Protein AF-0000000067864612 (afdb_homodimer)

InterPro domains:
  IPR025389 Domain of unknown function DUF4300 [PF14133] (49-287)

Radius of gyration: 29.77 Å; Cα contacts (8 Å, |Δi|>4): 965; chains: 2; bounding box: 141×66×74 Å

Sequence (580 aa):
MKKSRKLATLGICSALFLGLAACQQQHATSEGTNQRQSSSAKVPWKASYTNLNNQVSTEEVKSLLSAHLDPNSVDAFFNLVNDYNTIVGSTGLSGDFTSFTHTEYDVEKISHLWNQKKGDFVGTNCRINSYCLLKNSVTIPKLEKNDQLLFLDNDAIDKGKVFDSQDKEEFDILFSRVPTEATTDVKVHAEKMETFFSQFQFNEKARMLSVVLHDNLDGEYLFVGHVGVLVPADDGFLFVEKLTFEEPYQAIKFASKEDCYKYLGTKYADYTGEGLAKPFIMDNDKWVKLMKKSRKLATLGICSALFLGLAACQQQHATSEGTNQRQSSSAKVPWKASYTNLNNQVSTEEVKSLLSAHLDPNSVDAFFNLVNDYNTIVGSTGLSGDFTSFTHTEYDVEKISHLWNQKKGDFVGTNCRINSYCLLKNSVTIPKLEKNDQLLFLDNDAIDKGKVFDSQDKEEFDILFSRVPTEATTDVKVHAEKMETFFSQFQFNEKARMLSVVLHDNLDGEYLFVGHVGVLVPADDGFLFVEKLTFEEPYQAIKFASKEDCYKYLGTKYADYTGEGLAKPFIMDNDKWVKL

Foldseek 3Di:
DDDDPPPVPPPPDDDDPDDPPPPPPPPPPPPPPPPPPPPPPDFPFKKWKFLQLDDVVLVQVLVQLVVQFPNVLSVLLVVQSCVLCVQCVVQPGGNDTDIDDDDDGPLVSLQVSCCVVQPPQLGAFFLLSQCSGCVVFKAADDDDFAQVVCVNVVVNCVSVVSDDPVSVVSSRLVFGKFAFDQAQDVVRVLVRLLVSLVVMDGRPFFKKKFKWWWDCPPHTIIGGPHIWTWHDDPAEIWTWGGHGSRGGTMIMGGNYVVSVLSSVCVVQQPVDDDSIHGIFMDTRSHTDDD/DDDDDPPPDDDDPDDDDPPPDPPPPPPPPPPPPPPPPPPPPDFPFKKWKFLQLDDVVLVQVLVQLVVQFPNVLSVLLVVQSCVLCVQCVVQPGGNDTDIDDDDDGPLVSLQVSCCVVQPPQLGAFFLLSQCSGCVVFKAADDDDFAQVVCVNVVVNCVSVVSDDPVSVVSSRLVFGKFAFDQAQDVVRVLVRLLVSLVVMDGRPFFKKKFKWWWDCPPHTIIGGPHIWTWGDDPAEIWTWGGHGSRGGTMIMGGNYVVSVLSSVCVVQQPVDDDSIHGIFMDTRSHTDDD

Structure (mmCIF, N/CA/C/O backbone):
data_AF-0000000067864612-model_v1
#
loop_
_entity.id
_entity.type
_entity.pdbx_description
1 polymer 'Lipoprotein, putative'
#
loop_
_atom_site.group_PDB
_atom_site.id
_atom_site.type_symbol
_atom_site.label_atom_id
_atom_site.label_alt_id
_atom_site.label_comp_id
_atom_site.label_asym_id
_atom_site.label_entity_id
_atom_site.label_seq_id
_atom_site.pdbx_PDB_ins_code
_atom_site.Cartn_x
_atom_site.Cartn_y
_atom_site.Cartn_z
_atom_site.occupancy
_atom_site.B_iso_or_equiv
_atom_site.auth_seq_id
_atom_site.auth_comp_id
_atom_site.auth_asym_id
_atom_site.auth_atom_id
_atom_site.pdbx_PDB_model_num
ATOM 1 N N . MET A 1 1 ? -71.902 15.228 -0.565 1 18.36 1 MET A N 1
ATOM 2 C CA . MET A 1 1 ? -72.737 14.945 0.599 1 18.36 1 MET A CA 1
ATOM 3 C C . MET A 1 1 ? -71.958 15.16 1.893 1 18.36 1 MET A C 1
ATOM 5 O O . MET A 1 1 ? -72.438 15.833 2.807 1 18.36 1 MET A O 1
ATOM 9 N N . LYS A 1 2 ? -71.373 13.945 2.443 1 15.67 2 LYS A N 1
ATOM 10 C CA . LYS A 1 2 ? -71.652 13.52 3.812 1 15.67 2 LYS A CA 1
ATOM 11 C C . LYS A 1 2 ? -70.934 14.41 4.822 1 15.67 2 LYS A C 1
ATOM 13 O O . LYS A 1 2 ? -69.939 15.058 4.489 1 15.67 2 LYS A O 1
ATOM 18 N N . LYS A 1 3 ? -71.194 14.097 6.046 1 19.02 3 LYS A N 1
ATOM 19 C CA . LYS A 1 3 ? -71.472 14.299 7.465 1 19.02 3 LYS A CA 1
ATOM 20 C C . LYS A 1 3 ? -70.193 14.615 8.236 1 19.02 3 LYS A C 1
ATOM 22 O O . LYS A 1 3 ? -70.122 15.621 8.944 1 19.02 3 LYS A O 1
ATOM 27 N N . SER A 1 4 ? -69.788 13.587 8.963 1 20.44 4 SER A N 1
ATOM 28 C CA . SER A 1 4 ? -69.599 13.546 10.409 1 20.44 4 SER A CA 1
ATOM 29 C C . SER A 1 4 ? -68.21 14.041 10.799 1 20.44 4 SER A C 1
ATOM 31 O O . SER A 1 4 ? -67.251 13.877 10.041 1 20.44 4 SER A O 1
ATOM 33 N N . ARG A 1 5 ? -68.137 15.11 11.643 1 24.24 5 ARG A N 1
ATOM 34 C CA . ARG A 1 5 ? -67.518 15.814 12.762 1 24.24 5 ARG A CA 1
ATOM 35 C C . ARG A 1 5 ? -66.754 14.849 13.661 1 24.24 5 ARG A C 1
ATOM 37 O O . ARG A 1 5 ? -67.358 14.078 14.409 1 24.24 5 ARG A O 1
ATOM 44 N N . LYS A 1 6 ? -65.695 14.114 12.906 1 20.39 6 LYS A N 1
ATOM 45 C CA . LYS A 1 6 ? -64.864 13.14 13.608 1 20.39 6 LYS A CA 1
ATOM 46 C C . LYS A 1 6 ? -64.443 13.663 14.978 1 20.39 6 LYS A C 1
ATOM 48 O O . LYS A 1 6 ? -63.798 14.709 15.077 1 20.39 6 LYS A O 1
ATOM 53 N N . LEU A 1 7 ? -65.198 13.456 16.024 1 20.65 7 LEU A N 1
ATOM 54 C CA . LEU A 1 7 ? -65.155 13.637 17.471 1 20.65 7 LEU A CA 1
ATOM 55 C C . LEU A 1 7 ? -63.85 13.099 18.047 1 20.65 7 LEU A C 1
ATOM 57 O O . LEU A 1 7 ? -63.687 13.029 19.268 1 20.65 7 LEU A O 1
ATOM 61 N N . ALA A 1 8 ? -62.808 12.818 17.195 1 21.66 8 ALA A N 1
ATOM 62 C CA . ALA A 1 8 ? -61.995 11.824 17.889 1 21.66 8 ALA A CA 1
ATOM 63 C C . ALA A 1 8 ? -61.632 12.296 19.295 1 21.66 8 ALA A C 1
ATOM 65 O O . ALA A 1 8 ? -61.238 13.448 19.487 1 21.66 8 ALA A O 1
ATOM 66 N N . THR A 1 9 ? -62.099 11.639 20.361 1 19.43 9 THR A N 1
ATOM 67 C CA . THR A 1 9 ? -62.178 11.533 21.813 1 19.43 9 THR A CA 1
ATOM 68 C C . THR A 1 9 ? -60.782 11.499 22.429 1 19.43 9 THR A C 1
ATOM 70 O O . THR A 1 9 ? -60.597 11.892 23.583 1 19.43 9 THR A O 1
ATOM 73 N N . LEU A 1 10 ? -59.639 11.003 21.707 1 22.89 10 LEU A N 1
ATOM 74 C CA . LEU A 1 10 ? -58.914 10.088 22.582 1 22.89 10 LEU A CA 1
ATOM 75 C C . LEU A 1 10 ? -58.207 10.849 23.698 1 22.89 10 LEU A C 1
ATOM 77 O O . LEU A 1 10 ? -57.326 11.671 23.434 1 22.89 10 LEU A O 1
ATOM 81 N N . GLY A 1 11 ? -58.814 11.247 24.813 1 21.32 11 GLY A N 1
ATOM 82 C CA . GLY A 1 11 ? -58.414 12.001 25.99 1 21.32 11 GLY A CA 1
ATOM 83 C C . GLY A 1 11 ? -57.29 11.342 26.767 1 21.32 11 GLY A C 1
ATOM 84 O O . GLY A 1 11 ? -56.87 11.847 27.81 1 21.32 11 GLY A O 1
ATOM 85 N N . ILE A 1 12 ? -56.915 10.002 26.486 1 24.35 12 ILE A N 1
ATOM 86 C CA . ILE A 1 12 ? -56.518 9.301 27.703 1 24.35 12 ILE A CA 1
ATOM 87 C C . ILE A 1 12 ? -55.191 9.859 28.211 1 24.35 12 ILE A C 1
ATOM 89 O O . ILE A 1 12 ? -54.165 9.75 27.534 1 24.35 12 ILE A O 1
ATOM 93 N N . CYS A 1 13 ? -55.169 11.049 28.797 1 20.47 13 CYS A N 1
ATOM 94 C CA . CYS A 1 13 ? -53.994 11.728 29.331 1 20.47 13 CYS A CA 1
ATOM 95 C C . CYS A 1 13 ? -53.142 10.774 30.16 1 20.47 13 CYS A C 1
ATOM 97 O O . CYS A 1 13 ? -53.614 9.712 30.57 1 20.47 13 CYS A O 1
ATOM 99 N N . SER A 1 14 ? -52.31 11.321 30.988 1 20.59 14 SER A N 1
ATOM 100 C CA . SER A 1 14 ? -50.937 11.422 31.471 1 20.59 14 SER A CA 1
ATOM 101 C C . SER A 1 14 ? -50.712 10.533 32.689 1 20.59 14 SER A C 1
ATOM 103 O O . SER A 1 14 ? -51.347 10.724 33.729 1 20.59 14 SER A O 1
ATOM 105 N N . ALA A 1 15 ? -50.491 9.235 32.397 1 20.81 15 ALA A N 1
ATOM 106 C CA . ALA A 1 15 ? -50.169 8.062 33.205 1 20.81 15 ALA A CA 1
ATOM 107 C C . ALA A 1 15 ? -49.204 8.42 34.332 1 20.81 15 ALA A C 1
ATOM 109 O O . ALA A 1 15 ? -48.713 9.549 34.401 1 20.81 15 ALA A O 1
ATOM 110 N N . LEU A 1 16 ? -48.019 7.701 34.394 1 20.79 16 LEU A N 1
ATOM 111 C CA . LEU A 1 16 ? -47.449 6.665 35.247 1 20.79 16 LEU A CA 1
ATOM 112 C C . LEU A 1 16 ? -46.38 7.246 36.167 1 20.79 16 LEU A C 1
ATOM 114 O O . LEU A 1 16 ? -45.392 7.814 35.696 1 20.79 16 LEU A O 1
ATOM 118 N N . PHE A 1 17 ? -46.71 7.767 37.356 1 23.33 17 PHE A N 1
ATOM 119 C CA . PHE A 1 17 ? -45.885 8.335 38.415 1 23.33 17 PHE A CA 1
ATOM 120 C C . PHE A 1 17 ? -44.907 7.298 38.955 1 23.33 17 PHE A C 1
ATOM 122 O O . PHE A 1 17 ? -45.135 6.719 40.02 1 23.33 17 PHE A O 1
ATOM 129 N N . LEU A 1 18 ? -44.511 6.214 38.206 1 22.44 18 LEU A N 1
ATOM 130 C CA . LEU A 1 18 ? -43.882 5.184 39.025 1 22.44 18 LEU A CA 1
ATOM 131 C C . LEU A 1 18 ? -42.654 5.734 39.742 1 22.44 18 LEU A C 1
ATOM 133 O O . LEU A 1 18 ? -42.016 6.673 39.259 1 22.44 18 LEU A O 1
ATOM 137 N N . GLY A 1 19 ? -42.505 5.304 41.024 1 22.75 19 GLY A N 1
ATOM 138 C CA . GLY A 1 19 ? -41.679 5.352 42.22 1 22.75 19 GLY A CA 1
ATOM 139 C C . GLY A 1 19 ? -40.217 5.052 41.947 1 22.75 19 GLY A C 1
ATOM 140 O O . GLY A 1 19 ? -39.897 4.127 41.198 1 22.75 19 GLY A O 1
ATOM 141 N N . LEU A 1 20 ? -39.334 5.981 42.144 1 24.26 20 LEU A N 1
ATOM 142 C CA . LEU A 1 20 ? -37.911 6.289 42.056 1 24.26 20 LEU A CA 1
ATOM 143 C C . LEU A 1 20 ? -37.102 5.386 42.981 1 24.26 20 LEU A C 1
ATOM 145 O O . LEU A 1 20 ? -35.954 5.694 43.308 1 24.26 20 LEU A O 1
ATOM 149 N N . ALA A 1 21 ? -37.586 4.108 43.37 1 25.81 21 ALA A N 1
ATOM 150 C CA . ALA A 1 21 ? -36.723 3.585 44.425 1 25.81 21 ALA A CA 1
ATOM 151 C C . ALA A 1 21 ? -35.28 3.461 43.943 1 25.81 21 ALA A C 1
ATOM 153 O O . ALA A 1 21 ? -35.029 2.994 42.829 1 25.81 21 ALA A O 1
ATOM 154 N N . ALA A 1 22 ? -34.353 4.122 44.586 1 25.08 22 ALA A N 1
ATOM 155 C CA . ALA A 1 22 ? -32.927 4.434 44.55 1 25.08 22 ALA A CA 1
ATOM 156 C C . ALA A 1 22 ? -32.086 3.187 44.811 1 25.08 22 ALA A C 1
ATOM 158 O O . ALA A 1 22 ? -31.641 2.956 45.938 1 25.08 22 ALA A O 1
ATOM 159 N N . CYS A 1 23 ? -32.542 1.879 44.441 1 24.16 23 CYS A N 1
ATOM 160 C CA . CYS A 1 23 ? -31.654 0.842 44.953 1 24.16 23 CYS A CA 1
ATOM 161 C C . CYS A 1 23 ? -30.228 1.051 44.459 1 24.16 23 CYS A C 1
ATOM 163 O O . CYS A 1 23 ? -30.004 1.251 43.264 1 24.16 23 CYS A O 1
ATOM 165 N N . GLN A 1 24 ? -29.354 1.383 45.336 1 22.47 24 GLN A N 1
ATOM 166 C CA . GLN A 1 24 ? -27.914 1.61 45.385 1 22.47 24 GLN A CA 1
ATOM 167 C C . GLN A 1 24 ? -27.146 0.371 44.933 1 22.47 24 GLN A C 1
ATOM 169 O O . GLN A 1 24 ? -26.841 -0.507 45.744 1 22.47 24 GLN A O 1
ATOM 174 N N . GLN A 1 25 ? -27.637 -0.38 43.924 1 22.87 25 GLN A N 1
ATOM 175 C CA . GLN A 1 25 ? -26.815 -1.581 43.814 1 22.87 25 GLN A CA 1
ATOM 176 C C . GLN A 1 25 ? -25.369 -1.228 43.475 1 22.87 25 GLN A C 1
ATOM 178 O O . GLN A 1 25 ? -25.115 -0.438 42.564 1 22.87 25 GLN A O 1
ATOM 183 N N . GLN A 1 26 ? -24.497 -1.47 44.447 1 24.4 26 GLN A N 1
ATOM 184 C CA . GLN A 1 26 ? -23.038 -1.483 44.413 1 24.4 26 GLN A CA 1
ATOM 185 C C . GLN A 1 26 ? -22.522 -2.4 43.307 1 24.4 26 GLN A C 1
ATOM 187 O O . GLN A 1 26 ? -22.75 -3.611 43.341 1 24.4 26 GLN A O 1
ATOM 192 N N . HIS A 1 27 ? -22.768 -2.071 42.056 1 23.17 27 HIS A N 1
ATOM 193 C CA . HIS A 1 27 ? -22.173 -2.938 41.046 1 23.17 27 HIS A CA 1
ATOM 194 C C . HIS A 1 27 ? -20.653 -2.958 41.162 1 23.17 27 HIS A C 1
ATOM 196 O O . HIS A 1 27 ? -20.006 -1.91 41.083 1 23.17 27 HIS A O 1
ATOM 202 N N . ALA A 1 28 ? -20.092 -3.917 41.984 1 25.61 28 ALA A N 1
ATOM 203 C CA . ALA A 1 28 ? -18.687 -4.314 41.928 1 25.61 28 ALA A CA 1
ATOM 204 C C . ALA A 1 28 ? -18.244 -4.564 40.489 1 25.61 28 ALA A C 1
ATOM 206 O O . ALA A 1 28 ? -18.727 -5.493 39.837 1 25.61 28 ALA A O 1
ATOM 207 N N . THR A 1 29 ? -18.011 -3.514 39.775 1 23.39 29 THR A N 1
ATOM 208 C CA . THR A 1 29 ? -17.442 -3.667 38.441 1 23.39 29 THR A CA 1
ATOM 209 C C . THR A 1 29 ? -16.109 -4.407 38.503 1 23.39 29 THR A C 1
ATOM 211 O O . THR A 1 29 ? -15.149 -3.918 39.103 1 23.39 29 THR A O 1
ATOM 214 N N . SER A 1 30 ? -16.171 -5.768 38.737 1 25.26 30 SER A N 1
ATOM 215 C CA . SER A 1 30 ? -14.956 -6.539 38.496 1 25.26 30 SER A CA 1
ATOM 216 C C . SER A 1 30 ? -14.313 -6.158 37.167 1 25.26 30 SER A C 1
ATOM 218 O O . SER A 1 30 ? -14.978 -6.153 36.129 1 25.26 30 SER A O 1
ATOM 220 N N . GLU A 1 31 ? -13.438 -5.268 37.248 1 24.85 31 GLU A N 1
ATOM 221 C CA . GLU A 1 31 ? -12.537 -4.914 36.156 1 24.85 31 GLU A CA 1
ATOM 222 C C . GLU A 1 31 ? -11.856 -6.152 35.578 1 24.85 31 GLU A C 1
ATOM 224 O O . GLU A 1 31 ? -11.006 -6.76 36.231 1 24.85 31 GLU A O 1
ATOM 229 N N . GLY A 1 32 ? -12.589 -7.132 35.007 1 24.73 32 GLY A N 1
ATOM 230 C CA . GLY A 1 32 ? -11.884 -8.156 34.252 1 24.73 32 GLY A CA 1
ATOM 231 C C . GLY A 1 32 ? -10.876 -7.587 33.272 1 24.73 32 GLY A C 1
ATOM 232 O O . GLY A 1 32 ? -11.219 -6.744 32.44 1 24.73 32 GLY A O 1
ATOM 233 N N . THR A 1 33 ? -9.646 -7.447 33.703 1 25.65 33 THR A N 1
ATOM 234 C CA . THR A 1 33 ? -8.491 -7.225 32.839 1 25.65 33 THR A CA 1
ATOM 235 C C . THR A 1 33 ? -8.521 -8.17 31.641 1 25.65 33 THR A C 1
ATOM 237 O O . THR A 1 33 ? -8.386 -9.385 31.8 1 25.65 33 THR A O 1
ATOM 240 N N . ASN A 1 34 ? -9.429 -7.988 30.708 1 24.81 34 ASN A N 1
ATOM 241 C CA . ASN A 1 34 ? -9.269 -8.692 29.44 1 24.81 34 ASN A CA 1
ATOM 242 C C . ASN A 1 34 ? -7.877 -8.478 28.853 1 24.81 34 ASN A C 1
ATOM 244 O O . ASN A 1 34 ? -7.569 -7.394 28.354 1 24.81 34 ASN A O 1
ATOM 248 N N . GLN A 1 35 ? -6.888 -8.953 29.518 1 26.85 35 GLN A N 1
ATOM 249 C CA . GLN A 1 35 ? -5.623 -9.11 28.808 1 26.85 35 GLN A CA 1
ATOM 250 C C . GLN A 1 35 ? -5.841 -9.704 27.42 1 26.85 35 GLN A C 1
ATOM 252 O O . GLN A 1 35 ? -6.287 -10.846 27.29 1 26.85 35 GLN A O 1
ATOM 257 N N . ARG A 1 36 ? -6.236 -8.909 26.498 1 25.91 36 ARG A N 1
ATOM 258 C CA . ARG A 1 36 ? -6.108 -9.397 25.129 1 25.91 36 ARG A CA 1
ATOM 259 C C . ARG A 1 36 ? -4.757 -10.072 24.912 1 25.91 36 ARG A C 1
ATOM 261 O O . ARG A 1 36 ? -3.72 -9.406 24.901 1 25.91 36 ARG A O 1
ATOM 268 N N . GLN A 1 37 ? -4.508 -11.204 25.559 1 29.44 37 GLN A N 1
ATOM 269 C CA . GLN A 1 37 ? -3.389 -12.039 25.134 1 29.44 37 GLN A CA 1
ATOM 270 C C . GLN A 1 37 ? -3.249 -12.041 23.615 1 29.44 37 GLN A C 1
ATOM 272 O O . GLN A 1 37 ? -4.227 -12.259 22.896 1 29.44 37 GLN A O 1
ATOM 277 N N . SER A 1 38 ? -2.5 -11.249 23.117 1 32.86 38 SER A N 1
ATOM 278 C CA . SER A 1 38 ? -2.076 -11.495 21.743 1 32.86 38 SER A CA 1
ATOM 279 C C . SER A 1 38 ? -1.981 -12.989 21.453 1 32.86 38 SER A C 1
ATOM 281 O O . SER A 1 38 ? -1.11 -13.677 21.99 1 32.86 38 SER A O 1
ATOM 283 N N . SER A 1 39 ? -3.01 -13.776 21.642 1 35.21 39 SER A N 1
ATOM 284 C CA . SER A 1 39 ? -3.02 -15.175 21.229 1 35.21 39 SER A CA 1
ATOM 285 C C . SER A 1 39 ? -2.305 -15.363 19.896 1 35.21 39 SER A C 1
ATOM 287 O O . SER A 1 39 ? -2.676 -14.748 18.894 1 35.21 39 SER A O 1
ATOM 289 N N . SER A 1 40 ? -1.061 -15.484 19.867 1 44.7 40 SER A N 1
ATOM 290 C CA . SER A 1 40 ? -0.491 -16.092 18.669 1 44.7 40 SER A CA 1
ATOM 291 C C . SER A 1 40 ? -1.46 -17.088 18.04 1 44.7 40 SER A C 1
ATOM 293 O O . SER A 1 40 ? -1.729 -18.146 18.613 1 44.7 40 SER A O 1
ATOM 295 N N . ALA A 1 41 ? -2.508 -16.653 17.412 1 54.96 41 ALA A N 1
ATOM 296 C CA . ALA A 1 41 ? -3.5 -17.51 16.768 1 54.96 41 ALA A CA 1
ATOM 297 C C . ALA A 1 41 ? -2.838 -18.718 16.111 1 54.96 41 ALA A C 1
ATOM 299 O O . ALA A 1 41 ? -1.869 -18.572 15.362 1 54.96 41 ALA A O 1
ATOM 300 N N . LYS A 1 42 ? -2.92 -19.86 16.627 1 79.71 42 LYS A N 1
ATOM 301 C CA . LYS A 1 42 ? -2.437 -21.137 16.111 1 79.71 42 LYS A CA 1
ATOM 302 C C . LYS A 1 42 ? -2.869 -21.343 14.662 1 79.71 42 LYS A C 1
ATOM 304 O O . LYS A 1 42 ? -4.06 -21.286 14.35 1 79.71 42 LYS A O 1
ATOM 309 N N . VAL A 1 43 ? -1.832 -21.227 13.699 1 88.12 43 VAL A N 1
ATOM 310 C CA . VAL A 1 43 ? -2.095 -21.483 12.287 1 88.12 43 VAL A CA 1
ATOM 311 C C . VAL A 1 43 ? -1.905 -22.969 11.987 1 88.12 43 VAL A C 1
ATOM 313 O O . VAL A 1 43 ? -1.079 -23.635 12.616 1 88.12 43 VAL A O 1
ATOM 316 N N . PRO A 1 44 ? -2.717 -23.504 11.14 1 90.67 44 PRO A N 1
ATOM 317 C CA . PRO A 1 44 ? -2.704 -24.938 10.841 1 90.67 44 PRO A CA 1
ATOM 318 C C . PRO A 1 44 ? -1.606 -25.325 9.854 1 90.67 44 PRO A C 1
ATOM 320 O O . PRO A 1 44 ? -1.754 -26.298 9.111 1 90.67 44 PRO A O 1
ATOM 323 N N . TRP A 1 45 ? -0.598 -24.5 9.724 1 92.91 45 TRP A N 1
ATOM 324 C CA . TRP A 1 45 ? 0.537 -24.751 8.843 1 92.91 45 TRP A CA 1
ATOM 325 C C . TRP A 1 45 ? 1.843 -24.321 9.502 1 92.91 45 TRP A C 1
ATOM 327 O O . TRP A 1 45 ? 1.839 -23.51 10.431 1 92.91 45 TRP A O 1
ATOM 337 N N . LYS A 1 46 ? 2.923 -24.996 9.106 1 92.63 46 LYS A N 1
ATOM 338 C CA . LYS A 1 46 ? 4.273 -24.633 9.527 1 92.63 46 LYS A CA 1
ATOM 339 C C . LYS A 1 46 ? 5.129 -24.22 8.333 1 92.63 46 LYS A C 1
ATOM 341 O O . LYS A 1 46 ? 5.163 -24.918 7.317 1 92.63 46 LYS A O 1
ATOM 346 N N . ALA A 1 47 ? 5.705 -23.061 8.501 1 96.27 47 ALA A N 1
ATOM 347 C CA . ALA A 1 47 ? 6.506 -22.546 7.394 1 96.27 47 ALA A CA 1
ATOM 348 C C . ALA A 1 47 ? 7.568 -21.57 7.893 1 96.27 47 ALA A C 1
ATOM 350 O O . ALA A 1 47 ? 7.501 -21.098 9.03 1 96.27 47 ALA A O 1
ATOM 351 N N . SER A 1 48 ? 8.519 -21.397 7.165 1 97.27 48 SER A N 1
ATOM 352 C CA . SER A 1 48 ? 9.494 -20.324 7.331 1 97.27 48 SER A CA 1
ATOM 353 C C . SER A 1 48 ? 9.555 -19.435 6.094 1 97.27 48 SER A C 1
ATOM 355 O O . SER A 1 48 ? 9.302 -19.896 4.979 1 97.27 48 SER A O 1
ATOM 357 N N . TYR A 1 49 ? 9.832 -18.211 6.303 1 97.67 49 TYR A N 1
ATOM 358 C CA . TYR A 1 49 ? 9.832 -17.316 5.151 1 97.67 49 TYR A CA 1
ATOM 359 C C . TYR A 1 49 ? 11.032 -16.377 5.19 1 97.67 49 TYR A C 1
ATOM 361 O O . TYR A 1 49 ? 11.69 -16.243 6.224 1 97.67 49 TYR A O 1
ATOM 369 N N . THR A 1 50 ? 11.348 -15.801 4.049 1 98.19 50 THR A N 1
ATOM 370 C CA . THR A 1 50 ? 12.327 -14.734 3.866 1 98.19 50 THR A CA 1
ATOM 371 C C . THR A 1 50 ? 11.807 -13.685 2.888 1 98.19 50 THR A C 1
ATOM 373 O O . THR A 1 50 ? 10.991 -13.992 2.016 1 98.19 50 THR A O 1
ATOM 376 N N . ASN A 1 51 ? 12.237 -12.451 3.106 1 98.19 51 ASN A N 1
ATOM 377 C CA . ASN A 1 51 ? 11.983 -11.401 2.126 1 98.19 51 ASN A CA 1
ATOM 378 C C . ASN A 1 51 ? 13.103 -11.315 1.093 1 98.19 51 ASN A C 1
ATOM 380 O O . ASN A 1 51 ? 13.191 -10.338 0.347 1 98.19 51 ASN A O 1
ATOM 384 N N . LEU A 1 52 ? 14.005 -12.289 1.14 1 98.15 52 LEU A N 1
ATOM 385 C CA . LEU A 1 52 ? 15.115 -12.338 0.195 1 98.15 52 LEU A CA 1
ATOM 386 C C . LEU A 1 52 ? 16.014 -11.116 0.347 1 98.15 52 LEU A C 1
ATOM 388 O O . LEU A 1 52 ? 16.489 -10.561 -0.647 1 98.15 52 LEU A O 1
ATOM 392 N N . ASN A 1 53 ? 16.138 -10.727 1.582 1 97.06 53 ASN A N 1
ATOM 393 C CA . ASN A 1 53 ? 16.875 -9.496 1.848 1 97.06 53 ASN A CA 1
ATOM 394 C C . ASN A 1 53 ? 18.312 -9.783 2.271 1 97.06 53 ASN A C 1
ATOM 396 O O . ASN A 1 53 ? 18.846 -9.119 3.162 1 97.06 53 ASN A O 1
ATOM 400 N N . ASN A 1 54 ? 18.888 -10.895 1.812 1 95.8 54 ASN A N 1
ATOM 401 C CA . ASN A 1 54 ? 20.317 -11.177 1.904 1 95.8 54 ASN A CA 1
ATOM 402 C C . ASN A 1 54 ? 20.763 -12.166 0.831 1 95.8 54 ASN A C 1
ATOM 404 O O . ASN A 1 54 ? 19.93 -12.781 0.162 1 95.8 54 ASN A O 1
ATOM 408 N N . GLN A 1 55 ? 22.036 -12.324 0.68 1 95.25 55 GLN A N 1
ATOM 409 C CA . GLN A 1 55 ? 22.605 -13.094 -0.421 1 95.25 55 GLN A CA 1
ATOM 410 C C . GLN A 1 55 ? 22.332 -14.585 -0.248 1 95.25 55 GLN A C 1
ATOM 412 O O . GLN A 1 55 ? 22.103 -15.297 -1.228 1 95.25 55 GLN A O 1
ATOM 417 N N . VAL A 1 56 ? 22.339 -15.044 0.911 1 96.55 56 VAL A N 1
ATOM 418 C CA . VAL A 1 56 ? 22.203 -16.472 1.175 1 96.55 56 VAL A CA 1
ATOM 419 C C . VAL A 1 56 ? 20.816 -16.948 0.748 1 96.55 56 VAL A C 1
ATOM 421 O O . VAL A 1 56 ? 20.69 -17.912 -0.009 1 96.55 56 VAL A O 1
ATOM 424 N N . SER A 1 57 ? 19.778 -16.284 1.239 1 97.21 57 SER A N 1
ATOM 425 C CA . SER A 1 57 ? 18.422 -16.684 0.879 1 97.21 57 SER A CA 1
ATOM 426 C C . SER A 1 57 ? 18.154 -16.459 -0.605 1 97.21 57 SER A C 1
ATOM 428 O O . SER A 1 57 ? 17.486 -17.269 -1.251 1 97.21 57 SER A O 1
ATOM 430 N N . THR A 1 58 ? 18.738 -15.373 -1.151 1 97.71 58 THR A N 1
ATOM 431 C CA . THR A 1 58 ? 18.57 -15.089 -2.572 1 97.71 58 THR A CA 1
ATOM 432 C C . THR A 1 58 ? 19.165 -16.208 -3.421 1 97.71 58 THR A C 1
ATOM 434 O O . THR A 1 58 ? 18.517 -16.706 -4.344 1 97.71 58 THR A O 1
ATOM 437 N N . GLU A 1 59 ? 20.348 -16.656 -3.103 1 97.37 59 GLU A N 1
ATOM 438 C CA . GLU A 1 59 ? 21.012 -17.704 -3.871 1 97.37 59 GLU A CA 1
ATOM 439 C C . GLU A 1 59 ? 20.295 -19.042 -3.716 1 97.37 59 GLU A C 1
ATOM 441 O O . GLU A 1 59 ? 20.162 -19.797 -4.682 1 97.37 59 GLU A O 1
ATOM 446 N N . GLU A 1 60 ? 19.917 -19.282 -2.538 1 97.57 60 GLU A N 1
ATOM 447 C CA . GLU A 1 60 ? 19.198 -20.531 -2.308 1 97.57 60 GLU A CA 1
ATOM 448 C C . GLU A 1 60 ? 17.909 -20.584 -3.124 1 97.57 60 GLU A C 1
ATOM 450 O O . GLU A 1 60 ? 17.644 -21.571 -3.812 1 97.57 60 GLU A O 1
ATOM 455 N N . VAL A 1 61 ? 17.122 -19.547 -3.093 1 98.52 61 VAL A N 1
ATOM 456 C CA . VAL A 1 61 ? 15.835 -19.505 -3.779 1 98.52 61 VAL A CA 1
ATOM 457 C C . VAL A 1 61 ? 16.055 -19.489 -5.29 1 98.52 61 VAL A C 1
ATOM 459 O O . VAL A 1 61 ? 15.341 -20.164 -6.035 1 98.52 61 VAL A O 1
ATOM 462 N N . LYS A 1 62 ? 17.036 -18.745 -5.732 1 98.34 62 LYS A N 1
ATOM 463 C CA . LYS A 1 62 ? 17.356 -18.705 -7.156 1 98.34 62 LYS A CA 1
ATOM 464 C C . LYS A 1 62 ? 17.707 -20.095 -7.68 1 98.34 62 LYS A C 1
ATOM 466 O O . LYS A 1 62 ? 17.257 -20.489 -8.758 1 98.34 62 LYS A O 1
ATOM 471 N N . SER A 1 63 ? 18.492 -20.795 -6.917 1 97.77 63 SER A N 1
ATOM 472 C CA . SER A 1 63 ? 18.895 -22.141 -7.313 1 97.77 63 SER A CA 1
ATOM 473 C C . SER A 1 63 ? 17.694 -23.077 -7.392 1 97.77 63 SER A C 1
ATOM 475 O O . SER A 1 63 ? 17.569 -23.857 -8.339 1 97.77 63 SER A O 1
ATOM 477 N N . LEU A 1 64 ? 16.847 -23.001 -6.438 1 98.2 64 LEU A N 1
ATOM 478 C CA . LEU A 1 64 ? 15.67 -23.861 -6.403 1 98.2 64 LEU A CA 1
ATOM 479 C C . LEU A 1 64 ? 14.741 -23.559 -7.574 1 98.2 64 LEU A C 1
ATOM 481 O O . LEU A 1 64 ? 14.228 -24.477 -8.217 1 98.2 64 LEU A O 1
ATOM 485 N N . LEU A 1 65 ? 14.548 -22.3 -7.868 1 98.65 65 LEU A N 1
ATOM 486 C CA . LEU A 1 65 ? 13.685 -21.91 -8.977 1 98.65 65 LEU A CA 1
ATOM 487 C C . LEU A 1 65 ? 14.298 -22.317 -10.313 1 98.65 65 LEU A C 1
ATOM 489 O O . LEU A 1 65 ? 13.596 -22.807 -11.2 1 98.65 65 LEU A O 1
ATOM 493 N N . SER A 1 66 ? 15.619 -22.193 -10.447 1 97.85 66 SER A N 1
ATOM 494 C CA . SER A 1 66 ? 16.311 -22.454 -11.705 1 97.85 66 SER A CA 1
ATOM 495 C C . SER A 1 66 ? 16.311 -23.942 -12.037 1 97.85 66 SER A C 1
ATOM 497 O O . SER A 1 66 ? 16.544 -24.327 -13.185 1 97.85 66 SER A O 1
ATOM 499 N N . ALA A 1 67 ? 16.082 -24.719 -11.044 1 97.43 67 ALA A N 1
ATOM 500 C CA . ALA A 1 67 ? 16.014 -26.161 -11.265 1 97.43 67 ALA A CA 1
ATOM 501 C C . ALA A 1 67 ? 14.748 -26.54 -12.03 1 97.43 67 ALA A C 1
ATOM 503 O O . ALA A 1 67 ? 14.679 -27.612 -12.635 1 97.43 67 ALA A O 1
ATOM 504 N N . HIS A 1 68 ? 13.717 -25.67 -12.047 1 97.76 68 HIS A N 1
ATOM 505 C CA . HIS A 1 68 ? 12.426 -26.082 -12.586 1 97.76 68 HIS A CA 1
ATOM 506 C C . HIS A 1 68 ? 11.88 -25.045 -13.562 1 97.76 68 HIS A C 1
ATOM 508 O O . HIS A 1 68 ? 10.868 -25.283 -14.226 1 97.76 68 HIS A O 1
ATOM 514 N N . LEU A 1 69 ? 12.544 -23.891 -13.643 1 98.34 69 LEU A N 1
ATOM 515 C CA . LEU A 1 69 ? 12.07 -22.796 -14.483 1 98.34 69 LEU A CA 1
ATOM 516 C C . LEU A 1 69 ? 13.161 -22.339 -15.446 1 98.34 69 LEU A C 1
ATOM 518 O O . LEU A 1 69 ? 14.332 -22.683 -15.273 1 98.34 69 LEU A O 1
ATOM 522 N N . ASP A 1 70 ? 12.752 -21.563 -16.493 1 97.41 70 ASP A N 1
ATOM 523 C CA . ASP A 1 70 ? 13.697 -20.934 -17.411 1 97.41 70 ASP A CA 1
ATOM 524 C C . ASP A 1 70 ? 14.637 -19.988 -16.668 1 97.41 70 ASP A C 1
ATOM 526 O O . ASP A 1 70 ? 14.186 -19.08 -15.966 1 97.41 70 ASP A O 1
ATOM 530 N N . PRO A 1 71 ? 15.902 -20.214 -16.787 1 96.66 71 PRO A N 1
ATOM 531 C CA . PRO A 1 71 ? 16.864 -19.39 -16.051 1 96.66 71 PRO A CA 1
ATOM 532 C C . PRO A 1 71 ? 16.722 -17.901 -16.358 1 96.66 71 PRO A C 1
ATOM 534 O O . PRO A 1 71 ? 16.973 -17.062 -15.489 1 96.66 71 PRO A O 1
ATOM 537 N N . ASN A 1 72 ? 16.358 -17.597 -17.586 1 97.06 72 ASN A N 1
ATOM 538 C CA . ASN A 1 72 ? 16.181 -16.19 -17.932 1 97.06 72 ASN A CA 1
ATOM 539 C C . ASN A 1 72 ? 15.012 -15.569 -17.172 1 97.06 72 ASN A C 1
ATOM 541 O O . ASN A 1 72 ? 15.068 -14.399 -16.788 1 97.06 72 ASN A O 1
ATOM 545 N N . SER A 1 73 ? 13.934 -16.362 -17.031 1 98.05 73 SER A N 1
ATOM 546 C CA . SER A 1 73 ? 12.801 -15.891 -16.241 1 98.05 73 SER A CA 1
ATOM 547 C C . SER A 1 73 ? 13.19 -15.692 -14.78 1 98.05 73 SER A C 1
ATOM 549 O O . SER A 1 73 ? 12.799 -14.703 -14.157 1 98.05 73 SER A O 1
ATOM 551 N N . VAL A 1 74 ? 13.969 -16.578 -14.277 1 98.75 74 VAL A N 1
ATOM 552 C CA . VAL A 1 74 ? 14.418 -16.497 -12.891 1 98.75 74 VAL A CA 1
ATOM 553 C C . VAL A 1 74 ? 15.308 -15.27 -12.707 1 98.75 74 VAL A C 1
ATOM 555 O O . VAL A 1 74 ? 15.166 -14.534 -11.729 1 98.75 74 VAL A O 1
ATOM 558 N N . ASP A 1 75 ? 16.176 -15.033 -13.655 1 98.17 75 ASP A N 1
ATOM 559 C CA . ASP A 1 75 ? 17.047 -13.862 -13.591 1 98.17 75 ASP A CA 1
ATOM 560 C C . ASP A 1 75 ? 16.233 -12.57 -13.623 1 98.17 75 ASP A C 1
ATOM 562 O O . ASP A 1 75 ? 16.53 -11.626 -12.888 1 98.17 75 ASP A O 1
ATOM 566 N N . ALA A 1 76 ? 15.274 -12.535 -14.495 1 97.91 76 ALA A N 1
ATOM 567 C CA . ALA A 1 76 ? 14.422 -11.352 -14.586 1 97.91 76 ALA A CA 1
ATOM 568 C C . ALA A 1 76 ? 13.687 -11.102 -13.272 1 97.91 76 ALA A C 1
ATOM 570 O O . ALA A 1 76 ? 13.58 -9.96 -12.821 1 97.91 76 ALA A O 1
ATOM 571 N N . PHE A 1 77 ? 13.218 -12.155 -12.693 1 98.57 77 PHE A N 1
ATOM 572 C CA . PHE A 1 77 ? 12.541 -12.058 -11.406 1 98.57 77 PHE A CA 1
ATOM 573 C C . PHE A 1 77 ? 13.477 -11.494 -10.343 1 98.57 77 PHE A C 1
ATOM 575 O O . PHE A 1 77 ? 13.101 -10.591 -9.593 1 98.57 77 PHE A O 1
ATOM 582 N N . PHE A 1 78 ? 14.631 -11.941 -10.282 1 98.59 78 PHE A N 1
ATOM 583 C CA . PHE A 1 78 ? 15.538 -11.519 -9.221 1 98.59 78 PHE A CA 1
ATOM 584 C C . PHE A 1 78 ? 16.071 -10.117 -9.491 1 98.59 78 PHE A C 1
ATOM 586 O O . PHE A 1 78 ? 16.494 -9.42 -8.566 1 98.59 78 PHE A O 1
ATOM 593 N N . ASN A 1 79 ? 16.06 -9.704 -10.776 1 97.94 79 ASN A N 1
ATOM 594 C CA . ASN A 1 79 ? 16.327 -8.292 -11.026 1 97.94 79 ASN A CA 1
ATOM 595 C C . ASN A 1 79 ? 15.294 -7.397 -10.347 1 97.94 79 ASN A C 1
ATOM 597 O O . ASN A 1 79 ? 15.639 -6.35 -9.797 1 97.94 79 ASN A O 1
ATOM 601 N N . LEU A 1 80 ? 14.053 -7.84 -10.365 1 97.9 80 LEU A N 1
ATOM 602 C CA . LEU A 1 80 ? 12.993 -7.088 -9.701 1 97.9 80 LEU A CA 1
ATOM 603 C C . LEU A 1 80 ? 13.155 -7.144 -8.186 1 97.9 80 LEU A C 1
ATOM 605 O O . LEU A 1 80 ? 13.02 -6.125 -7.505 1 97.9 80 LEU A O 1
ATOM 609 N N . VAL A 1 81 ? 13.454 -8.284 -7.653 1 97.95 81 VAL A N 1
ATOM 610 C CA . VAL A 1 81 ? 13.641 -8.468 -6.218 1 97.95 81 VAL A CA 1
ATOM 611 C C . VAL A 1 81 ? 14.789 -7.587 -5.73 1 97.95 81 VAL A C 1
ATOM 613 O O . VAL A 1 81 ? 14.651 -6.873 -4.733 1 97.95 81 VAL A O 1
ATOM 616 N N . ASN A 1 82 ? 15.893 -7.658 -6.419 1 96.96 82 ASN A N 1
ATOM 617 C CA . ASN A 1 82 ? 17.08 -6.911 -6.017 1 96.96 82 ASN A CA 1
ATOM 618 C C . ASN A 1 82 ? 16.847 -5.405 -6.093 1 96.96 82 ASN A C 1
ATOM 620 O O . ASN A 1 82 ? 17.294 -4.658 -5.22 1 96.96 82 ASN A O 1
ATOM 624 N N . ASP A 1 83 ? 16.233 -5.047 -7.168 1 96.6 83 ASP A N 1
ATOM 625 C CA . ASP A 1 83 ? 15.9 -3.632 -7.297 1 96.6 83 ASP A CA 1
ATOM 626 C C . ASP A 1 83 ? 15.057 -3.156 -6.116 1 96.6 83 ASP A C 1
ATOM 628 O O . ASP A 1 83 ? 15.346 -2.117 -5.52 1 96.6 83 ASP A O 1
ATOM 632 N N . TYR A 1 84 ? 14.052 -3.883 -5.767 1 97.18 84 TYR A N 1
ATOM 633 C CA . TYR A 1 84 ? 13.16 -3.551 -4.662 1 97.18 84 TYR A CA 1
ATOM 634 C C . TYR A 1 84 ? 13.914 -3.538 -3.338 1 97.18 84 TYR A C 1
ATOM 636 O O . TYR A 1 84 ? 13.838 -2.566 -2.583 1 97.18 84 TYR A O 1
ATOM 644 N N . ASN A 1 85 ? 14.64 -4.574 -3.066 1 96.39 85 ASN A N 1
ATOM 645 C CA . ASN A 1 85 ? 15.264 -4.745 -1.759 1 96.39 85 ASN A CA 1
ATOM 646 C C . ASN A 1 85 ? 16.421 -3.77 -1.558 1 96.39 85 ASN A C 1
ATOM 648 O O . ASN A 1 85 ? 16.716 -3.375 -0.429 1 96.39 85 ASN A O 1
ATOM 652 N N . THR A 1 86 ? 17.058 -3.415 -2.628 1 94.74 86 THR A N 1
ATOM 653 C CA . THR A 1 86 ? 18.105 -2.406 -2.515 1 94.74 86 THR A CA 1
ATOM 654 C C . THR A 1 86 ? 17.528 -1.079 -2.029 1 94.74 86 THR A C 1
ATOM 656 O O . THR A 1 86 ? 18.188 -0.341 -1.295 1 94.74 86 THR A O 1
ATOM 659 N N . ILE A 1 87 ? 16.331 -0.841 -2.369 1 93.16 87 ILE A N 1
ATOM 660 C CA . ILE A 1 87 ? 15.705 0.443 -2.072 1 93.16 87 ILE A CA 1
ATOM 661 C C . ILE A 1 87 ? 15.049 0.391 -0.694 1 93.16 87 ILE A C 1
ATOM 663 O O . ILE A 1 87 ? 15.199 1.316 0.107 1 93.16 87 ILE A O 1
ATOM 667 N N . VAL A 1 88 ? 14.374 -0.744 -0.398 1 93.45 88 VAL A N 1
ATOM 668 C CA . VAL A 1 88 ? 13.529 -0.709 0.791 1 93.45 88 VAL A CA 1
ATOM 669 C C . VAL A 1 88 ? 14.042 -1.713 1.82 1 93.45 88 VAL A C 1
ATOM 671 O O . VAL A 1 88 ? 13.472 -1.845 2.906 1 93.45 88 VAL A O 1
ATOM 674 N N . GLY A 1 89 ? 15.079 -2.404 1.613 1 88.3 89 GLY A N 1
ATOM 675 C CA . GLY A 1 89 ? 15.564 -3.485 2.457 1 88.3 89 GLY A CA 1
ATOM 676 C C . GLY A 1 89 ? 15.897 -3.038 3.867 1 88.3 89 GLY A C 1
ATOM 677 O O . GLY A 1 89 ? 15.888 -3.846 4.799 1 88.3 89 GLY A O 1
ATOM 678 N N . SER A 1 90 ? 16.134 -1.828 4.06 1 84.62 90 SER A N 1
ATOM 679 C CA . SER A 1 90 ? 16.516 -1.289 5.361 1 84.62 90 SER A CA 1
ATOM 680 C C . SER A 1 90 ? 15.297 -1.094 6.258 1 84.62 90 SER A C 1
ATOM 682 O O . SER A 1 90 ? 15.43 -0.688 7.414 1 84.62 90 SER A O 1
ATOM 684 N N . THR A 1 91 ? 14.111 -1.458 5.721 1 87.53 91 THR A N 1
ATOM 685 C CA . THR A 1 91 ? 12.888 -1.204 6.473 1 87.53 91 THR A CA 1
ATOM 686 C C . THR A 1 91 ? 12.54 -2.396 7.36 1 87.53 91 THR A C 1
ATOM 688 O O . THR A 1 91 ? 11.376 -2.595 7.713 1 87.53 91 THR A O 1
ATOM 691 N N . GLY A 1 92 ? 13.47 -3.29 7.673 1 87.25 92 GLY A N 1
ATOM 692 C CA . GLY A 1 92 ? 13.229 -4.396 8.585 1 87.25 92 GLY A CA 1
ATOM 693 C C . GLY A 1 92 ? 12.813 -5.672 7.879 1 87.25 92 GLY A C 1
ATOM 694 O O . GLY A 1 92 ? 12.199 -6.553 8.487 1 87.25 92 GLY A O 1
ATOM 695 N N . LEU A 1 93 ? 13.109 -5.779 6.632 1 94.04 93 LEU A N 1
ATOM 696 C CA . LEU A 1 93 ? 12.798 -6.993 5.885 1 94.04 93 LEU A CA 1
ATOM 697 C C . LEU A 1 93 ? 13.665 -8.157 6.354 1 94.04 93 LEU A C 1
ATOM 699 O O . LEU A 1 93 ? 14.827 -7.964 6.717 1 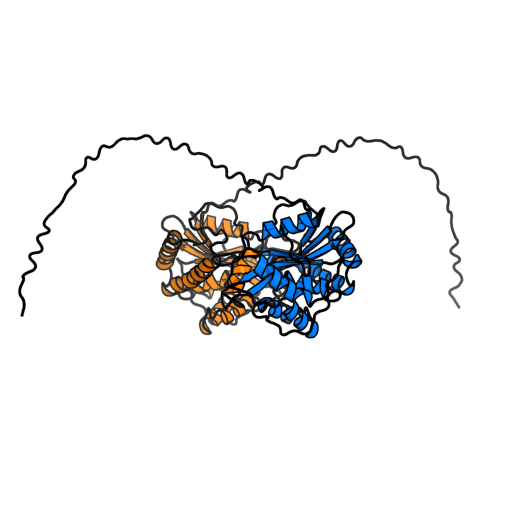94.04 93 LEU A O 1
ATOM 703 N N . SER A 1 94 ? 13.067 -9.312 6.294 1 93.56 94 SER A N 1
ATOM 704 C CA . SER A 1 94 ? 13.757 -10.522 6.727 1 93.56 94 SER A CA 1
ATOM 705 C C . SER A 1 94 ? 14.738 -11.008 5.666 1 93.56 94 SER A C 1
ATOM 707 O O . SER A 1 94 ? 14.385 -11.119 4.49 1 93.56 94 SER A O 1
ATOM 709 N N . GLY A 1 95 ? 15.952 -11.327 6.13 1 94.69 95 GLY A N 1
ATOM 710 C CA . GLY A 1 95 ? 16.947 -11.901 5.237 1 94.69 95 GLY A CA 1
ATOM 711 C C . GLY A 1 95 ? 16.97 -13.418 5.266 1 94.69 95 GLY A C 1
ATOM 712 O O . GLY A 1 95 ? 16.828 -14.066 4.227 1 94.69 95 GLY A O 1
ATOM 713 N N . ASP A 1 96 ? 17.043 -14.009 6.437 1 95.56 96 ASP A N 1
ATOM 714 C CA . ASP A 1 96 ? 17.074 -15.458 6.607 1 95.56 96 ASP A CA 1
ATOM 715 C C . ASP A 1 96 ? 15.662 -16.029 6.715 1 95.56 96 ASP A C 1
ATOM 717 O O . ASP A 1 96 ? 14.724 -15.315 7.076 1 95.56 96 ASP A O 1
ATOM 721 N N . PHE A 1 97 ? 15.589 -17.267 6.371 1 97.08 97 PHE A N 1
ATOM 722 C CA . PHE A 1 97 ? 14.323 -17.947 6.618 1 97.08 97 PHE A CA 1
ATOM 723 C C . PHE A 1 97 ? 14.024 -18.009 8.111 1 97.08 97 PHE A C 1
ATOM 725 O O . PHE A 1 97 ? 14.863 -18.449 8.9 1 97.08 97 PHE A O 1
ATOM 732 N N . THR A 1 98 ? 12.906 -17.555 8.461 1 96.64 98 THR A N 1
ATOM 733 C CA . THR A 1 98 ? 12.464 -17.593 9.851 1 96.64 98 THR A CA 1
ATOM 734 C C . THR A 1 98 ? 11.013 -18.056 9.944 1 96.64 98 THR A C 1
ATOM 736 O O . THR A 1 98 ? 10.203 -17.76 9.063 1 96.64 98 THR A O 1
ATOM 739 N N . SER A 1 99 ? 10.735 -18.777 11.048 1 95.37 99 SER A N 1
ATOM 740 C CA . SER A 1 99 ? 9.353 -19.186 11.281 1 95.37 99 SER A CA 1
ATOM 741 C C . SER A 1 99 ? 8.44 -17.976 11.445 1 95.37 99 SER A C 1
ATOM 743 O O . SER A 1 99 ? 8.862 -16.937 11.956 1 95.37 99 SER A O 1
ATOM 745 N N . PHE A 1 100 ? 7.166 -18.13 10.947 1 94.04 100 PHE A N 1
ATOM 746 C CA . PHE A 1 100 ? 6.231 -17.016 11.051 1 94.04 100 PHE A CA 1
ATOM 747 C C . PHE A 1 100 ? 4.791 -17.517 11.06 1 94.04 100 PHE A C 1
ATOM 749 O O . PHE A 1 100 ? 4.512 -18.629 10.607 1 94.04 100 PHE A O 1
ATOM 756 N N . THR A 1 101 ? 3.922 -16.686 11.647 1 91.1 101 THR A N 1
ATOM 757 C CA . THR A 1 101 ? 2.486 -16.915 11.531 1 91.1 101 THR A CA 1
ATOM 758 C C . THR A 1 101 ? 1.814 -15.77 10.778 1 91.1 101 THR A C 1
ATOM 760 O O . THR A 1 101 ? 0.716 -15.933 10.242 1 91.1 101 THR A O 1
ATOM 763 N N . HIS A 1 102 ? 2.443 -14.65 10.781 1 88.16 102 HIS A N 1
ATOM 764 C CA . HIS A 1 102 ? 1.995 -13.472 10.046 1 88.16 102 HIS A CA 1
ATOM 765 C C . HIS A 1 102 ? 3.16 -12.536 9.742 1 88.16 102 HIS A C 1
ATOM 767 O O . HIS A 1 102 ? 4.203 -12.602 10.397 1 88.16 102 HIS A O 1
ATOM 773 N N . THR A 1 103 ? 2.983 -11.747 8.748 1 89.67 103 THR A N 1
ATOM 774 C CA . THR A 1 103 ? 3.985 -10.735 8.43 1 89.67 103 THR A CA 1
ATOM 775 C C . THR A 1 103 ? 3.418 -9.332 8.627 1 89.67 103 THR A C 1
ATOM 777 O O . THR A 1 103 ? 2.228 -9.1 8.4 1 89.67 103 THR A O 1
ATOM 780 N N . GLU A 1 104 ? 4.276 -8.457 9.097 1 87.03 104 GLU A N 1
ATOM 781 C CA . GLU A 1 104 ? 3.958 -7.039 9.237 1 87.03 104 GLU A CA 1
ATOM 782 C C . GLU A 1 104 ? 5.067 -6.165 8.659 1 87.03 104 GLU A C 1
ATOM 784 O O . GLU A 1 104 ? 6.252 -6.459 8.834 1 87.03 104 GLU A O 1
ATOM 789 N N . TYR A 1 105 ? 4.622 -5.151 7.884 1 90.93 105 TYR A N 1
ATOM 790 C CA . TYR A 1 105 ? 5.584 -4.263 7.24 1 90.93 105 TYR A CA 1
ATOM 791 C C . TYR A 1 105 ? 5.206 -2.802 7.455 1 90.93 105 TYR A C 1
ATOM 793 O O . TYR A 1 105 ? 4.023 -2.466 7.538 1 90.93 105 TYR A O 1
ATOM 801 N N . ASP A 1 106 ? 6.213 -1.971 7.62 1 90.01 106 ASP A N 1
ATOM 802 C CA . ASP A 1 106 ? 5.981 -0.53 7.61 1 90.01 106 ASP A CA 1
ATOM 803 C C . ASP A 1 106 ? 5.731 -0.024 6.191 1 90.01 106 ASP A C 1
ATOM 805 O O . ASP A 1 106 ? 6.621 0.559 5.568 1 90.01 106 ASP A O 1
ATOM 809 N N . VAL A 1 107 ? 4.515 -0.137 5.744 1 90.8 107 VAL A N 1
ATOM 810 C CA . VAL A 1 107 ? 4.156 0.112 4.351 1 90.8 107 VAL A CA 1
ATOM 811 C C . VAL A 1 107 ? 4.341 1.592 4.026 1 90.8 107 VAL A C 1
ATOM 813 O O . VAL A 1 107 ? 4.724 1.946 2.909 1 90.8 107 VAL A O 1
ATOM 816 N N . GLU A 1 108 ? 4.074 2.435 4.997 1 89.63 108 GLU A N 1
ATOM 817 C CA . GLU A 1 108 ? 4.291 3.863 4.783 1 89.63 108 GLU A CA 1
ATOM 818 C C . GLU A 1 108 ? 5.756 4.159 4.477 1 89.63 108 GLU A C 1
ATOM 820 O O . GLU A 1 108 ? 6.064 4.873 3.52 1 89.63 108 GLU A O 1
ATOM 825 N N . LYS A 1 109 ? 6.653 3.639 5.253 1 90.89 109 LYS A N 1
ATOM 826 C CA . LYS A 1 109 ? 8.081 3.845 5.027 1 90.89 109 LYS A CA 1
ATOM 827 C C . LYS A 1 109 ? 8.524 3.222 3.706 1 90.89 109 LYS A C 1
ATOM 829 O O . LYS A 1 109 ? 9.297 3.824 2.958 1 90.89 109 LYS A O 1
ATOM 834 N N . ILE A 1 110 ? 8.005 2.055 3.407 1 92.85 110 ILE A N 1
ATOM 835 C CA . ILE A 1 110 ? 8.321 1.367 2.16 1 92.85 110 ILE A CA 1
ATOM 836 C C . ILE A 1 110 ? 7.897 2.229 0.974 1 92.85 110 ILE A C 1
ATOM 838 O O . ILE A 1 110 ? 8.689 2.469 0.059 1 92.85 110 ILE A O 1
ATOM 842 N N . SER A 1 111 ? 6.71 2.696 1.03 1 89.73 111 SER A N 1
ATOM 843 C CA . SER A 1 111 ? 6.179 3.516 -0.053 1 89.73 111 SER A CA 1
ATOM 844 C C . SER A 1 111 ? 6.997 4.791 -0.234 1 89.73 111 SER A C 1
ATOM 846 O O . SER A 1 111 ? 7.26 5.211 -1.362 1 89.73 111 SER A O 1
ATOM 848 N N . HIS A 1 112 ? 7.378 5.382 0.851 1 87.82 112 HIS A N 1
ATOM 849 C CA . HIS A 1 112 ? 8.173 6.604 0.807 1 87.82 112 HIS A CA 1
ATOM 850 C C . HIS A 1 112 ? 9.507 6.368 0.106 1 87.82 112 HIS A C 1
ATOM 852 O O . HIS A 1 112 ? 9.857 7.091 -0.83 1 87.82 112 HIS A O 1
ATOM 858 N N . LEU A 1 113 ? 10.195 5.365 0.496 1 90.51 113 LEU A N 1
ATOM 859 C CA . LEU A 1 113 ? 11.5 5.061 -0.081 1 90.51 113 LEU A CA 1
ATOM 860 C C . LEU A 1 113 ? 11.37 4.693 -1.556 1 90.51 113 LEU A C 1
ATOM 862 O O . LEU A 1 113 ? 12.151 5.16 -2.388 1 90.51 113 LEU A O 1
ATOM 866 N N . TRP A 1 114 ? 10.391 3.933 -1.868 1 92.94 114 TRP A N 1
ATOM 867 C CA . TRP A 1 114 ? 10.2 3.485 -3.243 1 92.94 114 TRP A CA 1
ATOM 868 C C . TRP A 1 114 ? 9.851 4.657 -4.155 1 92.94 114 TRP A C 1
ATOM 870 O O . TRP A 1 114 ? 10.461 4.832 -5.212 1 92.94 114 TRP A O 1
ATOM 880 N N . ASN A 1 115 ? 8.914 5.409 -3.75 1 88.51 115 ASN A N 1
ATOM 881 C CA . ASN A 1 115 ? 8.435 6.509 -4.581 1 88.51 115 ASN A CA 1
ATOM 882 C C . ASN A 1 115 ? 9.523 7.554 -4.81 1 88.51 115 ASN A C 1
ATOM 884 O O . ASN A 1 115 ? 9.577 8.177 -5.871 1 88.51 115 ASN A O 1
ATOM 888 N N . GLN A 1 116 ? 10.308 7.727 -3.834 1 85.79 116 GLN A N 1
ATOM 889 C CA . GLN A 1 116 ? 11.419 8.662 -3.976 1 85.79 116 GLN A CA 1
ATOM 890 C C . GLN A 1 116 ? 12.379 8.213 -5.074 1 85.79 116 GLN A C 1
ATOM 892 O O . GLN A 1 116 ? 12.924 9.042 -5.806 1 85.79 116 GLN A O 1
ATOM 897 N N . LYS A 1 117 ? 12.484 6.902 -5.195 1 89.47 117 LYS A N 1
ATOM 898 C CA . LYS A 1 117 ? 13.497 6.378 -6.108 1 89.47 117 LYS A CA 1
ATOM 899 C C . LYS A 1 117 ? 12.892 6.047 -7.469 1 89.47 117 LYS A C 1
ATOM 901 O O . LYS A 1 117 ? 13.566 6.15 -8.496 1 89.47 117 LYS A O 1
ATOM 906 N N . LYS A 1 118 ? 11.622 5.717 -7.444 1 92.5 118 LYS A N 1
ATOM 907 C CA . LYS A 1 118 ? 11.079 5.106 -8.654 1 92.5 118 LYS A CA 1
ATOM 908 C C . LYS A 1 118 ? 10 5.986 -9.278 1 92.5 118 LYS A C 1
ATOM 910 O O . LYS A 1 118 ? 9.51 5.695 -10.371 1 92.5 118 LYS A O 1
ATOM 915 N N . GLY A 1 119 ? 9.696 7.034 -8.614 1 86.03 119 GLY A N 1
ATOM 916 C CA . GLY A 1 119 ? 8.713 7.96 -9.155 1 86.03 119 GLY A CA 1
ATOM 917 C C . GLY A 1 119 ? 7.347 7.331 -9.352 1 86.03 119 GLY A C 1
ATOM 918 O O . GLY A 1 119 ? 6.781 6.757 -8.42 1 86.03 119 GLY A O 1
ATOM 919 N N . ASP A 1 120 ? 6.939 7.273 -10.626 1 87.46 120 ASP A N 1
ATOM 920 C CA . ASP A 1 120 ? 5.563 6.874 -10.904 1 87.46 120 ASP A CA 1
ATOM 921 C C . ASP A 1 120 ? 5.462 5.366 -11.124 1 87.46 120 ASP A C 1
ATOM 923 O O . ASP A 1 120 ? 4.371 4.838 -11.348 1 87.46 120 ASP A O 1
ATOM 927 N N . PHE A 1 121 ? 6.553 4.733 -11.065 1 93.94 121 PHE A N 1
ATOM 928 C CA . PHE A 1 121 ? 6.504 3.278 -11.134 1 93.94 121 PHE A CA 1
ATOM 929 C C . PHE A 1 121 ? 6.204 2.68 -9.765 1 93.94 121 PHE A C 1
ATOM 931 O O . PHE A 1 121 ? 7.066 2.674 -8.883 1 93.94 121 PHE A O 1
ATOM 938 N N . VAL A 1 122 ? 5.056 2.079 -9.591 1 92.15 122 VAL A N 1
ATOM 939 C CA . VAL A 1 122 ? 4.57 1.658 -8.281 1 92.15 122 VAL A CA 1
ATOM 940 C C . VAL A 1 122 ? 5.193 0.315 -7.906 1 92.15 122 VAL A C 1
ATOM 942 O O . VAL A 1 122 ? 5.102 -0.119 -6.755 1 92.15 122 VAL A O 1
ATOM 945 N N . GLY A 1 123 ? 5.838 -0.302 -8.86 1 94.93 123 GLY A N 1
ATOM 946 C CA . GLY A 1 123 ? 6.381 -1.629 -8.615 1 94.93 123 GLY A CA 1
ATOM 947 C C . GLY A 1 123 ? 5.549 -2.737 -9.232 1 94.93 123 GLY A C 1
ATOM 948 O O . GLY A 1 123 ? 4.883 -2.529 -10.248 1 94.93 123 GLY A O 1
ATOM 949 N N . THR A 1 124 ? 5.769 -3.93 -8.698 1 97.04 124 THR A N 1
ATOM 950 C CA . THR A 1 124 ? 5.08 -5.1 -9.231 1 97.04 124 THR A CA 1
ATOM 951 C C . THR A 1 124 ? 4.255 -5.784 -8.144 1 97.04 124 THR A C 1
ATOM 953 O O . THR A 1 124 ? 4.423 -5.497 -6.957 1 97.04 124 THR A O 1
ATOM 956 N N . ASN A 1 125 ? 3.303 -6.559 -8.54 1 96.25 125 ASN A N 1
ATOM 957 C CA . ASN A 1 125 ? 2.45 -7.295 -7.613 1 96.25 125 ASN A CA 1
ATOM 958 C C . ASN A 1 125 ? 2.542 -8.801 -7.841 1 96.25 125 ASN A C 1
ATOM 960 O O . ASN A 1 125 ? 3.469 -9.278 -8.499 1 96.25 125 ASN A O 1
ATOM 964 N N . CYS A 1 126 ? 1.656 -9.552 -7.272 1 97.8 126 CYS A N 1
ATOM 965 C CA . CYS A 1 126 ? 1.682 -11.01 -7.289 1 97.8 126 CYS A CA 1
ATOM 966 C C . CYS A 1 126 ? 1.548 -11.541 -8.712 1 97.8 126 CYS A C 1
ATOM 968 O O . CYS A 1 126 ? 2.274 -12.454 -9.109 1 97.8 126 CYS A O 1
ATOM 970 N N . ARG A 1 127 ? 0.658 -10.967 -9.55 1 98.32 127 ARG A N 1
ATOM 971 C CA . ARG A 1 127 ? 0.398 -11.453 -10.901 1 98.32 127 ARG A CA 1
ATOM 972 C C . ARG A 1 127 ? 1.598 -11.211 -11.811 1 98.32 127 ARG A C 1
ATOM 974 O O . ARG A 1 127 ? 2.025 -12.111 -12.537 1 98.32 127 ARG A O 1
ATOM 981 N N . ILE A 1 128 ? 2.143 -10.038 -11.683 1 98.6 128 ILE A N 1
ATOM 982 C CA . ILE A 1 128 ? 3.273 -9.672 -12.531 1 98.6 128 ILE A CA 1
ATOM 983 C C . ILE A 1 128 ? 4.463 -10.579 -12.223 1 98.6 128 ILE A C 1
ATOM 985 O O . ILE A 1 128 ? 5.099 -11.109 -13.137 1 98.6 128 ILE A O 1
ATOM 989 N N . ASN A 1 129 ? 4.681 -10.792 -11.009 1 98.7 129 ASN A N 1
ATOM 990 C CA . ASN A 1 129 ? 5.853 -11.563 -10.608 1 98.7 129 ASN A CA 1
ATOM 991 C C . ASN A 1 129 ? 5.677 -13.049 -10.91 1 98.7 129 ASN A C 1
ATOM 993 O O . ASN A 1 129 ? 6.63 -13.724 -11.304 1 98.7 129 ASN A O 1
ATOM 997 N N . SER A 1 130 ? 4.507 -13.554 -10.684 1 98.78 130 SER A N 1
ATOM 998 C CA . SER A 1 130 ? 4.256 -14.95 -11.03 1 98.78 130 SER A CA 1
ATOM 999 C C . SER A 1 130 ? 4.391 -15.18 -12.531 1 98.78 130 SER A C 1
ATOM 1001 O O . SER A 1 130 ? 4.986 -16.169 -12.962 1 98.78 130 SER A O 1
ATOM 1003 N N . TYR A 1 131 ? 3.864 -14.256 -13.317 1 98.79 131 TYR A N 1
ATOM 1004 C CA . TYR A 1 131 ? 4.013 -14.387 -14.762 1 98.79 131 TYR A CA 1
ATOM 1005 C C . TYR A 1 131 ? 5.477 -14.277 -15.171 1 98.79 131 TYR A C 1
ATOM 1007 O O . TYR A 1 131 ? 5.933 -14.99 -16.068 1 98.79 131 TYR A O 1
ATOM 1015 N N . CYS A 1 132 ? 6.158 -13.371 -14.564 1 98.55 132 CYS A N 1
ATOM 1016 C CA . CYS A 1 132 ? 7.581 -13.216 -14.848 1 98.55 132 CYS A CA 1
ATOM 1017 C C . CYS A 1 132 ? 8.312 -14.546 -14.709 1 98.55 132 CYS A C 1
ATOM 1019 O O . CYS A 1 132 ? 9.141 -14.894 -15.551 1 98.55 132 CYS A O 1
ATOM 1021 N N . LEU A 1 133 ? 7.965 -15.301 -13.72 1 98.76 133 LEU A N 1
ATOM 1022 C CA . LEU A 1 133 ? 8.611 -16.582 -13.458 1 98.76 133 LEU A CA 1
ATOM 1023 C C . LEU A 1 133 ? 8.111 -17.65 -14.425 1 98.76 133 LEU A C 1
ATOM 1025 O O . LEU A 1 133 ? 8.889 -18.488 -14.887 1 98.76 133 LEU A O 1
ATOM 1029 N N . LEU A 1 134 ? 6.849 -17.562 -14.837 1 98.35 134 LEU A N 1
ATOM 1030 C CA . LEU A 1 134 ? 6.202 -18.704 -15.474 1 98.35 134 LEU A CA 1
ATOM 1031 C C . LEU A 1 134 ? 6.148 -18.523 -16.988 1 98.35 134 LEU A C 1
ATOM 1033 O O . LEU A 1 134 ? 5.865 -19.473 -17.721 1 98.35 134 LEU A O 1
ATOM 1037 N N . LYS A 1 135 ? 6.35 -17.328 -17.534 1 96.54 135 LYS A N 1
ATOM 1038 C CA . LYS A 1 135 ? 5.984 -16.979 -18.904 1 96.54 135 LYS A CA 1
ATOM 1039 C C . LYS A 1 135 ? 6.646 -17.92 -19.907 1 96.54 135 LYS A C 1
ATOM 1041 O O . LYS A 1 135 ? 6.081 -18.204 -20.965 1 96.54 135 LYS A O 1
ATOM 1046 N N . ASN A 1 136 ? 7.744 -18.545 -19.664 1 95.9 136 ASN A N 1
ATOM 1047 C CA . ASN A 1 136 ? 8.393 -19.482 -20.575 1 95.9 136 ASN A CA 1
ATOM 1048 C C . ASN A 1 136 ? 8.101 -20.93 -20.191 1 95.9 136 ASN A C 1
ATOM 1050 O O . ASN A 1 136 ? 8.653 -21.858 -20.785 1 95.9 136 ASN A O 1
ATOM 1054 N N . SER A 1 137 ? 7.276 -21.124 -19.221 1 95.77 137 SER A N 1
ATOM 1055 C CA . SER A 1 137 ? 6.964 -22.464 -18.735 1 95.77 137 SER A CA 1
ATOM 1056 C C . SER A 1 137 ? 5.468 -22.749 -18.82 1 95.77 137 SER A C 1
ATOM 1058 O O . SER A 1 137 ? 5.002 -23.79 -18.351 1 95.77 137 SER A O 1
ATOM 1060 N N . VAL A 1 138 ? 4.727 -21.802 -19.342 1 96.89 138 VAL A N 1
ATOM 1061 C CA . VAL A 1 138 ? 3.292 -21.956 -19.561 1 96.89 138 VAL A CA 1
ATOM 1062 C C . VAL A 1 138 ? 2.947 -21.592 -21.003 1 96.89 138 VAL A C 1
ATOM 1064 O O . VAL A 1 138 ? 3.477 -20.621 -21.549 1 96.89 138 VAL A O 1
ATOM 1067 N N . THR A 1 139 ? 2.164 -22.343 -21.628 1 97.66 139 THR A N 1
ATOM 1068 C CA . THR A 1 139 ? 1.644 -22.008 -22.948 1 97.66 139 THR A CA 1
ATOM 1069 C C . THR A 1 139 ? 0.302 -21.29 -22.835 1 97.66 139 THR A C 1
ATOM 1071 O O . THR A 1 139 ? -0.655 -21.836 -22.282 1 97.66 139 THR A O 1
ATOM 1074 N N . ILE A 1 140 ? 0.261 -20.125 -23.368 1 97.83 140 ILE A N 1
ATOM 1075 C CA . ILE A 1 140 ? -0.934 -19.291 -23.311 1 97.83 140 ILE A CA 1
ATOM 1076 C C . ILE A 1 140 ? -1.682 -19.37 -24.64 1 97.83 140 ILE A C 1
ATOM 1078 O O . ILE A 1 140 ? -1.128 -19.039 -25.692 1 97.83 140 ILE A O 1
ATOM 1082 N N . PRO A 1 141 ? -2.856 -19.809 -24.602 1 97.49 141 PRO A N 1
ATOM 1083 C CA . PRO A 1 141 ? -3.642 -19.868 -25.836 1 97.49 141 PRO A CA 1
ATOM 1084 C C . PRO A 1 141 ? -4.067 -18.487 -26.331 1 97.49 141 PRO A C 1
ATOM 1086 O O . PRO A 1 141 ? -3.963 -17.504 -25.594 1 97.49 141 PRO A O 1
ATOM 1089 N N . LYS A 1 142 ? -4.469 -18.446 -27.586 1 96.05 142 LYS A N 1
ATOM 1090 C CA . LYS A 1 142 ? -5.079 -17.231 -28.118 1 96.05 142 LYS A CA 1
ATOM 1091 C C . LYS A 1 142 ? -6.551 -17.137 -27.725 1 96.05 142 LYS A C 1
ATOM 1093 O O . LYS A 1 142 ? -7.381 -17.902 -28.22 1 96.05 142 LYS A O 1
ATOM 1098 N N . LEU A 1 143 ? -6.808 -16.28 -26.817 1 97.02 143 LEU A N 1
ATOM 1099 C CA . LEU A 1 143 ? -8.161 -16.05 -26.324 1 97.02 143 LEU A CA 1
ATOM 1100 C C . LEU A 1 143 ? -8.459 -14.557 -26.231 1 97.02 143 LEU A C 1
ATOM 1102 O O . LEU A 1 143 ? -7.538 -13.738 -26.176 1 97.02 143 LEU A O 1
ATOM 1106 N N . GLU A 1 144 ? -9.768 -14.289 -26.31 1 96.38 144 GLU A N 1
ATOM 1107 C CA . GLU A 1 144 ? -10.151 -12.921 -25.973 1 96.38 144 GLU A CA 1
ATOM 1108 C C . GLU A 1 144 ? -9.906 -12.626 -24.496 1 96.38 144 GLU A C 1
ATOM 1110 O O . GLU A 1 144 ? -10.3 -13.408 -23.628 1 96.38 144 GLU A O 1
ATOM 1115 N N . LYS A 1 145 ? -9.237 -11.563 -24.262 1 96.85 145 LYS A N 1
ATOM 1116 C CA . LYS A 1 145 ? -8.925 -11.215 -22.879 1 96.85 145 LYS A CA 1
ATOM 1117 C C . LYS A 1 145 ? -10.026 -10.355 -22.267 1 96.85 145 LYS A C 1
ATOM 1119 O O . LYS A 1 145 ? -10.691 -9.593 -22.973 1 96.85 145 LYS A O 1
ATOM 1124 N N . ASN A 1 146 ? -10.248 -10.5 -21.002 1 96.86 146 ASN A N 1
ATOM 1125 C CA . ASN A 1 146 ? -11.004 -9.586 -20.153 1 96.86 146 ASN A CA 1
ATOM 1126 C C . ASN A 1 146 ? -10.133 -9.002 -19.044 1 96.86 146 ASN A C 1
ATOM 1128 O O . ASN A 1 146 ? -10.077 -9.548 -17.94 1 96.86 146 ASN A O 1
ATOM 1132 N N . ASP A 1 147 ? -9.526 -7.883 -19.324 1 93.79 147 ASP A N 1
ATOM 1133 C CA . ASP A 1 147 ? -8.489 -7.331 -18.459 1 93.79 147 ASP A CA 1
ATOM 1134 C C . ASP A 1 147 ? -9.017 -6.144 -17.657 1 93.79 147 ASP A C 1
ATOM 1136 O O . ASP A 1 147 ? -8.242 -5.3 -17.203 1 93.79 147 ASP A O 1
ATOM 1140 N N . GLN A 1 148 ? -10.258 -6.11 -17.419 1 90.24 148 GLN A N 1
ATOM 1141 C CA . GLN A 1 148 ? -10.911 -4.96 -16.802 1 90.24 148 GLN A CA 1
ATOM 1142 C C . GLN A 1 148 ? -10.383 -4.719 -15.391 1 90.24 148 GLN A C 1
ATOM 1144 O O . GLN A 1 148 ? -10.389 -3.586 -14.905 1 90.24 148 GLN A O 1
ATOM 1149 N N . LEU A 1 149 ? -9.918 -5.756 -14.761 1 91.35 149 LEU A N 1
ATOM 1150 C CA . LEU A 1 149 ? -9.451 -5.596 -13.388 1 91.35 149 LEU A CA 1
ATOM 1151 C C . LEU A 1 149 ? -7.93 -5.497 -13.339 1 91.35 149 LEU A C 1
ATOM 1153 O O . LEU A 1 149 ? -7.34 -5.461 -12.257 1 91.35 149 LEU A O 1
ATOM 1157 N N . LEU A 1 150 ? -7.292 -5.381 -14.519 1 95.88 150 LEU A N 1
ATOM 1158 C CA . LEU A 1 150 ? -5.834 -5.405 -14.57 1 95.88 150 LEU A CA 1
ATOM 1159 C C . LEU A 1 150 ? -5.278 -4.02 -14.881 1 95.88 150 LEU A C 1
ATOM 1161 O O . LEU A 1 150 ? -4.145 -3.893 -15.351 1 95.88 150 LEU A O 1
ATOM 1165 N N . PHE A 1 151 ? -6.007 -2.974 -14.642 1 92.27 151 PHE A N 1
ATOM 1166 C CA . PHE A 1 151 ? -5.608 -1.619 -15.001 1 92.27 151 PHE A CA 1
ATOM 1167 C C . PHE A 1 151 ? -4.324 -1.223 -14.282 1 92.27 151 PHE A C 1
ATOM 1169 O O . PHE A 1 151 ? -3.413 -0.66 -14.892 1 92.27 151 PHE A O 1
ATOM 1176 N N . LEU A 1 152 ? -4.301 -1.48 -12.966 1 91.46 152 LEU A N 1
ATOM 1177 C CA . LEU A 1 152 ? -3.11 -1.125 -12.202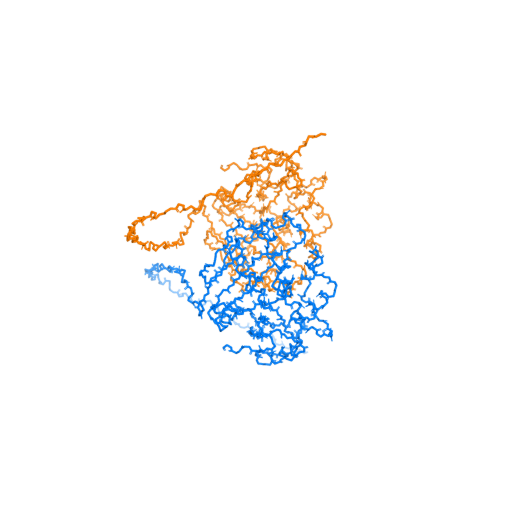 1 91.46 152 LEU A CA 1
ATOM 1178 C C . LEU A 1 152 ? -1.917 -1.973 -12.629 1 91.46 152 LEU A C 1
ATOM 1180 O O . LEU A 1 152 ? -0.788 -1.48 -12.687 1 91.46 152 LEU A O 1
ATOM 1184 N N . ASP A 1 153 ? -2.185 -3.212 -12.943 1 96.17 153 ASP A N 1
ATOM 1185 C CA . ASP A 1 153 ? -1.136 -4.088 -13.453 1 96.17 153 ASP A CA 1
ATOM 1186 C C . ASP A 1 153 ? -0.555 -3.548 -14.758 1 96.17 153 ASP A C 1
ATOM 1188 O O . ASP A 1 153 ? 0.664 -3.427 -14.898 1 96.17 153 ASP A O 1
ATOM 1192 N N . ASN A 1 154 ? -1.395 -3.266 -15.578 1 96.81 154 ASN A N 1
ATOM 1193 C CA . ASN A 1 154 ? -0.97 -2.826 -16.903 1 96.81 154 ASN A CA 1
ATOM 1194 C C . ASN A 1 154 ? -0.26 -1.476 -16.845 1 96.81 154 ASN A C 1
ATOM 1196 O O . ASN A 1 154 ? 0.701 -1.244 -17.58 1 96.81 154 ASN A O 1
ATOM 1200 N N . ASP A 1 155 ? -0.757 -0.633 -15.999 1 93.73 155 ASP A N 1
ATOM 1201 C CA . ASP A 1 155 ? -0.058 0.63 -15.789 1 93.73 155 ASP A CA 1
ATOM 1202 C C . ASP A 1 155 ? 1.361 0.394 -15.275 1 93.73 155 ASP A C 1
ATOM 1204 O O . ASP A 1 155 ? 2.309 1.031 -15.74 1 93.73 155 ASP A O 1
ATOM 1208 N N . ALA A 1 156 ? 1.506 -0.472 -14.329 1 95.49 156 ALA A N 1
ATOM 1209 C CA . ALA A 1 156 ? 2.816 -0.809 -13.779 1 95.49 156 ALA A CA 1
ATOM 1210 C C . ALA A 1 156 ? 3.713 -1.435 -14.843 1 95.49 156 ALA A C 1
ATOM 1212 O O . ALA A 1 156 ? 4.898 -1.105 -14.939 1 95.49 156 ALA A O 1
ATOM 1213 N N . ILE A 1 157 ? 3.171 -2.317 -15.621 1 98.02 157 ILE A N 1
ATOM 1214 C CA . ILE A 1 157 ? 3.919 -2.979 -16.684 1 98.02 157 ILE A CA 1
ATOM 1215 C C . ILE A 1 157 ? 4.432 -1.94 -17.678 1 98.02 157 ILE A C 1
ATOM 1217 O O . ILE A 1 157 ? 5.591 -1.992 -18.098 1 98.02 157 ILE A O 1
ATOM 1221 N N . ASP A 1 158 ? 3.613 -0.989 -18.031 1 96.78 158 ASP A N 1
ATOM 1222 C CA . ASP A 1 158 ? 3.977 0.044 -18.996 1 96.78 158 ASP A CA 1
ATOM 1223 C C . ASP A 1 158 ? 5.023 0.993 -18.417 1 96.78 158 ASP A C 1
ATOM 1225 O O . ASP A 1 158 ? 6.044 1.264 -19.052 1 96.78 158 ASP A O 1
ATOM 1229 N N . LYS A 1 159 ? 4.836 1.454 -17.247 1 94.14 159 LYS A N 1
ATOM 1230 C CA . LYS A 1 159 ? 5.727 2.434 -16.634 1 94.14 159 LYS A CA 1
ATOM 1231 C C . LYS A 1 159 ? 7.075 1.809 -16.285 1 94.14 159 LYS A C 1
ATOM 1233 O O . LYS A 1 159 ? 8.116 2.458 -16.407 1 94.14 159 LYS A O 1
ATOM 1238 N N . GLY A 1 160 ? 6.988 0.584 -15.862 1 96.09 160 GLY A N 1
ATOM 1239 C CA . GLY A 1 160 ? 8.212 -0.101 -15.479 1 96.09 160 GLY A CA 1
ATOM 1240 C C . GLY A 1 160 ? 8.894 -0.797 -16.642 1 96.09 160 GLY A C 1
ATOM 1241 O O . GLY A 1 160 ? 10 -1.323 -16.495 1 96.09 160 GLY A O 1
ATOM 1242 N N . LYS A 1 161 ? 8.217 -0.837 -17.773 1 97.08 161 LYS A N 1
ATOM 1243 C CA . LYS A 1 161 ? 8.708 -1.588 -18.925 1 97.08 161 LYS A CA 1
ATOM 1244 C C . LYS A 1 161 ? 9.071 -3.017 -18.534 1 97.08 161 LYS A C 1
ATOM 1246 O O . LYS A 1 161 ? 10.154 -3.502 -18.869 1 97.08 161 LYS A O 1
ATOM 1251 N N . VAL A 1 162 ? 8.171 -3.597 -17.839 1 97.66 162 VAL A N 1
ATOM 1252 C CA . VAL A 1 162 ? 8.417 -4.899 -17.228 1 97.66 162 VAL A CA 1
ATOM 1253 C C . VAL A 1 162 ? 8.299 -5.996 -18.285 1 97.66 162 VAL A C 1
ATOM 1255 O O . VAL A 1 162 ? 9.03 -6.988 -18.243 1 97.66 162 VAL A O 1
ATOM 1258 N N . PHE A 1 163 ? 7.313 -5.872 -19.181 1 97.97 163 PHE A N 1
ATOM 1259 C CA . PHE A 1 163 ? 7.031 -6.842 -20.233 1 97.97 163 PHE A CA 1
ATOM 1260 C C . PHE A 1 163 ? 6.978 -6.164 -21.596 1 97.97 163 PHE A C 1
ATOM 1262 O O . PHE A 1 163 ? 6.67 -4.974 -21.691 1 97.97 163 PHE A O 1
ATOM 1269 N N . ASP A 1 164 ? 7.32 -6.919 -22.647 1 96.94 164 ASP A N 1
ATOM 1270 C CA . ASP A 1 164 ? 7.043 -6.432 -23.995 1 96.94 164 ASP A CA 1
ATOM 1271 C C . ASP A 1 164 ? 5.573 -6.63 -24.358 1 96.94 164 ASP A C 1
ATOM 1273 O O . ASP A 1 164 ? 4.793 -7.143 -23.554 1 96.94 164 ASP A O 1
ATOM 1277 N N . SER A 1 165 ? 5.19 -6.239 -25.499 1 97.05 165 SER A N 1
ATOM 1278 C CA . SER A 1 165 ? 3.788 -6.233 -25.902 1 97.05 165 SER A CA 1
ATOM 1279 C C . SER A 1 165 ? 3.213 -7.645 -25.928 1 97.05 165 SER A C 1
ATOM 1281 O O . SER A 1 165 ? 2.057 -7.857 -25.558 1 97.05 165 SER A O 1
ATOM 1283 N N . GLN A 1 166 ? 4.003 -8.579 -26.376 1 97.17 166 GLN A N 1
ATOM 1284 C CA . GLN A 1 166 ? 3.533 -9.959 -26.43 1 97.17 166 GLN A CA 1
ATOM 1285 C C . GLN A 1 166 ? 3.304 -10.518 -25.028 1 97.17 166 GLN A C 1
ATOM 1287 O O . GLN A 1 166 ? 2.267 -11.127 -24.759 1 97.17 166 GLN A O 1
ATOM 1292 N N . ASP A 1 167 ? 4.314 -10.308 -24.18 1 97.86 167 ASP A N 1
ATOM 1293 C CA . ASP A 1 167 ? 4.184 -10.75 -22.795 1 97.86 167 ASP A CA 1
ATOM 1294 C C . ASP A 1 167 ? 2.973 -10.106 -22.123 1 97.86 167 ASP A C 1
ATOM 1296 O O . ASP A 1 167 ? 2.25 -10.764 -21.372 1 97.86 167 ASP A O 1
ATOM 1300 N N . LYS A 1 168 ? 2.807 -8.861 -22.368 1 98.18 168 LYS A N 1
ATOM 1301 C CA . LYS A 1 168 ? 1.682 -8.156 -21.761 1 98.18 168 LYS A CA 1
ATOM 1302 C C . LYS A 1 168 ? 0.351 -8.742 -22.225 1 98.18 168 LYS A C 1
ATOM 1304 O O . LYS A 1 168 ? -0.57 -8.915 -21.424 1 98.18 168 LYS A O 1
ATOM 1309 N N . GLU A 1 169 ? 0.235 -9.048 -23.491 1 98.12 169 GLU A N 1
ATOM 1310 C CA . GLU A 1 169 ? -0.982 -9.656 -24.02 1 98.12 169 GLU A CA 1
ATOM 1311 C C . GLU A 1 169 ? -1.248 -11.012 -23.372 1 98.12 169 GLU A C 1
ATOM 1313 O O . GLU A 1 169 ? -2.379 -11.308 -22.981 1 98.12 169 GLU A O 1
ATOM 1318 N N . GLU A 1 170 ? -0.277 -11.801 -23.284 1 98.52 170 GLU A N 1
ATOM 1319 C CA . GLU A 1 170 ? -0.407 -13.126 -22.685 1 98.52 170 GLU A CA 1
ATOM 1320 C C . GLU A 1 170 ? -0.717 -13.03 -21.194 1 98.52 170 GLU A C 1
ATOM 1322 O O . GLU A 1 170 ? -1.52 -13.805 -20.67 1 98.52 170 GLU A O 1
ATOM 1327 N N . PHE A 1 171 ? -0.084 -12.03 -20.574 1 98.65 171 PHE A N 1
ATOM 1328 C CA . PHE A 1 171 ? -0.376 -11.727 -19.178 1 98.65 171 PHE A CA 1
ATOM 1329 C C . PHE A 1 171 ? -1.858 -11.424 -18.989 1 98.65 171 PHE A C 1
ATOM 1331 O O . PHE A 1 171 ? -2.501 -11.977 -18.094 1 98.65 171 PHE A O 1
ATOM 1338 N N . ASP A 1 172 ? -2.401 -10.622 -19.86 1 98.63 172 ASP A N 1
ATOM 1339 C CA . ASP A 1 172 ? -3.8 -10.213 -19.778 1 98.63 172 ASP A CA 1
ATOM 1340 C C . ASP A 1 172 ? -4.733 -11.402 -19.999 1 98.63 172 ASP A C 1
ATOM 1342 O O . ASP A 1 172 ? -5.81 -11.471 -19.404 1 98.63 172 ASP A O 1
ATOM 1346 N N . ILE A 1 173 ? -4.327 -12.311 -20.83 1 98.71 173 ILE A N 1
ATOM 1347 C CA . ILE A 1 173 ? -5.141 -13.493 -21.091 1 98.71 173 ILE A CA 1
ATOM 1348 C C . ILE A 1 173 ? -5.112 -14.419 -19.877 1 98.71 173 ILE A C 1
ATOM 1350 O O . ILE A 1 173 ? -6.158 -14.883 -19.417 1 98.71 173 ILE A O 1
ATOM 1354 N N . LEU A 1 174 ? -3.975 -14.636 -19.332 1 98.66 174 LEU A N 1
ATOM 1355 C CA . LEU A 1 174 ? -3.812 -15.552 -18.208 1 98.66 174 LEU A CA 1
ATOM 1356 C C . LEU A 1 174 ? -4.624 -15.084 -17.005 1 98.66 174 LEU A C 1
ATOM 1358 O O . LEU A 1 174 ? -5.232 -15.898 -16.306 1 98.66 174 LEU A O 1
ATOM 1362 N N . PHE A 1 175 ? -4.648 -13.786 -16.79 1 98.54 175 PHE A N 1
ATOM 1363 C CA . PHE A 1 175 ? -5.285 -13.263 -15.587 1 98.54 175 PHE A CA 1
ATOM 1364 C C . PHE A 1 175 ? -6.597 -12.567 -15.928 1 98.54 175 PHE A C 1
ATOM 1366 O O . PHE A 1 175 ? -7.059 -11.702 -15.182 1 98.54 175 PHE A O 1
ATOM 1373 N N . SER A 1 176 ? -7.174 -13.001 -17.031 1 98.22 176 SER A N 1
ATOM 1374 C CA . SER A 1 176 ? -8.494 -12.521 -17.426 1 98.22 176 SER A CA 1
ATOM 1375 C C . SER A 1 176 ? -9.551 -12.898 -16.393 1 98.22 176 SER A C 1
ATOM 1377 O O . SER A 1 176 ? -9.49 -13.977 -15.8 1 98.22 176 SER A O 1
ATOM 1379 N N . ARG A 1 177 ? -10.502 -12.043 -16.22 1 97.26 177 ARG A N 1
ATOM 1380 C CA . ARG A 1 177 ? -11.688 -12.453 -15.474 1 97.26 177 ARG A CA 1
ATOM 1381 C C . ARG A 1 177 ? -12.483 -13.503 -16.244 1 97.26 177 ARG A C 1
ATOM 1383 O O . ARG A 1 177 ? -12.519 -13.482 -17.476 1 97.26 177 ARG A O 1
ATOM 1390 N N . VAL A 1 178 ? -13.174 -14.311 -15.495 1 98.35 178 VAL A N 1
ATOM 1391 C CA . VAL A 1 178 ? -13.899 -15.438 -16.073 1 98.35 178 VAL A CA 1
ATOM 1392 C C . VAL A 1 178 ? -15.38 -15.339 -15.715 1 98.35 178 VAL A C 1
ATOM 1394 O O . VAL A 1 178 ? -15.738 -15.3 -14.536 1 98.35 178 VAL A O 1
ATOM 1397 N N . PRO A 1 179 ? -16.238 -15.277 -16.756 1 97.98 179 PRO A N 1
ATOM 1398 C CA . PRO A 1 179 ? -17.669 -15.239 -16.448 1 97.98 179 PRO A CA 1
ATOM 1399 C C . PRO A 1 179 ? -18.139 -16.466 -15.67 1 97.98 179 PRO A C 1
ATOM 1401 O O . PRO A 1 179 ? -17.668 -17.579 -15.923 1 97.98 179 PRO A O 1
ATOM 1404 N N . THR A 1 180 ? -18.988 -16.217 -14.734 1 98.26 180 THR A N 1
ATOM 1405 C CA . THR A 1 180 ? -19.567 -17.302 -13.948 1 98.26 180 THR A CA 1
ATOM 1406 C C . THR A 1 180 ? -21.04 -17.033 -13.657 1 98.26 180 THR A C 1
ATOM 1408 O O . THR A 1 180 ? -21.7 -16.297 -14.394 1 98.26 180 THR A O 1
ATOM 1411 N N . GLU A 1 181 ? -21.629 -17.792 -12.646 1 97.33 181 GLU A N 1
ATOM 1412 C CA . GLU A 1 181 ? -23.051 -17.711 -12.326 1 97.33 181 GLU A CA 1
ATOM 1413 C C . GLU A 1 181 ? -23.274 -17.077 -10.956 1 97.33 181 GLU A C 1
ATOM 1415 O O . GLU A 1 181 ? -22.364 -17.048 -10.124 1 97.33 181 GLU A O 1
ATOM 1420 N N . ALA A 1 182 ? -24.478 -16.577 -10.801 1 97.16 182 ALA A N 1
ATOM 1421 C CA . ALA A 1 182 ? -24.85 -15.983 -9.52 1 97.16 182 ALA A CA 1
ATOM 1422 C C . ALA A 1 182 ? -25.123 -17.06 -8.474 1 97.16 182 ALA A C 1
ATOM 1424 O O . ALA A 1 182 ? -26.27 -17.47 -8.28 1 97.16 182 ALA A O 1
ATOM 1425 N N . THR A 1 183 ? -24.194 -17.582 -7.841 1 98.11 183 THR A N 1
ATOM 1426 C CA . THR A 1 183 ? -24.288 -18.614 -6.814 1 98.11 183 THR A CA 1
ATOM 1427 C C . THR A 1 183 ? -23.139 -18.491 -5.818 1 98.11 183 THR A C 1
ATOM 1429 O O . THR A 1 183 ? -22.102 -17.9 -6.127 1 98.11 183 THR A O 1
ATOM 1432 N N . THR A 1 184 ? -23.309 -18.913 -4.655 1 97.29 184 THR A N 1
ATOM 1433 C CA . THR A 1 184 ? -22.243 -18.927 -3.659 1 97.29 184 THR A CA 1
ATOM 1434 C C . THR A 1 184 ? -21.601 -20.308 -3.573 1 97.29 184 THR A C 1
ATOM 1436 O O . THR A 1 184 ? -20.756 -20.554 -2.71 1 97.29 184 THR A O 1
ATOM 1439 N N . ASP A 1 185 ? -22.028 -21.225 -4.467 1 97.71 185 ASP A N 1
ATOM 1440 C CA . ASP A 1 185 ? -21.475 -22.575 -4.511 1 97.71 185 ASP A CA 1
ATOM 1441 C C . ASP A 1 185 ? -20.091 -22.581 -5.155 1 97.71 185 ASP A C 1
ATOM 1443 O O . ASP A 1 185 ? -19.967 -22.466 -6.376 1 97.71 185 ASP A O 1
ATOM 1447 N N . VAL A 1 186 ? -19.112 -22.878 -4.446 1 97.9 186 VAL A N 1
ATOM 1448 C CA . VAL A 1 186 ? -17.723 -22.825 -4.89 1 97.9 186 VAL A CA 1
ATOM 1449 C C . VAL A 1 186 ? -17.487 -23.873 -5.974 1 97.9 186 VAL A C 1
ATOM 1451 O O . VAL A 1 186 ? -16.694 -23.656 -6.894 1 97.9 186 VAL A O 1
ATOM 1454 N N . LYS A 1 187 ? -18.15 -25 -5.895 1 98.06 187 LYS A N 1
ATOM 1455 C CA . LYS A 1 187 ? -17.956 -26.071 -6.868 1 98.06 187 LYS A CA 1
ATOM 1456 C C . LYS A 1 187 ? -18.267 -25.59 -8.283 1 98.06 187 LYS A C 1
ATOM 1458 O O . LYS A 1 187 ? -17.558 -25.934 -9.231 1 98.06 187 LYS A O 1
ATOM 1463 N N . VAL A 1 188 ? -19.312 -24.812 -8.439 1 98.54 188 VAL A N 1
ATOM 1464 C CA . VAL A 1 188 ? -19.699 -24.271 -9.737 1 98.54 188 VAL A CA 1
ATOM 1465 C C . VAL A 1 188 ? -18.595 -23.359 -10.268 1 98.54 188 VAL A C 1
ATOM 1467 O O . VAL A 1 188 ? -18.214 -23.45 -11.437 1 98.54 188 VAL A O 1
ATOM 1470 N N . HIS A 1 189 ? -18.069 -22.52 -9.438 1 98.64 189 HIS A N 1
ATOM 1471 C CA . HIS A 1 189 ? -17.023 -21.574 -9.811 1 98.64 189 HIS A CA 1
ATOM 1472 C C . HIS A 1 189 ? -15.718 -22.295 -10.133 1 98.64 189 HIS A C 1
ATOM 1474 O O . HIS A 1 189 ? -15.027 -21.938 -11.09 1 98.64 189 HIS A O 1
ATOM 1480 N N . ALA A 1 190 ? -15.407 -23.293 -9.292 1 98.66 190 ALA A N 1
ATOM 1481 C CA . ALA A 1 190 ? -14.182 -24.056 -9.517 1 98.66 190 ALA A CA 1
ATOM 1482 C C . ALA A 1 190 ? -14.214 -24.758 -10.872 1 98.66 190 ALA A C 1
ATOM 1484 O O . ALA A 1 190 ? -13.202 -24.813 -11.574 1 98.66 190 ALA A O 1
ATOM 1485 N N . GLU A 1 191 ? -15.354 -25.259 -11.257 1 98.59 191 GLU A N 1
ATOM 1486 C CA . GLU A 1 191 ? -15.488 -25.924 -12.55 1 98.59 191 GLU A CA 1
ATOM 1487 C C . GLU A 1 191 ? -15.275 -24.944 -13.7 1 98.59 191 GLU A C 1
ATOM 1489 O O . GLU A 1 191 ? -14.656 -25.288 -14.709 1 98.59 191 GLU A O 1
ATOM 1494 N N . LYS A 1 192 ? -15.819 -23.774 -13.549 1 98.7 192 LYS A N 1
ATOM 1495 C CA . LYS A 1 192 ? -15.628 -22.745 -14.568 1 98.7 192 LYS A CA 1
ATOM 1496 C C . LYS A 1 192 ? -14.156 -22.364 -14.696 1 98.7 192 LYS A C 1
ATOM 1498 O O . LYS A 1 192 ? -13.646 -22.2 -15.806 1 98.7 192 LYS A O 1
ATOM 1503 N N . MET A 1 193 ? -13.472 -22.23 -13.553 1 98.72 193 MET A N 1
ATOM 1504 C CA . MET A 1 193 ? -12.058 -21.864 -13.574 1 98.72 193 MET A CA 1
ATOM 1505 C C . MET A 1 193 ? -11.211 -22.996 -14.144 1 98.72 193 MET A C 1
ATOM 1507 O O . MET A 1 193 ? -10.232 -22.749 -14.85 1 98.72 193 MET A O 1
ATOM 1511 N N . GLU A 1 194 ? -11.566 -24.271 -13.8 1 98.78 194 GLU A N 1
ATOM 1512 C CA . GLU A 1 194 ? -10.87 -25.41 -14.392 1 98.78 194 GLU A CA 1
ATOM 1513 C C . GLU A 1 194 ? -11.017 -25.419 -15.91 1 98.78 194 GLU A C 1
ATOM 1515 O O . GLU A 1 194 ? -10.056 -25.694 -16.631 1 98.78 194 GLU A O 1
ATOM 1520 N N . THR A 1 195 ? -12.224 -25.128 -16.358 1 98.6 195 THR A N 1
ATOM 1521 C CA . THR A 1 195 ? -12.459 -25.078 -17.796 1 98.6 195 THR A CA 1
ATOM 1522 C C . THR A 1 195 ? -11.6 -23.997 -18.447 1 98.6 195 THR A C 1
ATOM 1524 O O . THR A 1 195 ? -11.002 -24.224 -19.501 1 98.6 195 THR A O 1
ATOM 1527 N N . PHE A 1 196 ? -11.54 -22.861 -17.837 1 98.67 196 PHE A N 1
ATOM 1528 C CA . PHE A 1 196 ? -10.738 -21.761 -18.36 1 98.67 196 PHE A CA 1
ATOM 1529 C C . PHE A 1 196 ? -9.261 -22.134 -18.386 1 98.67 196 PHE A C 1
ATOM 1531 O O . PHE A 1 196 ? -8.603 -22.013 -19.422 1 98.67 196 PHE A O 1
ATOM 1538 N N . PHE A 1 197 ? -8.711 -22.677 -17.243 1 98.55 197 PHE A N 1
ATOM 1539 C CA . PHE A 1 197 ? -7.286 -22.959 -17.109 1 98.55 197 PHE A CA 1
ATOM 1540 C C . PHE A 1 197 ? -6.909 -24.218 -17.881 1 98.55 197 PHE A C 1
ATOM 1542 O O . PHE A 1 197 ? -5.732 -24.444 -18.172 1 98.55 197 PHE A O 1
ATOM 1549 N N . SER A 1 198 ? -7.864 -25.065 -18.225 1 98.17 198 SER A N 1
ATOM 1550 C CA . SER A 1 198 ? -7.579 -26.28 -18.981 1 98.17 198 SER A CA 1
ATOM 1551 C C . SER A 1 198 ? -7.075 -25.954 -20.382 1 98.17 198 SER A C 1
ATOM 1553 O O . SER A 1 198 ? -6.52 -26.817 -21.065 1 98.17 198 SER A O 1
ATOM 1555 N N . GLN A 1 199 ? -7.299 -24.715 -20.797 1 98.09 199 GLN A N 1
ATOM 1556 C CA . GLN A 1 199 ? -6.872 -24.306 -22.131 1 98.09 199 GLN A CA 1
ATOM 1557 C C . GLN A 1 199 ? -5.384 -23.966 -22.152 1 98.09 199 GLN A C 1
ATOM 1559 O O . GLN A 1 199 ? -4.802 -23.773 -23.221 1 98.09 199 GLN A O 1
ATOM 1564 N N . PHE A 1 200 ? -4.824 -23.849 -21.005 1 98.28 200 PHE A N 1
ATOM 1565 C CA . PHE A 1 200 ? -3.407 -23.547 -20.841 1 98.28 200 PHE A CA 1
ATOM 1566 C C . PHE A 1 200 ? -2.605 -24.821 -20.604 1 98.28 200 PHE A C 1
ATOM 1568 O O . PHE A 1 200 ? -3.156 -25.835 -20.169 1 98.28 200 PHE A O 1
ATOM 1575 N N . GLN A 1 201 ? -1.365 -24.85 -20.939 1 98.27 201 GLN A N 1
ATOM 1576 C CA . GLN A 1 201 ? -0.442 -25.911 -20.55 1 98.27 201 GLN A CA 1
ATOM 1577 C C . GLN A 1 201 ? 0.517 -25.433 -19.463 1 98.27 201 GLN A C 1
ATOM 1579 O O . GLN A 1 201 ? 1.414 -24.63 -19.728 1 98.27 201 GLN A O 1
ATOM 1584 N N . PHE A 1 202 ? 0.351 -25.95 -18.307 1 98.02 202 PHE A N 1
ATOM 1585 C CA . PHE A 1 202 ? 1.138 -25.516 -17.159 1 98.02 202 PHE A CA 1
ATOM 1586 C C . PHE A 1 202 ? 2.318 -26.452 -16.927 1 98.02 202 PHE A C 1
ATOM 1588 O O . PHE A 1 202 ? 2.28 -27.618 -17.324 1 98.02 202 PHE A O 1
ATOM 1595 N N . ASN A 1 203 ? 3.287 -25.92 -16.298 1 96.01 203 ASN A N 1
ATOM 1596 C CA . ASN A 1 203 ? 4.423 -26.705 -15.824 1 96.01 203 ASN A CA 1
ATOM 1597 C C . ASN A 1 203 ? 4.029 -27.618 -14.666 1 96.01 203 ASN A C 1
ATOM 1599 O O . ASN A 1 203 ? 3.327 -27.194 -13.747 1 96.01 203 ASN A O 1
ATOM 1603 N N . GLU A 1 204 ? 4.496 -28.824 -14.652 1 95.49 204 GLU A N 1
ATOM 1604 C CA . GLU A 1 204 ? 4.093 -29.798 -13.643 1 95.49 204 GLU A CA 1
ATOM 1605 C C . GLU A 1 204 ? 4.91 -29.638 -12.363 1 95.49 204 GLU A C 1
ATOM 1607 O O . GLU A 1 204 ? 4.488 -30.08 -11.292 1 95.49 204 GLU A O 1
ATOM 1612 N N . LYS A 1 205 ? 6.026 -29.058 -12.528 1 96.54 205 LYS A N 1
ATOM 1613 C CA . LYS A 1 205 ? 6.894 -28.919 -11.362 1 96.54 205 LYS A CA 1
ATOM 1614 C C . LYS A 1 205 ? 6.815 -27.509 -10.783 1 96.54 205 LYS A C 1
ATOM 1616 O O . LYS A 1 205 ? 6.678 -27.338 -9.57 1 96.54 205 LYS A O 1
ATOM 1621 N N . ALA A 1 206 ? 6.939 -26.523 -11.681 1 98.3 206 ALA A N 1
ATOM 1622 C CA . ALA A 1 206 ? 6.731 -25.139 -11.263 1 98.3 206 ALA A CA 1
ATOM 1623 C C . ALA A 1 206 ? 5.261 -24.746 -11.374 1 98.3 206 ALA A C 1
ATOM 1625 O O . ALA A 1 206 ? 4.821 -24.25 -12.414 1 98.3 206 ALA A O 1
ATOM 1626 N N . ARG A 1 207 ? 4.561 -24.882 -10.295 1 98.45 207 ARG A N 1
ATOM 1627 C CA . ARG A 1 207 ? 3.103 -24.832 -10.305 1 98.45 207 ARG A CA 1
ATOM 1628 C C . ARG A 1 207 ? 2.601 -23.43 -9.976 1 98.45 207 ARG A C 1
ATOM 1630 O O . ARG A 1 207 ? 3.122 -22.775 -9.071 1 98.45 207 ARG A O 1
ATOM 1637 N N . MET A 1 208 ? 1.627 -22.961 -10.698 1 98.83 208 MET A N 1
ATOM 1638 C CA . MET A 1 208 ? 0.93 -21.719 -10.38 1 98.83 208 MET A CA 1
ATOM 1639 C C . MET A 1 208 ? -0.18 -21.962 -9.363 1 98.83 208 MET A C 1
ATOM 1641 O O . MET A 1 208 ? -1.16 -22.648 -9.658 1 98.83 208 MET A O 1
ATOM 1645 N N . LEU A 1 209 ? -0.021 -21.478 -8.177 1 98.84 209 LEU A N 1
ATOM 1646 C CA . LEU A 1 209 ? -1.086 -21.527 -7.181 1 98.84 209 LEU A CA 1
ATOM 1647 C C . LEU A 1 209 ? -1.847 -20.207 -7.133 1 98.84 209 LEU A C 1
ATOM 1649 O O . LEU A 1 209 ? -1.256 -19.153 -6.885 1 98.84 209 LEU A O 1
ATOM 1653 N N . SER A 1 210 ? -3.135 -20.303 -7.356 1 98.7 210 SER A N 1
ATOM 1654 C CA . SER A 1 210 ? -3.948 -19.093 -7.41 1 98.7 210 SER A CA 1
ATOM 1655 C C . SER A 1 210 ? -5.083 -19.143 -6.394 1 98.7 210 SER A C 1
ATOM 1657 O O . SER A 1 210 ? -5.652 -20.208 -6.143 1 98.7 210 SER A O 1
ATOM 1659 N N . VAL A 1 211 ? -5.291 -18.072 -5.799 1 98.58 211 VAL A N 1
ATOM 1660 C CA . VAL A 1 211 ? -6.516 -17.847 -5.038 1 98.58 211 VAL A CA 1
ATOM 1661 C C . VAL A 1 211 ? -7.536 -17.114 -5.906 1 98.58 211 VAL A C 1
ATOM 1663 O O . VAL A 1 211 ? -7.299 -15.982 -6.333 1 98.58 211 VAL A O 1
ATOM 1666 N N . VAL A 1 212 ? -8.649 -17.719 -6.11 1 98.66 212 VAL A N 1
ATOM 1667 C CA . VAL A 1 212 ? -9.671 -17.177 -7 1 98.66 212 VAL A CA 1
ATOM 1668 C C . VAL A 1 212 ? -10.79 -16.542 -6.177 1 98.66 212 VAL A C 1
ATOM 1670 O O . VAL A 1 212 ? -11.263 -17.132 -5.203 1 98.66 212 VAL A O 1
ATOM 1673 N N . LEU A 1 213 ? -11.158 -15.402 -6.596 1 97.56 213 LEU A N 1
ATOM 1674 C CA . LEU A 1 213 ? -12.199 -14.638 -5.919 1 97.56 213 LEU A CA 1
ATOM 1675 C C . LEU A 1 213 ? -13.407 -14.441 -6.829 1 97.56 213 LEU A C 1
ATOM 1677 O O . LEU A 1 213 ? -13.277 -14.461 -8.055 1 97.56 213 LEU A O 1
ATOM 1681 N N . HIS A 1 214 ? -14.535 -14.304 -6.23 1 97.28 214 HIS A N 1
ATOM 1682 C CA . HIS A 1 214 ? -15.815 -14.067 -6.888 1 97.28 214 HIS A CA 1
ATOM 1683 C C . HIS A 1 214 ? -16.222 -12.601 -6.789 1 97.28 214 HIS A C 1
ATOM 1685 O O . HIS A 1 214 ? -16.144 -12.002 -5.714 1 97.28 214 HIS A O 1
ATOM 1691 N N . ASP A 1 215 ? -16.556 -12.079 -7.917 1 93.26 215 ASP A N 1
ATOM 1692 C CA . ASP A 1 215 ? -16.985 -10.687 -8.007 1 93.26 215 ASP A CA 1
ATOM 1693 C C . ASP A 1 215 ? -18.361 -10.578 -8.661 1 93.26 215 ASP A C 1
ATOM 1695 O O . ASP A 1 215 ? -18.645 -11.27 -9.641 1 93.26 215 ASP A O 1
ATOM 1699 N N . ASN A 1 216 ? -19.209 -9.659 -8.117 1 93.57 216 ASN A N 1
ATOM 1700 C CA . ASN A 1 216 ? -20.55 -9.511 -8.674 1 93.57 216 ASN A CA 1
ATOM 1701 C C . ASN A 1 216 ? -20.894 -8.046 -8.924 1 93.57 216 ASN A C 1
ATOM 1703 O O . ASN A 1 216 ? -22.07 -7.686 -9.01 1 93.57 216 ASN A O 1
ATOM 1707 N N . LEU A 1 217 ? -20.004 -7.186 -8.991 1 86.86 217 LEU A N 1
ATOM 1708 C CA . LEU A 1 217 ? -20.225 -5.749 -9.119 1 86.86 217 LEU A CA 1
ATOM 1709 C C . LEU A 1 217 ? -20.833 -5.412 -10.476 1 86.86 217 LEU A C 1
ATOM 1711 O O . LEU A 1 217 ? -21.809 -4.662 -10.555 1 86.86 217 LEU A O 1
ATOM 1715 N N . ASP A 1 218 ? -20.277 -5.833 -11.586 1 89.25 218 ASP A N 1
ATOM 1716 C CA . ASP A 1 218 ? -20.778 -5.606 -12.938 1 89.25 218 ASP A CA 1
ATOM 1717 C C . ASP A 1 218 ? -21.018 -6.928 -13.664 1 89.25 218 ASP A C 1
ATOM 1719 O O . ASP A 1 218 ? -20.629 -7.084 -14.824 1 89.25 218 ASP A O 1
ATOM 1723 N N . GLY A 1 219 ? -21.666 -7.798 -12.921 1 93.65 219 GLY A N 1
ATOM 1724 C CA . GLY A 1 219 ? -21.86 -9.164 -13.38 1 93.65 219 GLY A CA 1
ATOM 1725 C C . GLY A 1 219 ? -21.117 -10.187 -12.541 1 93.65 219 GLY A C 1
ATOM 1726 O O . GLY A 1 219 ? -20.419 -9.828 -11.591 1 93.65 219 GLY A O 1
ATOM 1727 N N . GLU A 1 220 ? -21.335 -11.419 -12.899 1 97.27 220 GLU A N 1
ATOM 1728 C CA . GLU A 1 220 ? -20.705 -12.505 -12.153 1 97.27 220 GLU A CA 1
ATOM 1729 C C . GLU A 1 220 ? -19.388 -12.925 -12.798 1 97.27 220 GLU A C 1
ATOM 1731 O O . GLU A 1 220 ? -19.374 -13.426 -13.924 1 97.27 220 GLU A O 1
ATOM 1736 N N . TYR A 1 221 ? -18.313 -12.736 -12.049 1 97.83 221 TYR A N 1
ATOM 1737 C CA . TYR A 1 221 ? -17.007 -13.078 -12.602 1 97.83 221 TYR A CA 1
ATOM 1738 C C . TYR A 1 221 ? -1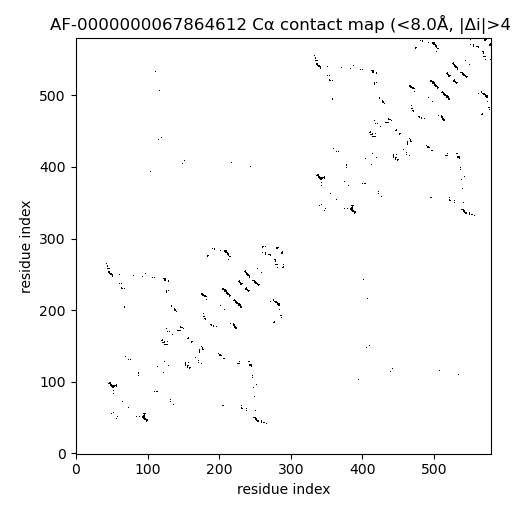6.105 -13.684 -11.534 1 97.83 221 TYR A C 1
ATOM 1740 O O . TYR A 1 221 ? -16.298 -13.443 -10.34 1 97.83 221 TYR A O 1
ATOM 1748 N N . LEU A 1 222 ? -15.189 -14.463 -11.996 1 98.4 222 LEU A N 1
ATOM 1749 C CA . LEU A 1 222 ? -14.059 -14.944 -11.208 1 98.4 222 LEU A CA 1
ATOM 1750 C C . LEU A 1 222 ? -12.767 -14.258 -11.637 1 98.4 222 LEU A C 1
ATOM 1752 O O . LEU A 1 222 ? -12.602 -13.911 -12.809 1 98.4 222 LEU A O 1
ATOM 1756 N N . PHE A 1 223 ? -11.946 -14.076 -10.722 1 97.13 223 PHE A N 1
ATOM 1757 C CA . PHE A 1 223 ? -10.629 -13.555 -11.069 1 97.13 223 PHE A CA 1
ATOM 1758 C C . PHE A 1 223 ? -9.577 -14.042 -10.08 1 97.13 223 PHE A C 1
ATOM 1760 O O . PHE A 1 223 ? -9.907 -14.454 -8.966 1 97.13 223 PHE A O 1
ATOM 1767 N N . VAL A 1 224 ? -8.349 -13.983 -10.482 1 97.91 224 VAL A N 1
ATOM 1768 C CA . VAL A 1 224 ? -7.229 -14.34 -9.618 1 97.91 224 VAL A CA 1
ATOM 1769 C C . VAL A 1 224 ? -6.892 -13.169 -8.697 1 97.91 224 VAL A C 1
ATOM 1771 O O . VAL A 1 224 ? -6.278 -12.19 -9.128 1 97.91 224 VAL A O 1
ATOM 1774 N N . GLY A 1 225 ? -7.251 -13.35 -7.459 1 96.49 225 GLY A N 1
ATOM 1775 C CA . GLY A 1 225 ? -6.982 -12.309 -6.479 1 96.49 225 GLY A CA 1
ATOM 1776 C C . GLY A 1 225 ? -5.572 -12.364 -5.923 1 96.49 225 GLY A C 1
ATOM 1777 O O . GLY A 1 225 ? -5.025 -11.343 -5.501 1 96.49 225 GLY A O 1
ATOM 1778 N N . HIS A 1 226 ? -5.054 -13.551 -5.852 1 97.49 226 HIS A N 1
ATOM 1779 C CA . HIS A 1 226 ? -3.666 -13.76 -5.452 1 97.49 226 HIS A CA 1
ATOM 1780 C C . HIS A 1 226 ? -3.059 -14.957 -6.174 1 97.49 226 HIS A C 1
ATOM 1782 O O . HIS A 1 226 ? -3.77 -15.9 -6.53 1 97.49 226 HIS A O 1
ATOM 1788 N N . VAL A 1 227 ? -1.759 -14.848 -6.356 1 98.6 227 VAL A N 1
ATOM 1789 C CA . VAL A 1 227 ? -1.1 -15.936 -7.071 1 98.6 227 VAL A CA 1
ATOM 1790 C C . VAL A 1 227 ? 0.383 -15.968 -6.711 1 98.6 227 VAL A C 1
ATOM 1792 O O . VAL A 1 227 ? 0.974 -14.933 -6.395 1 98.6 227 VAL A O 1
ATOM 1795 N N . GLY A 1 228 ? 0.959 -17.134 -6.666 1 98.75 228 GLY A N 1
ATOM 1796 C CA . GLY A 1 228 ? 2.38 -17.395 -6.507 1 98.75 228 GLY A CA 1
ATOM 1797 C C . GLY A 1 228 ? 2.843 -18.645 -7.232 1 98.75 228 GLY A C 1
ATOM 1798 O O . GLY A 1 228 ? 2.061 -19.284 -7.939 1 98.75 228 GLY A O 1
ATOM 1799 N N . VAL A 1 229 ? 4.128 -18.921 -7.131 1 98.91 229 VAL A N 1
ATOM 1800 C CA . VAL A 1 229 ? 4.727 -20.063 -7.813 1 98.91 229 VAL A CA 1
ATOM 1801 C C . VAL A 1 229 ? 5.289 -21.042 -6.785 1 98.91 229 VAL A C 1
ATOM 1803 O O . VAL A 1 229 ? 6.041 -20.649 -5.89 1 98.91 229 VAL A O 1
ATOM 1806 N N . LEU A 1 230 ? 4.915 -22.294 -6.913 1 98.88 230 LEU A N 1
ATOM 1807 C CA . LEU A 1 230 ? 5.357 -23.367 -6.029 1 98.88 230 LEU A CA 1
ATOM 1808 C C . LEU A 1 230 ? 6.274 -24.337 -6.767 1 98.88 230 LEU A C 1
ATOM 1810 O O . LEU A 1 230 ? 5.917 -24.847 -7.832 1 98.88 230 LEU A O 1
ATOM 1814 N N . VAL A 1 231 ? 7.457 -24.593 -6.241 1 98.79 231 VAL A N 1
ATOM 1815 C CA . VAL A 1 231 ? 8.377 -25.557 -6.836 1 98.79 231 VAL A CA 1
ATOM 1816 C C . VAL A 1 231 ? 8.833 -26.557 -5.776 1 98.79 231 VAL A C 1
ATOM 1818 O O . VAL A 1 231 ? 8.822 -26.253 -4.581 1 98.79 231 VAL A O 1
ATOM 1821 N N . PRO A 1 232 ? 9.217 -27.733 -6.228 1 98.16 232 PRO A N 1
ATOM 1822 C CA . PRO A 1 232 ? 9.834 -28.658 -5.275 1 98.16 232 PRO A CA 1
ATOM 1823 C C . PRO A 1 232 ? 11.169 -28.149 -4.737 1 98.16 232 PRO A C 1
ATOM 1825 O O . PRO A 1 232 ? 11.922 -27.495 -5.464 1 98.16 232 PRO A O 1
ATOM 1828 N N . ALA A 1 233 ? 11.394 -28.413 -3.544 1 96.55 233 ALA A N 1
ATOM 1829 C CA . ALA A 1 233 ? 12.677 -28.17 -2.889 1 96.55 233 ALA A CA 1
ATOM 1830 C C . ALA A 1 233 ? 13.279 -29.469 -2.362 1 96.55 233 ALA A C 1
ATOM 1832 O O . ALA A 1 233 ? 12.742 -30.552 -2.603 1 96.55 233 ALA A O 1
ATOM 1833 N N . ASP A 1 234 ? 14.523 -29.347 -1.763 1 90.94 234 ASP A N 1
ATOM 1834 C CA . ASP A 1 234 ? 15.176 -30.543 -1.24 1 90.94 234 ASP A CA 1
ATOM 1835 C C . ASP A 1 234 ? 14.299 -31.238 -0.202 1 90.94 234 ASP A C 1
ATOM 1837 O O . ASP A 1 234 ? 14.121 -32.457 -0.249 1 90.94 234 ASP A O 1
ATOM 1841 N N . ASP A 1 235 ? 13.912 -30.425 0.704 1 92.47 235 ASP A N 1
ATOM 1842 C CA . ASP A 1 235 ? 12.961 -30.886 1.711 1 92.47 235 ASP A CA 1
ATOM 1843 C C . ASP A 1 235 ? 11.659 -30.092 1.642 1 92.47 235 ASP A C 1
ATOM 1845 O O . ASP A 1 235 ? 11.571 -28.986 2.18 1 92.47 235 ASP A O 1
ATOM 1849 N N . GLY A 1 236 ? 10.667 -30.679 0.937 1 97.59 236 GLY A N 1
ATOM 1850 C CA . GLY A 1 236 ? 9.372 -30.021 0.875 1 97.59 236 GLY A CA 1
ATOM 1851 C C . GLY A 1 236 ? 9.189 -29.182 -0.375 1 97.59 236 GLY A C 1
ATOM 1852 O O . GLY A 1 236 ? 9.458 -29.645 -1.486 1 97.59 236 GLY A O 1
ATOM 1853 N N . PHE A 1 237 ? 8.64 -27.897 -0.138 1 98.6 237 PHE A N 1
ATOM 1854 C CA . PHE A 1 237 ? 8.284 -27.048 -1.268 1 98.6 237 PHE A CA 1
ATOM 1855 C C . PHE A 1 237 ? 8.646 -25.594 -0.989 1 98.6 237 PHE A C 1
ATOM 1857 O O . PHE A 1 237 ? 8.653 -25.162 0.166 1 98.6 237 PHE A O 1
ATOM 1864 N N . LEU A 1 238 ? 8.981 -24.887 -2.036 1 98.87 238 LEU A N 1
ATOM 1865 C CA . LEU A 1 238 ? 9.229 -23.449 -2.008 1 98.87 238 LEU A CA 1
ATOM 1866 C C . LEU A 1 238 ? 8.127 -22.694 -2.744 1 98.87 238 LEU A C 1
ATOM 1868 O O . LEU A 1 238 ? 7.834 -22.99 -3.904 1 98.87 238 LEU A O 1
ATOM 1872 N N . PHE A 1 239 ? 7.498 -21.84 -2.011 1 98.86 239 PHE A N 1
ATOM 1873 C CA . PHE A 1 239 ? 6.472 -20.97 -2.572 1 98.86 239 PHE A CA 1
ATOM 1874 C C . PHE A 1 239 ? 6.963 -19.528 -2.641 1 98.86 239 PHE A C 1
ATOM 1876 O O . PHE A 1 239 ? 7.376 -18.959 -1.628 1 98.86 239 PHE A O 1
ATOM 1883 N N . VAL A 1 240 ? 6.938 -18.943 -3.855 1 98.89 240 VAL A N 1
ATOM 1884 C CA . VAL A 1 240 ? 7.389 -17.569 -4.052 1 98.89 240 VAL A CA 1
ATOM 1885 C C . VAL A 1 240 ? 6.199 -16.682 -4.413 1 98.89 240 VAL A C 1
ATOM 1887 O O . VAL A 1 240 ? 5.422 -17.012 -5.312 1 98.89 240 VAL A O 1
ATOM 1890 N N . GLU A 1 241 ? 6.085 -15.544 -3.66 1 98.25 241 GLU A N 1
ATOM 1891 C CA . GLU A 1 241 ? 4.959 -14.648 -3.906 1 98.25 241 GLU A CA 1
ATOM 1892 C C . GLU A 1 241 ? 5.34 -13.195 -3.633 1 98.25 241 GLU A C 1
ATOM 1894 O O . GLU A 1 241 ? 6.363 -12.925 -3.001 1 98.25 241 GLU A O 1
ATOM 1899 N N . LYS A 1 242 ? 4.604 -12.307 -4.296 1 96.85 242 LYS A N 1
ATOM 1900 C CA . LYS A 1 242 ? 4.518 -10.879 -4.002 1 96.85 242 LYS A CA 1
ATOM 1901 C C . LYS A 1 242 ? 3.104 -10.487 -3.585 1 96.85 242 LYS A C 1
ATOM 1903 O O . LYS A 1 242 ? 2.136 -10.807 -4.278 1 96.85 242 LYS A O 1
ATOM 1908 N N . LEU A 1 243 ? 2.919 -9.918 -2.467 1 88.14 243 LEU A N 1
ATOM 1909 C CA . LEU A 1 243 ? 1.578 -9.726 -1.924 1 88.14 243 LEU A CA 1
ATOM 1910 C C . LEU A 1 243 ? 0.882 -8.549 -2.6 1 88.14 243 LEU A C 1
ATOM 1912 O O . LEU A 1 243 ? -0.209 -8.703 -3.155 1 88.14 243 LEU A O 1
ATOM 1916 N N . THR A 1 244 ? 1.403 -7.336 -2.474 1 89.84 244 THR A N 1
ATOM 1917 C CA . THR A 1 244 ? 0.889 -6.133 -3.12 1 89.84 244 THR A CA 1
ATOM 1918 C C . THR A 1 244 ? 2.015 -5.363 -3.803 1 89.84 244 THR A C 1
ATOM 1920 O O . THR A 1 244 ? 3.177 -5.773 -3.749 1 89.84 244 THR A O 1
ATOM 1923 N N . PHE A 1 245 ? 1.674 -4.333 -4.469 1 91.54 245 PHE A N 1
ATOM 1924 C CA . PHE A 1 245 ? 2.688 -3.489 -5.089 1 91.54 245 PHE A CA 1
ATOM 1925 C C . PHE A 1 245 ? 3.666 -2.962 -4.046 1 91.54 245 PHE A C 1
ATOM 1927 O O . PHE A 1 245 ? 4.875 -2.923 -4.284 1 91.54 245 PHE A O 1
ATOM 1934 N N . GLU A 1 246 ? 3.153 -2.68 -2.829 1 88.46 246 GLU A N 1
ATOM 1935 C CA . GLU A 1 246 ? 3.966 -2.024 -1.81 1 88.46 246 GLU A CA 1
ATOM 1936 C C . GLU A 1 246 ? 4.645 -3.046 -0.903 1 88.46 246 GLU A C 1
ATOM 1938 O O . GLU A 1 246 ? 5.773 -2.832 -0.453 1 88.46 246 GLU A O 1
ATOM 1943 N N . GLU A 1 247 ? 4.008 -4.172 -0.671 1 92.35 247 GLU A N 1
ATOM 1944 C CA . GLU A 1 247 ? 4.545 -5.139 0.281 1 92.35 247 GLU A CA 1
ATOM 1945 C C . GLU A 1 247 ? 5.659 -5.973 -0.346 1 92.35 247 GLU A C 1
ATOM 1947 O O . GLU A 1 247 ? 5.709 -6.132 -1.567 1 92.35 247 GLU A O 1
ATOM 1952 N N . PRO A 1 248 ? 6.509 -6.505 0.443 1 95.23 248 PRO A N 1
ATOM 1953 C CA . PRO A 1 248 ? 7.735 -7.147 -0.037 1 95.23 248 PRO A CA 1
ATOM 1954 C C . PRO A 1 248 ? 7.473 -8.493 -0.708 1 95.23 248 PRO A C 1
ATOM 1956 O O . PRO A 1 248 ? 6.382 -9.052 -0.574 1 95.23 248 PRO A O 1
ATOM 1959 N N . TYR A 1 249 ? 8.522 -8.896 -1.424 1 97.56 249 TYR A N 1
ATOM 1960 C CA . TYR A 1 249 ? 8.613 -10.264 -1.922 1 97.56 249 TYR A CA 1
ATOM 1961 C C . TYR A 1 249 ? 8.776 -11.252 -0.774 1 97.56 249 TYR A C 1
ATOM 1963 O O . TYR A 1 249 ? 9.392 -10.933 0.246 1 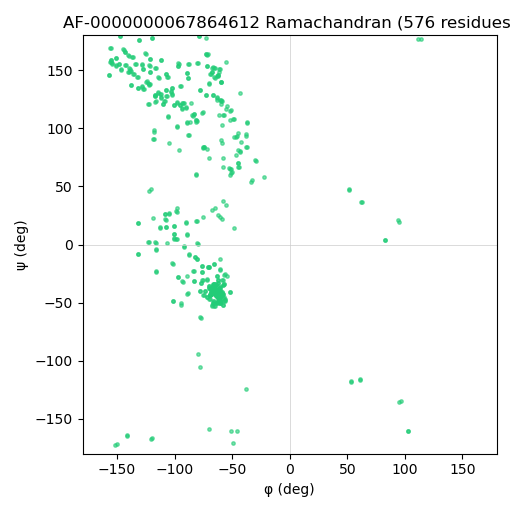97.56 249 TYR A O 1
ATOM 1971 N N . GLN A 1 250 ? 8.228 -12.422 -1.032 1 97.92 250 GLN A N 1
ATOM 1972 C CA . GLN A 1 250 ? 8.384 -13.484 -0.044 1 97.92 250 GLN A CA 1
ATOM 1973 C C . GLN A 1 250 ? 8.692 -14.819 -0.716 1 97.92 250 GLN A C 1
ATOM 1975 O O . GLN A 1 250 ? 8.152 -15.123 -1.781 1 97.92 250 GLN A O 1
ATOM 1980 N N . ALA A 1 251 ? 9.624 -15.475 -0.098 1 98.7 251 ALA A N 1
ATOM 1981 C CA . ALA A 1 251 ? 9.799 -16.907 -0.322 1 98.7 251 ALA A CA 1
ATOM 1982 C C . ALA A 1 251 ? 9.484 -17.702 0.943 1 98.7 251 ALA A C 1
ATOM 1984 O O . ALA A 1 251 ? 9.972 -17.374 2.027 1 98.7 251 ALA A O 1
ATOM 1985 N N . ILE A 1 252 ? 8.676 -18.712 0.77 1 98.64 252 ILE A N 1
ATOM 1986 C CA . ILE A 1 252 ? 8.195 -19.464 1.924 1 98.64 252 ILE A CA 1
ATOM 1987 C C . ILE A 1 252 ? 8.463 -20.953 1.717 1 98.64 252 ILE A C 1
ATOM 1989 O O . ILE A 1 252 ? 8.138 -21.509 0.665 1 98.64 252 ILE A O 1
ATOM 1993 N N . LYS A 1 253 ? 8.963 -21.586 2.695 1 98.37 253 LYS A N 1
ATOM 1994 C CA . LYS A 1 253 ? 9.195 -23.027 2.663 1 98.37 253 LYS A CA 1
ATOM 1995 C C . LYS A 1 253 ? 8.127 -23.773 3.457 1 98.37 253 LYS A C 1
ATOM 1997 O O . LYS A 1 253 ? 7.835 -23.419 4.601 1 98.37 253 LYS A O 1
ATOM 2002 N N . PHE A 1 254 ? 7.637 -24.753 2.793 1 98.34 254 PHE A N 1
ATOM 2003 C CA . PHE A 1 254 ? 6.664 -25.644 3.415 1 98.34 254 PHE A CA 1
ATOM 2004 C C . PHE A 1 254 ? 7.162 -27.084 3.4 1 98.34 254 PHE A C 1
ATOM 2006 O O . PHE A 1 254 ? 7.895 -27.484 2.492 1 98.34 254 PHE A O 1
ATOM 2013 N N . ALA A 1 255 ? 6.703 -27.86 4.332 1 96.3 255 ALA A N 1
ATOM 2014 C CA . ALA A 1 255 ? 7.042 -29.281 4.331 1 96.3 255 ALA A CA 1
ATOM 2015 C C . ALA A 1 255 ? 6.251 -30.033 3.265 1 96.3 255 ALA A C 1
ATOM 2017 O O . ALA A 1 255 ? 6.731 -31.024 2.71 1 96.3 255 ALA A O 1
ATOM 2018 N N . SER A 1 256 ? 5.063 -29.571 2.986 1 96.4 256 SER A N 1
ATOM 2019 C CA . SER A 1 256 ? 4.202 -30.21 1.996 1 96.4 256 SER A CA 1
ATOM 2020 C C . SER A 1 256 ? 3.408 -29.177 1.204 1 96.4 256 SER A C 1
ATOM 2022 O O . SER A 1 256 ? 3.277 -28.028 1.63 1 96.4 256 SER A O 1
ATOM 2024 N N . LYS A 1 257 ? 2.813 -29.613 0.081 1 96.36 257 LYS A N 1
ATOM 2025 C CA . LYS A 1 257 ? 1.942 -28.731 -0.691 1 96.36 257 LYS A CA 1
ATOM 2026 C C . LYS A 1 257 ? 0.691 -28.363 0.102 1 96.36 257 LYS A C 1
ATOM 2028 O O . LYS A 1 257 ? 0.188 -27.243 -0.006 1 96.36 257 LYS A O 1
ATOM 2033 N N . GLU A 1 258 ? 0.241 -29.309 0.883 1 97.12 258 GLU A N 1
ATOM 2034 C CA . GLU A 1 258 ? -0.966 -29.107 1.678 1 97.12 258 GLU A CA 1
ATOM 2035 C C . GLU A 1 258 ? -0.796 -27.947 2.656 1 97.12 258 GLU A C 1
ATOM 2037 O O . GLU A 1 258 ? -1.738 -27.189 2.898 1 97.12 258 GLU A O 1
ATOM 2042 N N . ASP A 1 259 ? 0.391 -27.853 3.16 1 97.28 259 ASP A N 1
ATOM 2043 C CA . ASP A 1 259 ? 0.655 -26.734 4.059 1 97.28 259 ASP A CA 1
ATOM 2044 C C . ASP A 1 259 ? 0.557 -25.401 3.32 1 97.28 259 ASP A C 1
ATOM 2046 O O . ASP A 1 259 ? 0.098 -24.405 3.884 1 97.28 259 ASP A O 1
ATOM 2050 N N . CYS A 1 260 ? 0.995 -25.414 2.133 1 98.22 260 CYS A N 1
ATOM 2051 C CA . CYS A 1 260 ? 0.877 -24.204 1.327 1 98.22 260 CYS A CA 1
ATOM 2052 C C . CYS A 1 260 ? -0.584 -23.885 1.031 1 98.22 260 CYS A C 1
ATOM 2054 O O . CYS A 1 260 ? -0.995 -22.725 1.093 1 98.22 260 CYS A O 1
ATOM 2056 N N . TYR A 1 261 ? -1.394 -24.946 0.743 1 98.5 261 TYR A N 1
ATOM 2057 C CA . TYR A 1 261 ? -2.822 -24.743 0.528 1 98.5 261 TYR A CA 1
ATOM 2058 C C . TYR A 1 261 ? -3.483 -24.162 1.772 1 98.5 261 TYR A C 1
ATOM 2060 O O . TYR A 1 261 ? -4.293 -23.237 1.678 1 98.5 261 TYR A O 1
ATOM 2068 N N . LYS A 1 262 ? -3.093 -24.682 2.887 1 97.54 262 LYS A N 1
ATOM 2069 C CA . LYS A 1 262 ? -3.656 -24.206 4.148 1 97.54 262 LYS A CA 1
ATOM 2070 C C . LYS A 1 262 ? -3.251 -22.759 4.419 1 97.54 262 LYS A C 1
ATOM 2072 O O . LYS A 1 262 ? -4.055 -21.967 4.914 1 97.54 262 LYS A O 1
ATOM 2077 N N . TYR A 1 263 ? -2.015 -22.447 4.12 1 97.68 263 TYR A N 1
ATOM 2078 C CA . TYR A 1 263 ? -1.533 -21.078 4.261 1 97.68 263 TYR A CA 1
ATOM 2079 C C . TYR A 1 263 ? -2.384 -20.113 3.445 1 97.68 263 TYR A C 1
ATOM 2081 O O . TYR A 1 263 ? -2.901 -19.128 3.977 1 97.68 263 TYR A O 1
ATOM 2089 N N . LEU A 1 264 ? -2.64 -20.42 2.174 1 97.88 264 LEU A N 1
ATOM 2090 C CA . LEU A 1 264 ? -3.431 -19.569 1.291 1 97.88 264 LEU A CA 1
ATOM 2091 C C . LEU A 1 264 ? -4.893 -19.55 1.722 1 97.88 264 LEU A C 1
ATOM 2093 O O . LEU A 1 264 ? -5.522 -18.49 1.753 1 97.88 264 LEU A O 1
ATOM 2097 N N . GLY A 1 265 ? -5.366 -20.722 2.053 1 96.68 265 GLY A N 1
ATOM 2098 C CA . GLY A 1 265 ? -6.749 -20.824 2.492 1 96.68 265 GLY A CA 1
ATOM 2099 C C . GLY A 1 265 ? -7.037 -20.023 3.748 1 96.68 265 GLY A C 1
ATOM 2100 O O . GLY A 1 265 ? -8.109 -19.429 3.88 1 96.68 265 GLY A O 1
ATOM 2101 N N . THR A 1 266 ? -6.072 -20.03 4.648 1 95.44 266 THR A N 1
ATOM 2102 C CA . THR A 1 266 ? -6.231 -19.292 5.896 1 95.44 266 THR A CA 1
ATOM 2103 C C . THR A 1 266 ? -6.083 -17.792 5.66 1 95.44 266 THR A C 1
ATOM 2105 O O . THR A 1 266 ? -6.892 -16.998 6.146 1 95.44 266 THR A O 1
ATOM 2108 N N . LYS A 1 267 ? -5.145 -17.447 4.917 1 93.72 267 LYS A N 1
ATOM 2109 C CA . LYS A 1 267 ? -4.828 -16.039 4.698 1 93.72 267 LYS A CA 1
ATOM 2110 C C . LYS A 1 267 ? -5.972 -15.322 3.986 1 93.72 267 LYS A C 1
ATOM 2112 O O . LYS A 1 267 ? -6.267 -14.163 4.284 1 93.72 267 LYS A O 1
ATOM 2117 N N . TYR A 1 268 ? -6.681 -15.982 3.079 1 95.1 268 TYR A N 1
ATOM 2118 C CA . TYR A 1 268 ? -7.658 -15.316 2.224 1 95.1 268 TYR A CA 1
ATOM 2119 C C . TYR A 1 268 ? -9.074 -15.769 2.559 1 95.1 268 TYR A C 1
ATOM 2121 O O . TYR A 1 268 ? -10.012 -15.505 1.802 1 95.1 268 TYR A O 1
ATOM 2129 N N . ALA A 1 269 ? -9.241 -16.397 3.668 1 92.76 269 ALA A N 1
ATOM 2130 C CA . ALA A 1 269 ? -10.511 -17.002 4.061 1 92.76 269 ALA A CA 1
ATOM 2131 C C . ALA A 1 269 ? -11.624 -15.959 4.108 1 92.76 269 ALA A C 1
ATOM 2133 O O . ALA A 1 269 ? -12.774 -16.253 3.772 1 92.76 269 ALA A O 1
ATOM 2134 N N . ASP A 1 270 ? -11.241 -14.735 4.421 1 89.43 270 ASP A N 1
ATOM 2135 C CA . ASP A 1 270 ? -12.278 -13.736 4.665 1 89.43 270 ASP A CA 1
ATOM 2136 C C . ASP A 1 270 ? -12.354 -12.733 3.517 1 89.43 270 ASP A C 1
ATOM 2138 O O . ASP A 1 270 ? -12.936 -11.656 3.665 1 89.43 270 ASP A O 1
ATOM 2142 N N . TYR A 1 271 ? -11.755 -13.09 2.435 1 91.53 271 TYR A N 1
ATOM 2143 C CA . TYR A 1 271 ? -11.854 -12.25 1.246 1 91.53 271 TYR A CA 1
ATOM 2144 C C . TYR A 1 271 ? -13.16 -12.508 0.503 1 91.53 271 TYR A C 1
ATOM 2146 O O . TYR A 1 271 ? -13.151 -12.996 -0.629 1 91.53 271 TYR A O 1
ATOM 2154 N N . THR A 1 272 ? -14.26 -12.254 1.22 1 89.29 272 THR A N 1
ATOM 2155 C CA . THR A 1 272 ? -15.607 -12.474 0.705 1 89.29 272 THR A CA 1
ATOM 2156 C C . THR A 1 272 ? -16.566 -11.407 1.224 1 89.29 272 THR A C 1
ATOM 2158 O O . THR A 1 272 ? -16.166 -10.522 1.984 1 89.29 272 THR A O 1
ATOM 2161 N N . GLY A 1 273 ? -17.761 -11.386 0.618 1 85.33 273 GLY A N 1
ATOM 2162 C CA . GLY A 1 273 ? -18.811 -10.449 0.984 1 85.33 273 GLY A CA 1
ATOM 2163 C C . GLY A 1 273 ? -20.206 -10.982 0.717 1 85.33 273 GLY A C 1
ATOM 2164 O O . GLY A 1 273 ? -20.376 -12.164 0.409 1 85.33 273 GLY A O 1
ATOM 2165 N N . GLU A 1 274 ? -21.085 -10.092 0.897 1 85.36 274 GLU A N 1
ATOM 2166 C CA . GLU A 1 274 ? -22.482 -10.481 0.722 1 85.36 274 GLU A CA 1
ATOM 2167 C C . GLU A 1 274 ? -22.74 -10.99 -0.694 1 85.36 274 GLU A C 1
ATOM 2169 O O . GLU A 1 274 ? -22.382 -10.33 -1.671 1 85.36 274 GLU A O 1
ATOM 2174 N N . GLY A 1 275 ? -23.25 -12.179 -0.823 1 91.71 275 GLY A N 1
ATOM 2175 C CA . GLY A 1 275 ? -23.626 -12.75 -2.106 1 91.71 275 GLY A CA 1
ATOM 2176 C C . GLY A 1 275 ? -22.455 -13.358 -2.855 1 91.71 275 GLY A C 1
ATOM 2177 O O . GLY A 1 275 ? -22.611 -13.834 -3.981 1 91.71 275 GLY A O 1
ATOM 2178 N N . LEU A 1 276 ? -21.353 -13.353 -2.251 1 95.36 276 LEU A N 1
ATOM 2179 C CA . LEU A 1 276 ? -20.162 -13.859 -2.925 1 95.36 276 LEU A CA 1
ATOM 2180 C C . LEU A 1 276 ? -19.765 -15.225 -2.376 1 95.36 276 LEU A C 1
ATOM 2182 O O . LEU A 1 276 ? -19.948 -15.498 -1.187 1 95.36 276 LEU A O 1
ATOM 2186 N N . ALA A 1 277 ? -19.273 -16.042 -3.271 1 97.29 277 ALA A N 1
ATOM 2187 C CA . ALA A 1 277 ? -18.693 -17.312 -2.844 1 97.29 277 ALA A CA 1
ATOM 2188 C C . ALA A 1 277 ? -17.354 -17.096 -2.145 1 97.29 277 ALA A C 1
ATOM 2190 O O . ALA A 1 277 ? -16.649 -16.125 -2.427 1 97.29 277 ALA A O 1
ATOM 2191 N N . LYS A 1 278 ? -17.005 -18.031 -1.27 1 96.74 278 LYS A N 1
ATOM 2192 C CA . LYS A 1 278 ? -15.701 -18.001 -0.613 1 96.74 278 LYS A CA 1
ATOM 2193 C C . LYS A 1 278 ? -14.573 -18.195 -1.622 1 96.74 278 LYS A C 1
ATOM 2195 O O . LYS A 1 278 ? -14.754 -18.861 -2.643 1 96.74 278 LYS A O 1
ATOM 2200 N N . PRO A 1 279 ? -13.445 -17.632 -1.278 1 97.87 279 PRO A N 1
ATOM 2201 C CA . PRO A 1 279 ? -12.282 -17.876 -2.135 1 97.87 279 PRO A CA 1
ATOM 2202 C C . PRO A 1 279 ? -11.908 -19.354 -2.216 1 97.87 279 PRO A C 1
ATOM 2204 O O . PRO A 1 279 ? -12.159 -20.111 -1.275 1 97.87 279 PRO A O 1
ATOM 2207 N N . PHE A 1 280 ? -11.331 -19.745 -3.323 1 98.61 280 PHE A N 1
ATOM 2208 C CA . PHE A 1 280 ? -10.859 -21.117 -3.465 1 98.61 280 PHE A CA 1
ATOM 2209 C C . PHE A 1 280 ? -9.518 -21.158 -4.188 1 98.61 280 PHE A C 1
ATOM 2211 O O . PHE A 1 280 ? -9.11 -20.172 -4.805 1 98.61 280 PHE A O 1
ATOM 2218 N N . ILE A 1 281 ? -8.833 -22.28 -4.059 1 98.8 281 ILE A N 1
ATOM 2219 C CA . ILE A 1 281 ? -7.458 -22.398 -4.53 1 98.8 281 ILE A CA 1
ATOM 2220 C C . ILE A 1 281 ? -7.415 -23.271 -5.783 1 98.8 281 ILE A C 1
ATOM 2222 O O . ILE A 1 281 ? -8.084 -24.304 -5.85 1 98.8 281 ILE A O 1
ATOM 2226 N N . MET A 1 282 ? -6.7 -22.782 -6.772 1 98.84 282 MET A N 1
ATOM 2227 C CA . MET A 1 282 ? -6.35 -23.58 -7.943 1 98.84 282 MET A CA 1
ATOM 2228 C C . MET A 1 282 ? -4.872 -23.958 -7.923 1 98.84 282 MET A C 1
ATOM 2230 O O . MET A 1 282 ? -4.015 -23.112 -7.663 1 98.84 282 MET A O 1
ATOM 2234 N N . ASP A 1 283 ? -4.576 -25.173 -8.07 1 98.8 283 ASP A N 1
ATOM 2235 C CA . ASP A 1 283 ? -3.241 -25.669 -8.394 1 98.8 283 ASP A CA 1
ATOM 2236 C C . ASP A 1 283 ? -3.109 -25.956 -9.888 1 98.8 283 ASP A C 1
ATOM 2238 O O . ASP A 1 283 ? -3.537 -27.01 -10.363 1 98.8 283 ASP A O 1
ATOM 2242 N N . ASN A 1 284 ? -2.438 -24.968 -10.561 1 98.57 284 ASN A N 1
ATOM 2243 C CA . ASN A 1 284 ? -2.554 -24.951 -12.015 1 98.57 284 ASN A CA 1
ATOM 2244 C C . ASN A 1 284 ? -4.013 -24.947 -12.462 1 98.57 284 ASN A C 1
ATOM 2246 O O . ASN A 1 284 ? -4.766 -24.032 -12.126 1 98.57 284 ASN A O 1
ATOM 2250 N N . ASP A 1 285 ? -4.461 -25.942 -13.163 1 98.49 285 ASP A N 1
ATOM 2251 C CA . ASP A 1 285 ? -5.809 -25.95 -13.723 1 98.49 285 ASP A CA 1
ATOM 2252 C C . ASP A 1 285 ? -6.752 -26.8 -12.873 1 98.49 285 ASP A C 1
ATOM 2254 O O . ASP A 1 285 ? -7.86 -27.126 -13.304 1 98.49 285 ASP A O 1
ATOM 2258 N N . LYS A 1 286 ? -6.347 -27.129 -11.622 1 98.41 286 LYS A N 1
ATOM 2259 C CA . LYS A 1 286 ? -7.16 -28.029 -10.809 1 98.41 286 LYS A CA 1
ATOM 2260 C C . LYS A 1 286 ? -7.58 -27.362 -9.502 1 98.41 286 LYS A C 1
ATOM 2262 O O . LYS A 1 286 ? -6.761 -26.729 -8.831 1 98.41 286 LYS A O 1
ATOM 2267 N N . TRP A 1 287 ? -8.805 -27.581 -9.168 1 98.64 287 TRP A N 1
ATOM 2268 C CA . TRP A 1 287 ? -9.346 -27.096 -7.902 1 98.64 287 TRP A CA 1
ATOM 2269 C C . TRP A 1 287 ? -8.797 -27.904 -6.731 1 98.64 287 TRP A C 1
ATOM 2271 O O . TRP A 1 287 ? -8.809 -29.137 -6.759 1 98.64 287 TRP A O 1
ATOM 2281 N N . VAL A 1 288 ? -8.276 -27.171 -5.73 1 98.08 288 VAL A N 1
ATOM 2282 C CA . VAL A 1 288 ? -7.804 -27.797 -4.499 1 98.08 288 VAL A CA 1
ATOM 2283 C C . VAL A 1 288 ? -8.943 -27.863 -3.484 1 98.08 288 VAL A C 1
ATOM 2285 O O . VAL A 1 288 ? -9.446 -26.83 -3.037 1 98.08 288 VAL A O 1
ATOM 2288 N N . LYS A 1 289 ? -9.34 -29.006 -3.08 1 91.5 289 LYS A N 1
ATOM 2289 C CA . LYS A 1 289 ? -10.384 -29.185 -2.076 1 91.5 289 LYS A CA 1
ATOM 2290 C C . LYS A 1 289 ? -9.796 -29.204 -0.668 1 91.5 289 LYS A C 1
ATOM 2292 O O . LYS A 1 289 ? -8.97 -30.06 -0.346 1 91.5 289 LYS A O 1
ATOM 2297 N N . LEU A 1 290 ? -10.002 -28.095 0.015 1 83.54 290 LEU A N 1
ATOM 2298 C CA . LEU A 1 290 ? -9.498 -27.998 1.381 1 83.54 290 LEU A CA 1
ATOM 2299 C C . LEU A 1 290 ? -10.488 -28.603 2.37 1 83.54 290 LEU A C 1
ATOM 2301 O O . LEU A 1 290 ? -11.698 -28.586 2.133 1 83.54 290 LEU A O 1
ATOM 2305 N N . MET B 1 1 ? 67.472 -5.382 -27.6 1 17.87 1 MET B N 1
ATOM 2306 C CA . MET B 1 1 ? 68.367 -6.293 -26.893 1 17.87 1 MET B CA 1
ATOM 2307 C C . MET B 1 1 ? 67.654 -6.956 -25.72 1 17.87 1 MET B C 1
ATOM 2309 O O . MET B 1 1 ? 68.087 -8.004 -25.236 1 17.87 1 MET B O 1
ATOM 2313 N N . LYS B 1 2 ? 66.779 -6.289 -24.961 1 17.05 2 LYS B N 1
ATOM 2314 C CA . LYS B 1 2 ? 66.902 -6.771 -23.589 1 17.05 2 LYS B CA 1
ATOM 2315 C C . LYS B 1 2 ? 66.164 -8.094 -23.403 1 17.05 2 LYS B C 1
ATOM 2317 O O . LYS B 1 2 ? 66.708 -9.038 -22.826 1 17.05 2 LYS B O 1
ATOM 2322 N N . LYS B 1 3 ? 64.789 -8.181 -22.923 1 19.66 3 LYS B N 1
ATOM 2323 C CA . LYS B 1 3 ? 64.454 -8.834 -21.661 1 19.66 3 LYS B CA 1
ATOM 2324 C C . LYS B 1 3 ? 64.245 -10.333 -21.855 1 19.66 3 LYS B C 1
ATOM 2326 O O . LYS B 1 3 ? 63.381 -10.75 -22.629 1 19.66 3 LYS B O 1
ATOM 2331 N N . SER B 1 4 ? 65.141 -11.158 -21.468 1 20.04 4 SER B N 1
ATOM 2332 C CA . SER B 1 4 ? 65.396 -12.575 -21.231 1 20.04 4 SER B CA 1
ATOM 2333 C C . SER B 1 4 ? 64.307 -13.195 -20.362 1 20.04 4 SER B C 1
ATOM 2335 O O . SER B 1 4 ? 63.519 -12.479 -19.74 1 20.04 4 SER B O 1
ATOM 2337 N N . ARG B 1 5 ? 64.574 -14.522 -19.616 1 21.99 5 ARG B N 1
ATOM 2338 C CA . ARG B 1 5 ? 64.286 -15.937 -19.401 1 21.99 5 ARG B CA 1
ATOM 2339 C C . ARG B 1 5 ? 63.788 -16.185 -17.982 1 21.99 5 ARG B C 1
ATOM 2341 O O . ARG B 1 5 ? 64.535 -16.676 -17.133 1 21.99 5 ARG B O 1
ATOM 2348 N N . LYS B 1 6 ? 63.215 -15.149 -17.246 1 19.81 6 LYS B N 1
ATOM 2349 C CA . LYS B 1 6 ? 63.168 -15.497 -15.828 1 19.81 6 LYS B CA 1
ATOM 2350 C C . LYS B 1 6 ? 62.458 -16.83 -15.613 1 19.81 6 LYS B C 1
ATOM 2352 O O . LYS B 1 6 ? 61.335 -17.025 -16.083 1 19.81 6 LYS B O 1
ATOM 2357 N N . LEU B 1 7 ? 63.036 -17.912 -15.057 1 19.79 7 LEU B N 1
ATOM 2358 C CA . LEU B 1 7 ? 62.993 -19.321 -14.68 1 19.79 7 LEU B CA 1
ATOM 2359 C C . LEU B 1 7 ? 62.108 -19.528 -13.456 1 19.79 7 LEU B C 1
ATOM 2361 O O . LEU B 1 7 ? 62.128 -20.599 -12.844 1 19.79 7 LEU B O 1
ATOM 2365 N N . ALA B 1 8 ? 61.192 -18.772 -13.079 1 22.12 8 ALA B N 1
ATOM 2366 C CA . ALA B 1 8 ? 60.806 -18.971 -11.684 1 22.12 8 ALA B CA 1
ATOM 2367 C C . ALA B 1 8 ? 60.343 -20.405 -11.443 1 22.12 8 ALA B C 1
ATOM 2369 O O . ALA B 1 8 ? 59.424 -20.888 -12.108 1 22.12 8 ALA B O 1
ATOM 2370 N N . THR B 1 9 ? 61.175 -21.269 -10.843 1 18.46 9 THR B N 1
ATOM 2371 C CA . THR B 1 9 ? 61.206 -22.643 -10.357 1 18.46 9 THR B CA 1
ATOM 2372 C C . THR B 1 9 ? 60.076 -22.89 -9.361 1 18.46 9 THR B C 1
ATOM 2374 O O . THR B 1 9 ? 59.632 -21.966 -8.677 1 18.46 9 THR B O 1
ATOM 2377 N N . LEU B 1 10 ? 59.57 -24.142 -9.092 1 22.84 10 LEU B N 1
ATOM 2378 C CA . LEU B 1 10 ? 58.543 -25.126 -8.765 1 22.84 10 LEU B CA 1
ATOM 2379 C C . LEU B 1 10 ? 58.551 -25.445 -7.274 1 22.84 10 LEU B C 1
ATOM 2381 O O . LEU B 1 10 ? 57.922 -26.411 -6.838 1 22.84 10 LEU B O 1
ATOM 2385 N N . GLY B 1 11 ? 58.958 -24.345 -6.415 1 19.67 11 GLY B N 1
ATOM 2386 C CA . GLY B 1 11 ? 59.301 -24.863 -5.1 1 19.67 11 GLY B CA 1
ATOM 2387 C C . GLY B 1 11 ? 58.243 -25.788 -4.528 1 19.67 11 GLY B C 1
ATOM 2388 O O . GLY B 1 11 ? 57.104 -25.803 -4.999 1 19.67 11 GLY B O 1
ATOM 2389 N N . ILE B 1 12 ? 58.485 -26.132 -3.152 1 20.62 12 ILE B N 1
ATOM 2390 C CA . ILE B 1 12 ? 58.578 -27.21 -2.174 1 20.62 12 ILE B CA 1
ATOM 2391 C C . ILE B 1 12 ? 57.218 -27.429 -1.516 1 20.62 12 ILE B C 1
ATOM 2393 O O . ILE B 1 12 ? 56.565 -26.472 -1.093 1 20.62 12 ILE B O 1
ATOM 2397 N N . CYS B 1 13 ? 56.536 -28.624 -1.539 1 20.05 13 CYS B N 1
ATOM 2398 C CA . CYS B 1 13 ? 55.373 -29.472 -1.305 1 20.05 13 CYS B CA 1
ATOM 2399 C C . CYS B 1 13 ? 55.047 -29.553 0.182 1 20.05 13 CYS B C 1
ATOM 2401 O O . CYS B 1 13 ? 53.881 -29.675 0.561 1 20.05 13 CYS B O 1
ATOM 2403 N N . SER B 1 14 ? 56.04 -29.71 1.22 1 18.22 14 SER B N 1
ATOM 2404 C CA . SER B 1 14 ? 55.777 -30.865 2.072 1 18.22 14 SER B CA 1
ATOM 2405 C C . SER B 1 14 ? 54.882 -30.491 3.249 1 18.22 14 SER B C 1
ATOM 2407 O O . SER B 1 14 ? 54.397 -31.366 3.969 1 18.22 14 SER B O 1
ATOM 2409 N N . ALA B 1 15 ? 54.819 -29.294 3.776 1 20.24 15 ALA B N 1
ATOM 2410 C CA . ALA B 1 15 ? 54.905 -29.289 5.234 1 20.24 15 ALA B CA 1
ATOM 2411 C C . ALA B 1 15 ? 53.743 -30.06 5.854 1 20.24 15 ALA B C 1
ATOM 2413 O O . ALA B 1 15 ? 52.61 -29.98 5.373 1 20.24 15 ALA B O 1
ATOM 2414 N N . LEU B 1 16 ? 54.055 -30.705 7.091 1 20.3 16 LEU B N 1
ATOM 2415 C CA . LEU B 1 16 ? 53.737 -31.762 8.044 1 20.3 16 LEU B CA 1
ATOM 2416 C C . LEU B 1 16 ? 52.425 -31.469 8.764 1 20.3 16 LEU B C 1
ATOM 2418 O O . LEU B 1 16 ? 51.937 -30.338 8.736 1 20.3 16 LEU B O 1
ATOM 2422 N N . PHE B 1 17 ? 52.247 -32.134 10.006 1 21.07 17 PHE B N 1
ATOM 2423 C CA . PHE B 1 17 ? 51.448 -33.067 10.792 1 21.07 17 PHE B CA 1
ATOM 2424 C C . PHE B 1 17 ? 50.628 -32.327 11.843 1 21.07 17 PHE B C 1
ATOM 2426 O O . PHE B 1 17 ? 49.933 -32.951 12.647 1 21.07 17 PHE B O 1
ATOM 2433 N N . LEU B 1 18 ? 50.659 -30.951 11.974 1 21.01 18 LEU B N 1
ATOM 2434 C CA . LEU B 1 18 ? 50.417 -30.661 13.383 1 21.01 18 LEU B CA 1
ATOM 2435 C C . LEU B 1 18 ? 49.029 -31.13 13.804 1 21.01 18 LEU B C 1
ATOM 2437 O O . LEU B 1 18 ? 48.073 -31.025 13.032 1 21.01 18 LEU B O 1
ATOM 2441 N N . GLY B 1 19 ? 48.988 -31.972 14.846 1 22.62 19 GLY B N 1
ATOM 2442 C CA . GLY B 1 19 ? 48.077 -32.718 15.7 1 22.62 19 GLY B CA 1
ATOM 2443 C C . GLY B 1 19 ? 47.078 -31.834 16.422 1 22.62 19 GLY B C 1
ATOM 2444 O O . GLY B 1 19 ? 47.261 -31.514 17.598 1 22.62 19 GLY B O 1
ATOM 2445 N N . LEU B 1 20 ? 46.766 -30.655 16.004 1 23.42 20 LEU B N 1
ATOM 2446 C CA . LEU B 1 20 ? 46.098 -29.893 17.054 1 23.42 20 LEU B CA 1
ATOM 2447 C C . LEU B 1 20 ? 44.88 -30.644 17.58 1 23.42 20 LEU B C 1
ATOM 2449 O O . LEU B 1 20 ? 44.135 -31.248 16.804 1 23.42 20 LEU B O 1
ATOM 2453 N N . ALA B 1 21 ? 44.989 -31.005 18.943 1 24.77 21 ALA B N 1
ATOM 2454 C CA . ALA B 1 21 ? 44.154 -31.592 19.989 1 24.77 21 ALA B CA 1
ATOM 2455 C C . ALA B 1 21 ? 42.75 -30.995 19.97 1 24.77 21 ALA B C 1
ATOM 2457 O O . ALA B 1 21 ? 42.577 -29.809 19.677 1 24.77 21 ALA B O 1
ATOM 2458 N N . ALA B 1 22 ? 41.795 -31.886 19.98 1 25.01 22 ALA B N 1
ATOM 2459 C CA . ALA B 1 22 ? 40.341 -32.005 19.904 1 25.01 22 ALA B CA 1
ATOM 2460 C C . ALA B 1 22 ? 39.674 -31.358 21.114 1 25.01 22 ALA B C 1
ATOM 2462 O O . ALA B 1 22 ? 39.398 -32.029 22.111 1 25.01 22 ALA B O 1
ATOM 2463 N N . CYS B 1 23 ? 40.282 -30.214 21.748 1 24.02 23 CYS B N 1
ATOM 2464 C CA . CYS B 1 23 ? 39.56 -29.894 22.974 1 24.02 23 CYS B CA 1
ATOM 2465 C C . CYS B 1 23 ? 38.065 -29.764 22.709 1 24.02 23 CYS B C 1
ATOM 2467 O O . CYS B 1 23 ? 37.652 -29.035 21.805 1 24.02 23 CYS B O 1
ATOM 2469 N N . GLN B 1 24 ? 37.365 -30.744 23.162 1 21.52 24 GLN B N 1
ATOM 2470 C CA . GLN B 1 24 ? 35.937 -31.031 23.238 1 21.52 24 GLN B CA 1
ATOM 2471 C C . GLN B 1 24 ? 35.187 -29.91 23.952 1 21.52 24 GLN B C 1
ATOM 2473 O O . GLN B 1 24 ? 34.991 -29.964 25.168 1 21.52 24 GLN B O 1
ATOM 2478 N N . GLN B 1 25 ? 35.594 -28.638 23.808 1 23.25 25 GLN B N 1
ATOM 2479 C CA . GLN B 1 25 ? 34.818 -27.817 24.731 1 23.25 25 GLN B CA 1
ATOM 2480 C C . GLN B 1 25 ? 33.321 -27.957 24.467 1 23.25 25 GLN B C 1
ATOM 2482 O O . GLN B 1 25 ? 32.878 -27.88 23.319 1 23.25 25 GLN B O 1
ATOM 2487 N N . GLN B 1 26 ? 32.689 -28.592 25.442 1 23.64 26 GLN B N 1
ATOM 2488 C CA . GLN B 1 26 ? 31.254 -28.727 25.674 1 23.64 26 GLN B CA 1
ATOM 2489 C C . GLN B 1 26 ? 30.558 -27.37 25.619 1 23.64 26 GLN B C 1
ATOM 2491 O O . GLN B 1 26 ? 30.826 -26.496 26.446 1 23.64 26 GLN B O 1
ATOM 2496 N N . HIS B 1 27 ? 30.575 -26.681 24.512 1 23.21 27 HIS B N 1
ATOM 2497 C CA . HIS B 1 27 ? 29.805 -25.443 24.539 1 23.21 27 HIS B CA 1
ATOM 2498 C C . HIS B 1 27 ? 28.339 -25.712 24.86 1 23.21 27 HIS B C 1
ATOM 2500 O O . HIS B 1 27 ? 27.664 -26.443 24.131 1 23.21 27 HIS B O 1
ATOM 2506 N N . ALA B 1 28 ? 27.975 -25.753 26.198 1 25.64 28 ALA B N 1
ATOM 2507 C CA . ALA B 1 28 ? 26.595 -25.64 26.661 1 25.64 28 ALA B CA 1
ATOM 2508 C C . ALA B 1 28 ? 25.866 -24.507 25.943 1 25.64 28 ALA B C 1
ATOM 2510 O O . ALA B 1 28 ? 26.225 -23.337 26.091 1 25.64 28 ALA B O 1
ATOM 2511 N N . THR B 1 29 ? 25.408 -24.784 24.763 1 23.17 29 THR B N 1
ATOM 2512 C CA . THR B 1 29 ? 24.529 -23.849 24.071 1 23.17 29 THR B CA 1
ATOM 2513 C C . THR B 1 29 ? 23.283 -23.561 24.903 1 23.17 29 THR B C 1
ATOM 2515 O O . THR B 1 29 ? 22.468 -24.455 25.14 1 23.17 29 THR B O 1
ATOM 2518 N N . SER B 1 30 ? 23.47 -22.87 26.091 1 25.4 30 SER B N 1
ATOM 2519 C CA . SER B 1 30 ? 22.256 -22.374 26.731 1 25.4 30 SER B CA 1
ATOM 2520 C C . SER B 1 30 ? 21.328 -21.711 25.718 1 25.4 30 SER B C 1
ATOM 2522 O O . SER B 1 30 ? 21.753 -20.84 24.956 1 25.4 30 SER B O 1
ATOM 2524 N N . GLU B 1 31 ? 20.427 -22.467 25.283 1 25.44 31 GLU B N 1
ATOM 2525 C CA . GLU B 1 31 ? 19.285 -22.01 24.497 1 25.44 31 GLU B CA 1
ATOM 2526 C C . GLU B 1 31 ? 18.569 -20.852 25.187 1 25.44 31 GLU B C 1
ATOM 2528 O O . GLU B 1 31 ? 17.919 -21.043 26.217 1 25.44 31 GLU B O 1
ATOM 2533 N N . GLY B 1 32 ? 19.232 -19.707 25.453 1 24.81 32 GLY B N 1
ATOM 2534 C CA . GLY B 1 32 ? 18.441 -18.567 25.888 1 24.81 32 GLY B CA 1
ATOM 2535 C C . GLY B 1 32 ? 17.211 -18.332 25.032 1 24.81 32 GLY B C 1
ATOM 2536 O O . GLY B 1 32 ? 17.312 -18.217 23.809 1 24.81 32 GLY B O 1
ATOM 2537 N N . THR B 1 33 ? 16.106 -18.9 25.449 1 25.56 33 THR B N 1
ATOM 2538 C CA . THR B 1 33 ? 14.782 -18.534 24.958 1 25.56 33 THR B CA 1
ATOM 2539 C C . THR B 1 33 ? 14.626 -17.017 24.903 1 25.56 33 THR B C 1
ATOM 2541 O O . THR B 1 33 ? 14.614 -16.351 25.94 1 25.56 33 THR B O 1
ATOM 2544 N N . ASN B 1 34 ? 15.297 -16.337 23.998 1 24.85 34 ASN B N 1
ATOM 2545 C CA . ASN B 1 34 ? 14.931 -14.946 23.756 1 24.85 34 ASN B CA 1
ATOM 2546 C C . ASN B 1 34 ? 13.434 -14.798 23.495 1 24.85 34 ASN B C 1
ATOM 2548 O O . ASN B 1 34 ? 12.945 -15.176 22.429 1 24.85 34 ASN B O 1
ATOM 2552 N N . GLN B 1 35 ? 12.656 -15.093 24.488 1 26.64 35 GLN B N 1
ATOM 2553 C CA . GLN B 1 35 ? 11.289 -14.591 24.396 1 26.64 35 GLN B CA 1
ATOM 2554 C C . GLN B 1 35 ? 11.265 -13.148 23.902 1 26.64 35 GLN B C 1
ATOM 2556 O O . GLN B 1 35 ? 11.763 -12.246 24.579 1 26.64 35 GLN B O 1
ATOM 2561 N N . ARG B 1 36 ? 11.375 -12.965 22.654 1 25.96 36 ARG B N 1
ATOM 2562 C CA . ARG B 1 36 ? 11.012 -11.642 22.156 1 25.96 36 ARG B CA 1
ATOM 2563 C C . ARG B 1 36 ? 9.704 -11.163 22.777 1 25.96 36 ARG B C 1
ATOM 2565 O O . ARG B 1 36 ? 8.636 -11.701 22.48 1 25.96 36 ARG B O 1
ATOM 2572 N N . GLN B 1 37 ? 9.684 -10.903 24.076 1 29.3 37 GLN B N 1
ATOM 2573 C CA . GLN B 1 37 ? 8.569 -10.139 24.625 1 29.3 37 GLN B CA 1
ATOM 2574 C C . GLN B 1 37 ? 8.135 -9.033 23.667 1 29.3 37 GLN B C 1
ATOM 2576 O O . GLN B 1 37 ? 8.967 -8.265 23.179 1 29.3 37 GLN B O 1
ATOM 2581 N N . SER B 1 38 ? 7.233 -9.261 22.921 1 32.89 38 SER B N 1
ATOM 2582 C CA . SER B 1 38 ? 6.569 -8.124 22.292 1 32.89 38 SER B CA 1
ATOM 2583 C C . SER B 1 38 ? 6.53 -6.92 23.227 1 32.89 38 SER B C 1
ATOM 2585 O O . SER B 1 38 ? 5.802 -6.923 24.222 1 32.89 38 SER B O 1
ATOM 2587 N N . SER B 1 39 ? 7.626 -6.454 23.778 1 35.34 39 SER B N 1
ATOM 2588 C CA . SER B 1 39 ? 7.655 -5.209 24.538 1 35.34 39 SER B CA 1
ATOM 2589 C C . SER B 1 39 ? 6.728 -4.165 23.924 1 35.34 39 SER B C 1
ATOM 2591 O O . SER B 1 39 ? 6.873 -3.81 22.753 1 35.34 39 SER B O 1
ATOM 2593 N N . SER B 1 40 ? 5.51 -4.183 24.211 1 44.9 40 SER B N 1
ATOM 2594 C CA . SER B 1 40 ? 4.778 -2.943 23.971 1 44.9 40 SER B CA 1
ATOM 2595 C C . SER B 1 40 ? 5.686 -1.727 24.12 1 44.9 40 SER B C 1
ATOM 2597 O O . SER B 1 40 ? 6.133 -1.411 25.225 1 44.9 40 SER B O 1
ATOM 2599 N N . ALA B 1 41 ? 6.586 -1.465 23.218 1 55.32 41 ALA B N 1
ATOM 2600 C CA . ALA B 1 41 ? 7.514 -0.337 23.251 1 55.32 41 ALA B CA 1
ATOM 2601 C C . ALA B 1 41 ? 6.842 0.91 23.819 1 55.32 41 ALA B C 1
ATOM 2603 O O . ALA B 1 41 ? 5.75 1.286 23.386 1 55.32 41 ALA B O 1
ATOM 2604 N N . LYS B 1 42 ? 7.07 1.31 24.982 1 79.88 42 LYS B N 1
ATOM 2605 C CA . LYS B 1 42 ? 6.599 2.513 25.663 1 79.88 42 LYS B CA 1
ATOM 2606 C C . LYS B 1 42 ? 6.803 3.752 24.796 1 79.88 42 LYS B C 1
ATOM 2608 O O . LYS B 1 42 ? 7.921 4.031 24.357 1 79.88 42 LYS B O 1
ATOM 2613 N N . VAL B 1 43 ? 5.622 4.307 24.26 1 88.17 43 VAL B N 1
ATOM 2614 C CA . VAL B 1 43 ? 5.668 5.538 23.478 1 88.17 43 VAL B CA 1
ATOM 2615 C C . VAL B 1 43 ? 5.537 6.744 24.406 1 88.17 43 VAL B C 1
ATOM 2617 O O . VAL B 1 43 ? 4.865 6.672 25.437 1 88.17 43 VAL B O 1
ATOM 2620 N N . PRO B 1 44 ? 6.23 7.79 24.116 1 90.81 44 PRO B N 1
ATOM 2621 C CA . PRO B 1 44 ? 6.269 8.973 24.979 1 90.81 44 PRO B CA 1
ATOM 2622 C C . PRO B 1 44 ? 5.059 9.885 24.785 1 90.81 44 PRO B C 1
ATOM 2624 O O . PRO B 1 44 ? 5.154 11.096 24.998 1 90.81 44 PRO B O 1
ATOM 2627 N N . TRP B 1 45 ? 3.99 9.365 24.234 1 93.05 45 TRP B N 1
ATOM 2628 C CA . TRP B 1 45 ? 2.75 10.102 24.012 1 93.05 45 TRP B CA 1
ATOM 2629 C C . TRP B 1 45 ? 1.537 9.238 24.341 1 93.05 45 TRP B C 1
ATOM 2631 O O . TRP B 1 45 ? 1.632 8.009 24.37 1 93.05 45 TRP B O 1
ATOM 2641 N N . LYS B 1 46 ? 0.466 9.912 24.748 1 92.84 46 LYS B N 1
ATOM 2642 C CA . LYS B 1 46 ? -0.822 9.264 24.976 1 92.84 46 LYS B CA 1
ATOM 2643 C C . LYS B 1 46 ? -1.884 9.8 24.019 1 92.84 46 LYS B C 1
ATOM 2645 O O . LYS B 1 46 ? -2.033 11.014 23.866 1 92.84 46 LYS B O 1
ATOM 2650 N N . ALA B 1 47 ? -2.509 8.857 23.371 1 96.27 47 ALA B N 1
ATOM 2651 C CA . ALA B 1 47 ? -3.509 9.265 22.388 1 96.27 47 ALA B CA 1
ATOM 2652 C C . ALA B 1 47 ? -4.544 8.164 22.17 1 96.27 47 ALA B C 1
ATOM 2654 O O . ALA B 1 47 ? -4.328 7.015 22.561 1 96.27 47 ALA B O 1
ATOM 2655 N N . SER B 1 48 ? -5.6 8.507 21.715 1 97.32 48 SER B N 1
ATOM 2656 C CA . SER B 1 48 ? -6.608 7.591 21.191 1 97.32 48 SER B CA 1
ATOM 2657 C C . SER B 1 48 ? -6.924 7.892 19.73 1 97.32 48 SER B C 1
ATOM 2659 O O . SER B 1 48 ? -6.823 9.04 19.292 1 97.32 48 SER B O 1
ATOM 2661 N N . TYR B 1 49 ? -7.245 6.883 19.014 1 97.72 49 TYR B N 1
ATOM 2662 C CA . TYR B 1 49 ? -7.488 7.126 17.596 1 97.72 49 TYR B CA 1
ATOM 2663 C C . TYR B 1 49 ? -8.729 6.382 17.12 1 97.72 49 TYR B C 1
ATOM 2665 O O . TYR B 1 49 ? -9.224 5.484 17.805 1 97.72 49 TYR B O 1
ATOM 2673 N N . THR B 1 50 ? -9.263 6.81 16.004 1 98.24 50 THR B N 1
ATOM 2674 C CA . THR B 1 50 ? -10.329 6.157 15.253 1 98.24 50 THR B CA 1
ATOM 2675 C C . THR B 1 50 ? -10.044 6.206 13.754 1 98.24 50 THR B C 1
ATOM 2677 O O . THR B 1 50 ? -9.358 7.112 13.277 1 98.24 50 THR B O 1
ATOM 2680 N N . ASN B 1 51 ? -10.513 5.183 13.052 1 98.24 51 ASN B N 1
ATOM 2681 C CA . ASN B 1 51 ? -10.489 5.212 11.594 1 98.24 51 ASN B CA 1
ATOM 2682 C C . ASN B 1 51 ? -11.764 5.827 11.025 1 98.24 51 ASN B C 1
ATOM 2684 O O . ASN B 1 51 ? -12.037 5.707 9.829 1 98.24 51 ASN B O 1
ATOM 2688 N N . LEU B 1 52 ? -12.582 6.392 11.918 1 98.21 52 LEU B N 1
ATOM 2689 C CA . LEU B 1 52 ? -13.825 7.036 11.508 1 98.21 52 LEU B CA 1
ATOM 2690 C C . LEU B 1 52 ? -14.768 6.03 10.855 1 98.21 52 LEU B C 1
ATOM 2692 O O . LEU B 1 52 ? -15.437 6.35 9.87 1 98.21 52 LEU B O 1
ATOM 2696 N N . ASN B 1 53 ? -14.724 4.851 11.396 1 97.2 53 ASN B N 1
ATOM 2697 C CA . ASN B 1 53 ? -15.489 3.77 10.783 1 97.2 53 ASN B CA 1
ATOM 2698 C C . ASN B 1 53 ? -16.821 3.552 11.496 1 97.2 53 ASN B C 1
ATOM 2700 O O . ASN B 1 53 ? -17.256 2.413 11.673 1 97.2 53 ASN B O 1
ATOM 2704 N N . ASN B 1 54 ? -17.376 4.59 12.108 1 95.93 54 ASN B N 1
ATOM 2705 C CA . ASN B 1 54 ? -18.75 4.614 12.597 1 95.93 54 ASN B CA 1
ATOM 2706 C C . ASN B 1 54 ? -19.291 6.038 12.681 1 95.93 54 ASN B C 1
ATOM 2708 O O . ASN B 1 54 ? -18.532 7.002 12.563 1 95.93 54 ASN B O 1
ATOM 2712 N N . GLN B 1 55 ? -20.567 6.162 12.889 1 95.41 55 GLN B N 1
ATOM 2713 C CA . GLN B 1 55 ? -21.247 7.451 12.817 1 95.41 55 GLN B CA 1
ATOM 2714 C C . GLN B 1 55 ? -20.851 8.349 13.986 1 95.41 55 GLN B C 1
ATOM 2716 O O . GLN B 1 55 ? -20.729 9.565 13.828 1 95.41 55 GLN B O 1
ATOM 2721 N N . VAL B 1 56 ? -20.648 7.804 15.088 1 96.68 56 VAL B N 1
ATOM 2722 C CA . VAL B 1 56 ? -20.377 8.58 16.293 1 96.68 56 VAL B CA 1
ATOM 2723 C C . VAL B 1 56 ? -19.048 9.318 16.145 1 96.68 56 VAL B C 1
ATOM 2725 O O . VAL B 1 56 ? -18.982 10.534 16.34 1 96.68 56 VAL B O 1
ATOM 2728 N N . SER B 1 57 ? -17.991 8.578 15.816 1 97.32 57 SER B N 1
ATOM 2729 C CA . SER B 1 57 ? -16.688 9.217 15.662 1 97.32 57 SER B CA 1
ATOM 2730 C C . SER B 1 57 ? -16.678 10.174 14.475 1 97.32 57 SER B C 1
ATOM 2732 O O . SER B 1 57 ? -16.069 11.244 14.539 1 97.32 57 SER B O 1
ATOM 2734 N N . THR B 1 58 ? -17.402 9.81 13.401 1 97.77 58 THR B N 1
ATOM 2735 C CA . THR B 1 58 ? -17.481 10.676 12.23 1 97.77 58 THR B CA 1
ATOM 2736 C C . THR B 1 58 ? -18.126 12.012 12.587 1 97.77 58 THR B C 1
ATOM 2738 O O . THR B 1 58 ? -17.602 13.072 12.241 1 97.77 58 THR B O 1
ATOM 2741 N N . GLU B 1 59 ? -19.207 11.989 13.313 1 97.42 59 GLU B N 1
ATOM 2742 C CA . GLU B 1 59 ? -19.915 13.212 13.681 1 97.42 59 GLU B CA 1
ATOM 2743 C C . GLU B 1 59 ? -19.094 14.053 14.654 1 97.42 59 GLU B C 1
ATOM 2745 O O . GLU B 1 59 ? -19.066 15.281 14.549 1 97.42 59 GLU B O 1
ATOM 2750 N N . GLU B 1 60 ? -18.51 13.38 15.55 1 97.57 60 GLU B N 1
ATOM 2751 C CA . GLU B 1 60 ? -17.68 14.107 16.506 1 97.57 60 GLU B CA 1
ATOM 2752 C C . GLU B 1 60 ? -16.537 14.834 15.803 1 97.57 60 GLU B C 1
ATOM 2754 O O . GLU B 1 60 ? -16.316 16.024 16.034 1 97.57 60 GLU B O 1
ATOM 2759 N N . VAL B 1 61 ? -15.828 14.16 14.936 1 98.53 61 VAL B N 1
ATOM 2760 C CA . VAL B 1 61 ? -14.674 14.731 14.249 1 98.53 61 VAL B CA 1
ATOM 2761 C C . VAL B 1 61 ? -15.136 15.814 13.277 1 98.53 61 VAL B C 1
ATOM 2763 O O . VAL B 1 61 ? -14.509 16.871 13.172 1 98.53 61 VAL B O 1
ATOM 2766 N N . LYS B 1 62 ? -16.217 15.568 12.587 1 98.34 62 LYS B N 1
ATOM 2767 C CA . LYS B 1 62 ? -16.764 16.564 11.67 1 98.34 62 LYS B CA 1
ATOM 2768 C C . LYS B 1 62 ? -17.1 17.86 12.402 1 98.34 62 LYS B C 1
ATOM 2770 O O . LYS B 1 62 ? -16.808 18.951 11.908 1 98.34 62 LYS B O 1
ATOM 2775 N N . SER B 1 63 ? -17.694 17.712 13.538 1 97.78 63 SER B N 1
ATOM 2776 C CA . SER B 1 63 ? -18.067 18.879 14.331 1 97.78 63 SER B CA 1
ATOM 2777 C C . SER B 1 63 ? -16.835 19.66 14.777 1 97.78 63 SER B C 1
ATOM 2779 O O . SER B 1 63 ? -16.813 20.89 14.703 1 97.78 63 SER B O 1
ATOM 2781 N N . LEU B 1 64 ? -15.848 18.97 15.218 1 98.19 64 LEU B N 1
ATOM 2782 C CA . LEU B 1 64 ? -14.627 19.616 15.688 1 98.19 64 LEU B CA 1
ATOM 2783 C C . LEU B 1 64 ? -13.921 20.34 14.546 1 98.19 64 LEU B C 1
ATOM 2785 O O . LEU B 1 64 ? -13.454 21.469 14.716 1 98.19 64 LEU B O 1
ATOM 2789 N N . LEU B 1 65 ? -13.873 19.721 13.396 1 98.65 65 LEU B N 1
ATOM 2790 C CA . LEU B 1 65 ? -13.228 20.335 12.241 1 98.65 65 LEU B CA 1
ATOM 2791 C C . LEU B 1 65 ? -14.019 21.546 11.757 1 98.65 65 LEU B C 1
ATOM 2793 O O . LEU B 1 65 ? -13.437 22.578 11.417 1 98.65 65 LEU B O 1
ATOM 2797 N N . SER B 1 66 ? -15.347 21.465 11.787 1 97.82 66 SER B N 1
ATOM 2798 C CA . SER B 1 66 ? -16.214 22.512 11.258 1 97.82 66 SER B CA 1
ATOM 2799 C C . SER B 1 66 ? -16.167 23.762 12.13 1 97.82 66 SER B C 1
ATOM 2801 O O . SER B 1 66 ? -16.558 24.846 11.693 1 97.82 66 SER B O 1
ATOM 2803 N N . ALA B 1 67 ? -15.723 23.58 13.318 1 97.37 67 ALA B N 1
ATOM 2804 C CA . ALA B 1 67 ? -15.597 24.721 14.221 1 97.37 67 ALA B CA 1
ATOM 2805 C C . ALA B 1 67 ? -14.453 25.635 13.792 1 97.37 67 ALA B C 1
ATOM 2807 O O . ALA B 1 67 ? -14.418 26.811 14.162 1 97.37 67 ALA B O 1
ATOM 2808 N N . HIS B 1 68 ? -13.497 25.137 12.979 1 97.72 68 HIS B N 1
ATOM 2809 C CA . HIS B 1 68 ? -12.287 25.912 12.722 1 97.72 68 HIS B CA 1
ATOM 2810 C C . HIS B 1 68 ? -11.974 25.966 11.231 1 97.72 68 HIS B C 1
ATOM 2812 O O . HIS B 1 68 ? -11.072 26.693 10.808 1 97.72 68 HIS B O 1
ATOM 2818 N N . LEU B 1 69 ? -12.714 25.181 10.439 1 98.32 69 LEU B N 1
ATOM 2819 C CA . LEU B 1 69 ? -12.454 25.093 9.006 1 98.32 69 LEU B CA 1
ATOM 2820 C C . LEU B 1 69 ? -13.712 25.412 8.204 1 98.32 69 LEU B C 1
ATOM 2822 O O . LEU B 1 69 ? -14.814 25.438 8.756 1 98.32 69 LEU B O 1
ATOM 2826 N N . ASP B 1 70 ? -13.528 25.699 6.885 1 97.35 70 ASP B N 1
ATOM 2827 C CA . ASP B 1 70 ? -14.645 25.88 5.964 1 97.35 70 ASP B CA 1
ATOM 2828 C C . ASP B 1 70 ? -15.517 24.627 5.905 1 97.35 70 ASP B C 1
ATOM 2830 O O . ASP B 1 70 ? -15.02 23.532 5.631 1 97.35 70 ASP B O 1
ATOM 2834 N N . PRO B 1 71 ? -16.773 24.765 6.185 1 96.55 71 PRO B N 1
ATOM 2835 C CA . PRO B 1 71 ? -17.659 23.599 6.214 1 96.55 71 PRO B CA 1
ATOM 2836 C C . PRO B 1 71 ? -17.666 22.83 4.894 1 96.55 71 PRO B C 1
ATOM 2838 O O . PRO B 1 71 ? -17.833 21.608 4.889 1 96.55 71 PRO B O 1
ATOM 2841 N N . ASN B 1 72 ? -17.527 23.547 3.796 1 96.99 72 ASN B N 1
ATOM 2842 C CA . ASN B 1 72 ? -17.498 22.864 2.507 1 96.99 72 ASN B CA 1
ATOM 2843 C C . ASN B 1 72 ? -16.267 21.972 2.373 1 96.99 72 ASN B C 1
ATOM 2845 O O . ASN B 1 72 ? -16.338 20.894 1.779 1 96.99 72 ASN B O 1
ATOM 2849 N N . SER B 1 73 ? -15.152 22.475 2.883 1 98.03 73 SER B N 1
ATOM 2850 C CA . SER B 1 73 ? -13.938 21.666 2.884 1 98.03 73 SER B CA 1
ATOM 2851 C C . SER B 1 73 ? -14.098 20.431 3.765 1 98.03 73 SER B C 1
ATOM 2853 O O . SER B 1 73 ? -13.674 19.336 3.39 1 98.03 73 SER B O 1
ATOM 2855 N N . VAL B 1 74 ? -14.716 20.612 4.871 1 98.74 74 VAL B N 1
ATOM 2856 C CA . VAL B 1 74 ? -14.943 19.507 5.798 1 98.74 74 VAL B CA 1
ATOM 2857 C C . VAL B 1 74 ? -15.873 18.479 5.158 1 98.74 74 VAL B C 1
ATOM 2859 O O . VAL B 1 74 ? -15.626 17.274 5.239 1 98.74 74 VAL B O 1
ATOM 2862 N N . ASP B 1 75 ? -16.894 18.945 4.491 1 98.16 75 ASP B N 1
ATOM 2863 C CA . ASP B 1 75 ? -17.818 18.044 3.81 1 98.16 75 ASP B CA 1
ATOM 2864 C C . ASP B 1 75 ? -17.108 17.256 2.712 1 98.16 75 ASP B C 1
ATOM 2866 O O . ASP B 1 75 ? -17.346 16.057 2.549 1 98.16 75 ASP B O 1
ATOM 2870 N N . ALA B 1 76 ? -16.306 17.945 1.963 1 97.9 76 ALA B N 1
ATOM 2871 C CA . ALA B 1 76 ? -15.562 17.275 0.899 1 97.9 76 ALA B CA 1
ATOM 2872 C C . ALA B 1 76 ? -14.646 16.195 1.467 1 97.9 76 ALA B C 1
ATOM 2874 O O . ALA B 1 76 ? -14.543 15.101 0.906 1 97.9 76 ALA B O 1
ATOM 2875 N N . PHE B 1 77 ? -14.019 16.514 2.556 1 98.56 77 PHE B N 1
ATOM 2876 C CA . PHE B 1 77 ? -13.155 15.552 3.228 1 98.56 77 PHE B CA 1
ATOM 2877 C C . PHE B 1 77 ? -13.947 14.324 3.662 1 98.56 77 PHE B C 1
ATOM 2879 O O . PHE B 1 77 ? -13.52 13.19 3.435 1 98.56 77 PHE B O 1
ATOM 2886 N N . PHE B 1 78 ? -15.04 14.5 4.21 1 98.6 78 PHE B N 1
ATOM 2887 C CA . PHE B 1 78 ? -15.794 13.372 4.743 1 98.6 78 PHE B CA 1
ATOM 2888 C C . PHE B 1 78 ? -16.458 12.585 3.619 1 98.6 78 PHE B C 1
ATOM 2890 O O . PHE B 1 78 ? -16.777 11.406 3.784 1 98.6 78 PHE B O 1
ATOM 2897 N N . ASN B 1 79 ? -16.681 13.25 2.466 1 97.96 79 ASN B N 1
ATOM 2898 C CA . ASN B 1 79 ? -17.079 12.461 1.306 1 97.96 79 ASN B CA 1
ATOM 2899 C C . ASN B 1 79 ? -16.015 11.431 0.937 1 97.96 79 ASN B C 1
ATOM 2901 O O . ASN B 1 79 ? -16.34 10.295 0.586 1 97.96 79 ASN B O 1
ATOM 2905 N N . LEU B 1 80 ? -14.776 11.829 1.052 1 97.91 80 LEU B N 1
ATOM 2906 C CA . LEU B 1 80 ? -13.677 10.912 0.771 1 97.91 80 LEU B CA 1
ATOM 2907 C C . LEU B 1 80 ? -13.589 9.825 1.838 1 97.91 80 LEU B C 1
ATOM 2909 O O . LEU B 1 80 ? -13.42 8.647 1.517 1 97.91 80 LEU B O 1
ATOM 2913 N N . VAL B 1 81 ? -13.718 10.182 3.075 1 97.98 81 VAL B N 1
ATOM 2914 C CA . VAL B 1 81 ? -13.66 9.239 4.187 1 97.98 81 VAL B CA 1
ATOM 2915 C C . VAL B 1 81 ? -14.774 8.204 4.046 1 97.98 81 VAL B C 1
ATOM 2917 O O . VAL B 1 81 ? -14.531 7.001 4.162 1 97.98 81 VAL B O 1
ATOM 2920 N N . ASN B 1 82 ? -15.962 8.683 3.816 1 97.02 82 ASN B N 1
ATOM 2921 C CA . ASN B 1 82 ? -17.119 7.798 3.721 1 97.02 82 ASN B CA 1
ATOM 2922 C C . ASN B 1 82 ? -17.005 6.854 2.527 1 97.02 82 ASN B C 1
ATOM 2924 O O . ASN B 1 82 ? -17.358 5.678 2.626 1 97.02 82 ASN B O 1
ATOM 2928 N N . ASP B 1 83 ? -16.601 7.436 1.458 1 96.65 83 ASP B N 1
ATOM 2929 C CA . ASP B 1 83 ? -16.39 6.598 0.281 1 96.65 83 ASP B CA 1
ATOM 2930 C C . ASP B 1 83 ? -15.404 5.471 0.58 1 96.65 83 ASP B C 1
ATOM 2932 O O . ASP B 1 83 ? -15.662 4.31 0.253 1 96.65 83 ASP B O 1
ATOM 2936 N N . TYR B 1 84 ? -14.316 5.767 1.189 1 97.23 84 TYR B N 1
ATOM 2937 C CA . TYR B 1 84 ? -13.28 4.802 1.539 1 97.23 84 TYR B CA 1
ATOM 2938 C C . TYR B 1 84 ? -13.809 3.768 2.526 1 97.23 84 TYR B C 1
ATOM 2940 O O . TYR B 1 84 ? -13.68 2.562 2.3 1 97.23 84 TYR B O 1
ATOM 2948 N N . ASN B 1 85 ? -14.412 4.222 3.573 1 96.51 85 ASN B N 1
ATOM 2949 C CA . ASN B 1 85 ? -14.805 3.334 4.663 1 96.51 85 ASN B CA 1
ATOM 2950 C C . ASN B 1 85 ? -15.982 2.447 4.266 1 96.51 85 ASN B C 1
ATOM 2952 O O . ASN B 1 85 ? -16.12 1.33 4.768 1 96.51 85 ASN B O 1
ATOM 2956 N N . THR B 1 86 ? -16.807 2.954 3.404 1 94.94 86 THR B N 1
ATOM 2957 C CA . THR B 1 86 ? -17.89 2.113 2.905 1 94.94 86 THR B CA 1
ATOM 2958 C C . THR B 1 86 ? -17.334 0.901 2.162 1 94.94 86 THR B C 1
ATOM 2960 O O . THR B 1 86 ? -17.917 -0.184 2.211 1 94.94 86 THR B O 1
ATOM 2963 N N . ILE B 1 87 ? -16.228 1.065 1.575 1 93.3 87 ILE B N 1
ATOM 2964 C CA . ILE B 1 87 ? -15.651 0.022 0.734 1 93.3 87 ILE B CA 1
ATOM 2965 C C . ILE B 1 87 ? -14.782 -0.904 1.582 1 93.3 87 ILE B C 1
ATOM 2967 O O . ILE B 1 87 ? -14.866 -2.128 1.461 1 93.3 87 ILE B O 1
ATOM 2971 N N . VAL B 1 88 ? -13.989 -0.311 2.497 1 93.59 88 VAL B N 1
ATOM 2972 C CA . VAL B 1 88 ? -12.965 -1.139 3.126 1 93.59 88 VAL B CA 1
ATOM 2973 C C . VAL B 1 88 ? -13.237 -1.249 4.624 1 93.59 88 VAL B C 1
ATOM 2975 O O . VAL B 1 88 ? -12.494 -1.915 5.349 1 93.59 88 VAL B O 1
ATOM 2978 N N . GLY B 1 89 ? -14.249 -0.692 5.163 1 88.76 89 GLY B N 1
ATOM 2979 C CA . GLY B 1 89 ? -14.516 -0.608 6.59 1 88.76 89 GLY B CA 1
ATOM 2980 C C . GLY B 1 89 ? -14.658 -1.965 7.252 1 88.76 89 GLY B C 1
ATOM 2981 O O . GLY B 1 89 ? -14.447 -2.099 8.459 1 88.76 89 GLY B O 1
ATOM 2982 N N . SER B 1 90 ? -14.944 -2.941 6.532 1 85.47 90 SER B N 1
ATOM 2983 C CA . SER B 1 90 ? -15.16 -4.283 7.062 1 85.47 90 SER B CA 1
ATOM 2984 C C . SER B 1 90 ? -13.837 -5 7.31 1 85.47 90 SER B C 1
ATOM 2986 O O . SER B 1 90 ? -13.821 -6.132 7.797 1 85.47 90 SER B O 1
ATOM 2988 N N . THR B 1 91 ? -12.739 -4.291 7.026 1 87.73 91 THR B N 1
ATOM 2989 C CA . THR B 1 91 ? -11.438 -4.942 7.133 1 87.73 91 THR B CA 1
ATOM 2990 C C . THR B 1 91 ? -10.866 -4.778 8.538 1 87.73 91 THR B C 1
ATOM 2992 O O . THR B 1 91 ? -9.649 -4.841 8.73 1 87.73 91 THR B O 1
ATOM 2995 N N . GLY B 1 92 ? -11.655 -4.448 9.556 1 87.59 92 GLY B N 1
ATOM 2996 C CA . GLY B 1 92 ? -11.188 -4.357 10.931 1 87.59 92 GLY B CA 1
ATOM 2997 C C . GLY B 1 92 ? -10.8 -2.948 11.337 1 87.59 92 GLY B C 1
ATOM 2998 O O . GLY B 1 92 ? -10.044 -2.758 12.293 1 87.59 92 GLY B O 1
ATOM 2999 N N . LEU B 1 93 ? -11.269 -1.972 10.622 1 94.24 93 LEU B N 1
ATOM 3000 C CA . LEU B 1 93 ? -10.996 -0.582 10.971 1 94.24 93 LEU B CA 1
ATOM 3001 C C . LEU B 1 93 ? -11.699 -0.199 12.269 1 94.24 93 LEU B C 1
ATOM 3003 O O . LEU B 1 93 ? -12.801 -0.678 12.547 1 94.24 93 LEU B O 1
ATOM 3007 N N . SER B 1 94 ? -11.035 0.671 12.985 1 93.81 94 SER B N 1
ATOM 3008 C CA . SER B 1 94 ? -11.567 1.12 14.268 1 93.81 94 SER B CA 1
ATOM 3009 C C . SER B 1 94 ? -12.673 2.152 14.078 1 93.81 94 SER B C 1
ATOM 3011 O O . SER B 1 94 ? -12.513 3.108 13.318 1 93.81 94 SER B O 1
ATOM 3013 N N . GLY B 1 95 ? -13.775 1.94 14.806 1 94.78 95 GLY B N 1
ATOM 3014 C CA . GLY B 1 95 ? -14.859 2.909 14.797 1 94.78 95 GLY B CA 1
ATOM 3015 C C . GLY B 1 95 ? -14.773 3.912 15.932 1 94.78 95 GLY B C 1
ATOM 3016 O O . GLY B 1 95 ? -14.722 5.121 15.696 1 94.78 95 GLY B O 1
ATOM 3017 N N . ASP B 1 96 ? -14.642 3.453 17.161 1 95.62 96 ASP B N 1
ATOM 3018 C CA . ASP B 1 96 ? -14.546 4.309 18.34 1 95.62 96 ASP B CA 1
ATOM 3019 C C . ASP B 1 96 ? -13.098 4.711 18.61 1 95.62 96 ASP B C 1
ATOM 3021 O O . ASP B 1 96 ? -12.168 4.027 18.177 1 95.62 96 ASP B O 1
ATOM 3025 N N . PHE B 1 97 ? -12.988 5.801 19.271 1 97.18 97 PHE B N 1
ATOM 3026 C CA . PHE B 1 97 ? -11.655 6.166 19.736 1 97.18 97 PHE B CA 1
ATOM 3027 C C . PHE B 1 97 ? -11.122 5.132 20.721 1 97.18 97 PHE B C 1
ATOM 3029 O O . PHE B 1 97 ? -11.797 4.789 21.694 1 97.18 97 PHE B O 1
ATOM 3036 N N . THR B 1 98 ? -9.989 4.656 20.447 1 96.71 98 THR B N 1
ATOM 3037 C CA . THR B 1 98 ? -9.334 3.692 21.325 1 96.71 98 THR B CA 1
ATOM 3038 C C . THR B 1 98 ? -7.857 4.034 21.497 1 96.71 98 THR B C 1
ATOM 3040 O O . THR B 1 98 ? -7.217 4.531 20.568 1 96.71 98 THR B O 1
ATOM 3043 N N . SER B 1 99 ? -7.352 3.725 22.711 1 95.41 99 SER B N 1
ATOM 3044 C CA . SER B 1 99 ? -5.926 3.922 22.947 1 95.41 99 SER B CA 1
ATOM 3045 C C . SER B 1 99 ? -5.086 3.046 22.023 1 95.41 99 SER B C 1
ATOM 3047 O O . SER B 1 99 ? -5.5 1.942 21.661 1 95.41 99 SER B O 1
ATOM 3049 N N . PHE B 1 100 ? -3.892 3.6 21.615 1 94.11 100 PHE B N 1
ATOM 3050 C CA . PHE B 1 100 ? -3.034 2.835 20.718 1 94.11 100 PHE B CA 1
ATOM 3051 C C . PHE B 1 100 ? -1.579 3.262 20.864 1 94.11 100 PHE B C 1
ATOM 3053 O O . PHE B 1 100 ? -1.294 4.361 21.344 1 94.11 100 PHE B O 1
ATOM 3060 N N . THR B 1 101 ? -0.693 2.327 20.495 1 91.11 101 THR B N 1
ATOM 3061 C CA . THR B 1 101 ? 0.72 2.666 20.365 1 91.11 101 THR B CA 1
ATOM 3062 C C . THR B 1 101 ? 1.183 2.508 18.919 1 91.11 101 THR B C 1
ATOM 3064 O O . THR B 1 101 ? 2.185 3.101 18.514 1 91.11 101 THR B O 1
ATOM 3067 N N . HIS B 1 102 ? 0.497 1.7 18.194 1 88.15 102 HIS B N 1
ATOM 3068 C CA . HIS B 1 102 ? 0.739 1.493 16.771 1 88.15 102 HIS B CA 1
ATOM 3069 C C . HIS B 1 102 ? -0.52 1.001 16.064 1 88.15 102 HIS B C 1
ATOM 3071 O O . HIS B 1 102 ? -1.434 0.48 16.706 1 88.15 102 HIS B O 1
ATOM 3077 N N . THR B 1 103 ? -0.56 1.222 14.805 1 89.71 103 THR B N 1
ATOM 3078 C CA . THR B 1 103 ? -1.667 0.703 14.009 1 89.71 103 THR B CA 1
ATOM 3079 C C . THR B 1 103 ? -1.174 -0.354 13.024 1 89.71 103 THR B C 1
ATOM 3081 O O . THR B 1 103 ? -0.054 -0.265 12.518 1 89.71 103 THR B O 1
ATOM 3084 N N . GLU B 1 104 ? -2.011 -1.345 12.836 1 87.05 104 GLU B N 1
ATOM 3085 C CA . GLU B 1 104 ? -1.777 -2.388 11.841 1 87.05 104 GLU B CA 1
ATOM 3086 C C . GLU B 1 104 ? -3.023 -2.634 10.995 1 87.05 104 GLU B C 1
ATOM 3088 O O . GLU B 1 104 ? -4.14 -2.644 11.515 1 87.05 104 GLU B O 1
ATOM 3093 N N . TYR B 1 105 ? -2.776 -2.728 9.665 1 90.98 105 TYR B N 1
ATOM 3094 C CA . TYR B 1 105 ? -3.887 -2.925 8.741 1 90.98 105 TYR B CA 1
ATOM 3095 C C . TYR B 1 105 ? -3.582 -4.042 7.751 1 90.98 105 TYR B C 1
ATOM 3097 O O . TYR B 1 105 ? -2.425 -4.251 7.379 1 90.98 105 TYR B O 1
ATOM 3105 N N . ASP B 1 106 ? -4.596 -4.786 7.41 1 90.19 106 ASP B N 1
ATOM 3106 C CA . ASP B 1 106 ? -4.468 -5.735 6.308 1 90.19 106 ASP B CA 1
ATOM 3107 C C . ASP B 1 106 ? -4.478 -5.017 4.961 1 90.19 106 ASP B C 1
ATOM 3109 O O . ASP B 1 106 ? -5.497 -5.001 4.268 1 90.19 106 ASP B O 1
ATOM 3113 N N . VAL B 1 107 ? -3.342 -4.532 4.556 1 91 107 VAL B N 1
ATOM 3114 C CA . VAL B 1 107 ? -3.224 -3.652 3.397 1 91 107 VAL B CA 1
ATOM 3115 C C . VAL B 1 107 ? -3.564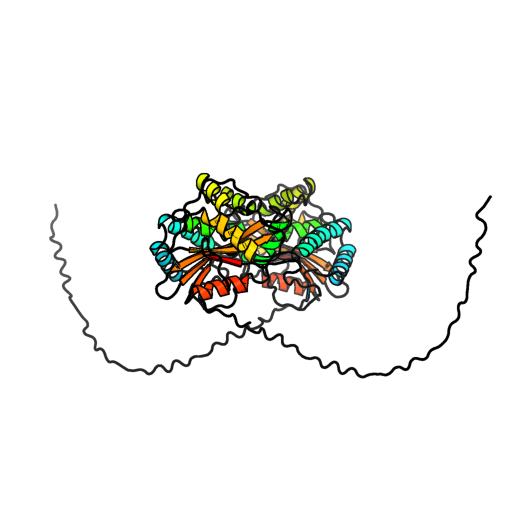 -4.425 2.125 1 91 107 VAL B C 1
ATOM 3117 O O . VAL B 1 107 ? -4.148 -3.869 1.191 1 91 107 VAL B O 1
ATOM 3120 N N . GLU B 1 108 ? -3.215 -5.687 2.101 1 89.85 108 GLU B N 1
ATOM 3121 C CA . GLU B 1 108 ? -3.563 -6.505 0.943 1 89.85 108 GLU B CA 1
ATOM 3122 C C . GLU B 1 108 ? -5.076 -6.583 0.757 1 89.85 108 GLU B C 1
ATOM 3124 O O . GLU B 1 108 ? -5.581 -6.386 -0.351 1 89.85 108 GLU B O 1
ATOM 3129 N N . LYS B 1 109 ? -5.791 -6.862 1.794 1 91.03 109 LYS B N 1
ATOM 3130 C CA . LYS B 1 109 ? -7.248 -6.935 1.72 1 91.03 109 LYS B CA 1
ATOM 3131 C C . LYS B 1 109 ? -7.849 -5.576 1.372 1 91.03 109 LYS B C 1
ATOM 3133 O O . LYS B 1 109 ? -8.772 -5.49 0.559 1 91.03 109 LYS B O 1
ATOM 3138 N N . ILE B 1 110 ? -7.309 -4.533 1.952 1 92.9 110 ILE B N 1
ATOM 3139 C CA . ILE B 1 110 ? -7.768 -3.175 1.684 1 92.9 110 ILE B CA 1
ATOM 3140 C C . ILE B 1 110 ? -7.599 -2.857 0.2 1 92.9 110 ILE B C 1
ATOM 3142 O O . ILE B 1 110 ? -8.54 -2.403 -0.455 1 92.9 110 ILE B O 1
ATOM 3146 N N . SER B 1 111 ? -6.448 -3.122 -0.285 1 89.81 111 SER B N 1
ATOM 3147 C CA . SER B 1 111 ? -6.154 -2.845 -1.687 1 89.81 111 SER B CA 1
ATOM 3148 C C . SER B 1 111 ? -7.077 -3.63 -2.612 1 89.81 111 SER B C 1
ATOM 3150 O O . SER B 1 111 ? -7.545 -3.103 -3.624 1 89.81 111 SER B O 1
ATOM 3152 N N . HIS B 1 112 ? -7.321 -4.853 -2.274 1 87.83 112 HIS B N 1
ATOM 3153 C CA . HIS B 1 112 ? -8.196 -5.702 -3.075 1 87.83 112 HIS B CA 1
ATOM 3154 C C . HIS B 1 112 ? -9.603 -5.122 -3.157 1 87.83 112 HIS B C 1
ATOM 3156 O O . HIS B 1 112 ? -10.146 -4.949 -4.25 1 87.83 112 HIS B O 1
ATOM 3162 N N . LEU B 1 113 ? -10.15 -4.785 -2.059 1 90.53 113 LEU B N 1
ATOM 3163 C CA . LEU B 1 113 ? -11.505 -4.246 -2.012 1 90.53 113 LEU B CA 1
ATOM 3164 C C . LEU B 1 113 ? -11.583 -2.906 -2.736 1 90.53 113 LEU B C 1
ATOM 3166 O O . LEU B 1 113 ? -12.517 -2.664 -3.504 1 90.53 113 LEU B O 1
ATOM 3170 N N . TRP B 1 114 ? -10.617 -2.092 -2.537 1 93 114 TRP B N 1
ATOM 3171 C CA . TRP B 1 114 ? -10.615 -0.767 -3.146 1 93 114 TRP B CA 1
ATOM 3172 C C . TRP B 1 114 ? -10.497 -0.865 -4.664 1 93 114 TRP B C 1
ATOM 3174 O O . TRP B 1 114 ? -11.279 -0.252 -5.394 1 93 114 TRP B O 1
ATOM 3184 N N . ASN B 1 115 ? -9.56 -1.606 -5.107 1 88.48 115 ASN B N 1
ATOM 3185 C CA . ASN B 1 115 ? -9.295 -1.704 -6.538 1 88.48 115 ASN B CA 1
ATOM 3186 C C . ASN B 1 115 ? -10.474 -2.321 -7.285 1 88.48 115 ASN B C 1
ATOM 3188 O O . ASN B 1 115 ? -10.739 -1.967 -8.436 1 88.48 115 ASN B O 1
ATOM 3192 N N . GLN B 1 116 ? -11.102 -3.21 -6.635 1 85.93 116 GLN B N 1
ATOM 3193 C CA . GLN B 1 116 ? -12.282 -3.819 -7.242 1 85.93 116 GLN B CA 1
ATOM 3194 C C . GLN B 1 116 ? -13.37 -2.778 -7.492 1 85.93 116 GLN B C 1
ATOM 3196 O O . GLN B 1 116 ? -14.078 -2.843 -8.5 1 85.93 116 GLN B O 1
ATOM 3201 N N . LYS B 1 117 ? -13.405 -1.803 -6.6 1 89.49 117 LYS B N 1
ATOM 3202 C CA . LYS B 1 117 ? -14.511 -0.851 -6.661 1 89.49 117 LYS B CA 1
ATOM 3203 C C . LYS B 1 117 ? -14.105 0.416 -7.409 1 89.49 117 LYS B C 1
ATOM 3205 O O . LYS B 1 117 ? -14.936 1.053 -8.058 1 89.49 117 LYS B O 1
ATOM 3210 N N . LYS B 1 118 ? -12.818 0.704 -7.342 1 92.51 118 LYS B N 1
ATOM 3211 C CA . LYS B 1 118 ? -12.433 2.044 -7.775 1 92.51 118 LYS B CA 1
ATOM 3212 C C . LYS B 1 118 ? -11.528 1.986 -9.003 1 92.51 118 LYS B C 1
ATOM 3214 O O . LYS B 1 118 ? -11.194 3.021 -9.584 1 92.51 118 LYS B O 1
ATOM 3219 N N . GLY B 1 119 ? -11.204 0.813 -9.391 1 86.14 119 GLY B N 1
ATOM 3220 C CA . GLY B 1 119 ? -10.385 0.655 -10.583 1 86.14 119 GLY B CA 1
ATOM 3221 C C . GLY B 1 119 ? -9.025 1.317 -10.464 1 86.14 119 GLY B C 1
ATOM 3222 O O . GLY B 1 119 ? -8.283 1.056 -9.514 1 86.14 119 GLY B O 1
ATOM 3223 N N . ASP B 1 120 ? -8.824 2.326 -11.324 1 87.45 120 ASP B N 1
ATOM 3224 C CA . ASP B 1 120 ? -7.483 2.894 -11.435 1 87.45 120 ASP B CA 1
ATOM 3225 C C . ASP B 1 120 ? -7.307 4.076 -10.484 1 87.45 120 ASP B C 1
ATOM 3227 O O . ASP B 1 120 ? -6.227 4.665 -10.411 1 87.45 120 ASP B O 1
ATOM 3231 N N . PHE B 1 121 ? -8.334 4.387 -9.811 1 93.93 121 PHE B N 1
ATOM 3232 C CA . PHE B 1 121 ? -8.191 5.423 -8.795 1 93.93 121 PHE B CA 1
ATOM 3233 C C . PHE B 1 121 ? -7.639 4.839 -7.5 1 93.93 121 PHE B C 1
ATOM 3235 O O . PHE B 1 121 ? -8.348 4.134 -6.779 1 93.93 121 PHE B O 1
ATOM 3242 N N . VAL B 1 122 ? -6.434 5.201 -7.128 1 92.18 122 VAL B N 1
ATOM 3243 C CA . VAL B 1 122 ? -5.723 4.557 -6.028 1 92.18 122 VAL B CA 1
ATOM 3244 C C . VAL B 1 122 ? -6.185 5.149 -4.698 1 92.18 122 VAL B C 1
ATOM 3246 O O . VAL B 1 122 ? -5.888 4.604 -3.632 1 92.18 122 VAL B O 1
ATOM 3249 N N . GLY B 1 123 ? -6.928 6.226 -4.777 1 94.96 123 GLY B N 1
ATOM 3250 C CA . GLY B 1 123 ? -7.336 6.904 -3.557 1 94.96 123 GLY B CA 1
ATOM 3251 C C . GLY B 1 123 ? -6.54 8.166 -3.281 1 94.96 123 GLY B C 1
ATOM 3252 O O . GLY B 1 123 ? -6.058 8.818 -4.21 1 94.96 123 GLY B O 1
ATOM 3253 N N . THR B 1 124 ? -6.589 8.563 -2.018 1 97.07 124 THR B N 1
ATOM 3254 C CA . THR B 1 124 ? -5.915 9.793 -1.617 1 97.07 124 THR B CA 1
ATOM 3255 C C . THR B 1 124 ? -4.886 9.515 -0.525 1 97.07 124 THR B C 1
ATOM 3257 O O . THR B 1 124 ? -4.893 8.443 0.083 1 97.07 124 THR B O 1
ATOM 3260 N N . ASN B 1 125 ? -3.953 10.388 -0.365 1 96.28 125 ASN B N 1
ATOM 3261 C CA . ASN B 1 125 ? -2.918 10.265 0.656 1 96.28 125 ASN B CA 1
ATOM 3262 C C . ASN B 1 125 ? -2.944 11.443 1.625 1 96.28 125 ASN B C 1
ATOM 3264 O O . ASN B 1 125 ? -3.926 12.185 1.681 1 96.28 125 ASN B O 1
ATOM 3268 N N . CYS B 1 126 ? -1.934 11.593 2.409 1 97.79 126 CYS B N 1
ATOM 3269 C CA . CYS B 1 126 ? -1.864 12.588 3.473 1 97.79 126 CYS B CA 1
ATOM 3270 C C . CYS B 1 126 ? -1.923 14 2.904 1 97.79 126 CYS B C 1
ATOM 3272 O O . CYS B 1 126 ? -2.639 14.855 3.428 1 97.79 126 CYS B O 1
ATOM 3274 N N . ARG B 1 127 ? -1.217 14.296 1.79 1 98.29 127 ARG B N 1
ATOM 3275 C CA . ARG B 1 127 ? -1.14 15.635 1.214 1 98.29 127 ARG B CA 1
ATOM 3276 C C . ARG B 1 127 ? -2.482 16.054 0.623 1 98.29 127 ARG B C 1
ATOM 3278 O O . ARG B 1 127 ? -2.957 17.164 0.874 1 98.29 127 ARG B O 1
ATOM 3285 N N . ILE B 1 128 ? -3.08 15.134 -0.068 1 98.59 128 ILE B N 1
ATOM 3286 C CA . ILE B 1 128 ? -4.351 15.43 -0.719 1 98.59 128 ILE B CA 1
ATOM 3287 C C . ILE B 1 128 ? -5.414 15.732 0.335 1 98.59 128 ILE B C 1
ATOM 3289 O O . ILE B 1 128 ? -6.152 16.713 0.219 1 98.59 128 ILE B O 1
ATOM 3293 N N . ASN B 1 129 ? -5.418 14.973 1.332 1 98.7 129 ASN B N 1
ATOM 3294 C CA . ASN B 1 129 ? -6.456 15.117 2.348 1 98.7 129 ASN B CA 1
ATOM 3295 C C . ASN B 1 129 ? -6.227 16.355 3.211 1 98.7 129 ASN B C 1
ATOM 3297 O O . ASN B 1 129 ? -7.181 17.032 3.598 1 98.7 129 ASN B O 1
ATOM 3301 N N . SER B 1 130 ? -5.005 16.607 3.544 1 98.77 130 SER B N 1
ATOM 3302 C CA . SER B 1 130 ? -4.716 17.822 4.298 1 98.77 130 SER B CA 1
ATOM 3303 C C . SER B 1 130 ? -5.071 19.069 3.494 1 98.77 130 SER B C 1
ATOM 3305 O O . SER B 1 130 ? -5.658 20.012 4.029 1 98.77 130 SER B O 1
ATOM 3307 N N . TYR B 1 131 ? -4.741 19.061 2.216 1 98.79 131 TYR B N 1
ATOM 3308 C CA . TYR B 1 131 ? -5.11 20.197 1.379 1 98.79 131 TYR B CA 1
ATOM 3309 C C . TYR B 1 131 ? -6.624 20.317 1.258 1 98.79 131 TYR B C 1
ATOM 3311 O O . TYR B 1 131 ? -7.167 21.425 1.257 1 98.79 131 TYR B O 1
ATOM 3319 N N . CYS B 1 132 ? -7.257 19.215 1.099 1 98.53 132 CYS B N 1
ATOM 3320 C CA . CYS B 1 132 ? -8.714 19.216 1.021 1 98.53 132 CYS B CA 1
ATOM 3321 C C . CYS B 1 132 ? -9.322 19.964 2.201 1 98.53 132 CYS B C 1
ATOM 3323 O O . CYS B 1 132 ? -10.251 20.755 2.029 1 98.53 132 CYS B O 1
ATOM 3325 N N . LEU B 1 133 ? -8.779 19.774 3.359 1 98.76 133 LEU B N 1
ATOM 3326 C CA . LEU B 1 133 ? -9.287 20.403 4.573 1 98.76 133 LEU B CA 1
ATOM 3327 C C . LEU B 1 133 ? -8.876 21.87 4.638 1 98.76 133 LEU B C 1
ATOM 3329 O O . LEU B 1 133 ? -9.66 22.72 5.066 1 98.76 133 LEU B O 1
ATOM 3333 N N . LEU B 1 134 ? -7.702 22.2 4.111 1 98.33 134 LEU B N 1
ATOM 3334 C CA . LEU B 1 134 ? -7.088 23.486 4.426 1 98.33 134 LEU B CA 1
ATOM 3335 C C . LEU B 1 134 ? -7.285 24.477 3.284 1 98.33 134 LEU B C 1
ATOM 3337 O O . LEU B 1 134 ? -7.057 25.677 3.451 1 98.33 134 LEU B O 1
ATOM 3341 N N . LYS B 1 135 ? -7.645 24.051 2.071 1 96.51 135 LYS B N 1
ATOM 3342 C CA . LYS B 1 135 ? -7.524 24.849 0.854 1 96.51 135 LYS B CA 1
ATOM 3343 C C . LYS B 1 135 ? -8.271 26.173 0.988 1 96.51 135 LYS B C 1
ATOM 3345 O O . LYS B 1 135 ? -7.86 27.184 0.414 1 96.51 135 LYS B O 1
ATOM 3350 N N . ASN B 1 136 ? -9.276 26.34 1.786 1 95.84 136 ASN B N 1
ATOM 3351 C CA . ASN B 1 136 ? -9.996 27.594 1.976 1 95.84 136 ASN B CA 1
ATOM 3352 C C . ASN B 1 136 ? -9.552 28.309 3.249 1 95.84 136 ASN B C 1
ATOM 3354 O O . ASN B 1 136 ? -10.133 29.327 3.629 1 95.84 136 ASN B O 1
ATOM 3358 N N . SER B 1 137 ? -8.565 27.787 3.896 1 95.75 137 SER B N 1
ATOM 3359 C CA . SER B 1 137 ? -8.09 28.358 5.152 1 95.75 137 SER B CA 1
ATOM 3360 C C . SER B 1 137 ? -6.61 28.719 5.07 1 95.75 137 SER B C 1
ATOM 3362 O O . SER B 1 137 ? -6.004 29.106 6.071 1 95.75 137 SER B O 1
ATOM 3364 N N . VAL B 1 138 ? -6.026 28.516 3.912 1 96.87 138 VAL B N 1
ATOM 3365 C CA . VAL B 1 138 ? -4.637 28.885 3.657 1 96.87 138 VAL B CA 1
ATOM 3366 C C . VAL B 1 138 ? -4.552 29.724 2.384 1 96.87 138 VAL B C 1
ATOM 3368 O O . VAL B 1 138 ? -5.227 29.432 1.394 1 96.87 138 VAL B O 1
ATOM 3371 N N . THR B 1 139 ? -3.816 30.748 2.404 1 97.64 139 THR B N 1
ATOM 3372 C CA . THR B 1 139 ? -3.534 31.527 1.203 1 97.64 139 THR B CA 1
ATOM 3373 C C . THR B 1 139 ? -2.243 31.053 0.542 1 97.64 139 THR B C 1
ATOM 3375 O O . THR B 1 139 ? -1.176 31.084 1.159 1 97.64 139 THR B O 1
ATOM 3378 N N . ILE B 1 140 ? -2.371 30.658 -0.676 1 97.82 140 ILE B N 1
ATOM 3379 C CA . ILE B 1 140 ? -1.241 30.136 -1.437 1 97.82 140 ILE B CA 1
ATOM 3380 C C . ILE B 1 140 ? -0.707 31.217 -2.374 1 97.82 140 ILE B C 1
ATOM 3382 O O . ILE B 1 140 ? -1.44 31.727 -3.225 1 97.82 140 ILE B O 1
ATOM 3386 N N . PRO B 1 141 ? 0.492 31.568 -2.208 1 97.51 141 PRO B N 1
ATOM 3387 C CA . PRO B 1 141 ? 1.078 32.569 -3.103 1 97.51 141 PRO B CA 1
ATOM 3388 C C . PRO B 1 141 ? 1.324 32.031 -4.51 1 97.51 141 PRO B C 1
ATOM 3390 O O . PRO B 1 141 ? 1.268 30.818 -4.73 1 97.51 141 PRO B O 1
ATOM 3393 N N . LYS B 1 142 ? 1.528 32.94 -5.432 1 96.1 142 LYS B N 1
ATOM 3394 C CA . LYS B 1 142 ? 1.958 32.554 -6.773 1 96.1 142 LYS B CA 1
ATOM 3395 C C . LYS B 1 142 ? 3.463 32.305 -6.817 1 96.1 142 LYS B C 1
ATOM 3397 O O . LYS B 1 142 ? 4.256 33.247 -6.738 1 96.1 142 LYS B O 1
ATOM 3402 N N . LEU B 1 143 ? 3.794 31.074 -6.881 1 97.06 143 LEU B N 1
ATOM 3403 C CA . LEU B 1 143 ? 5.189 30.651 -6.941 1 97.06 143 LEU B CA 1
ATOM 3404 C C . LEU B 1 143 ? 5.392 29.596 -8.023 1 97.06 143 LEU B C 1
ATOM 3406 O O . LEU B 1 143 ? 4.436 28.943 -8.446 1 97.06 143 LEU B O 1
ATOM 3410 N N . GLU B 1 144 ? 6.658 29.567 -8.471 1 96.4 144 GLU B N 1
ATOM 3411 C CA . GLU B 1 144 ? 6.991 28.424 -9.315 1 96.4 144 GLU B CA 1
ATOM 3412 C C . GLU B 1 144 ? 6.96 27.122 -8.519 1 96.4 144 GLU B C 1
ATOM 3414 O O . GLU B 1 144 ? 7.542 27.037 -7.435 1 96.4 144 GLU B O 1
ATOM 3419 N N . LYS B 1 145 ? 6.262 26.195 -9.044 1 96.83 145 LYS B N 1
ATOM 3420 C CA . LYS B 1 145 ? 6.148 24.922 -8.339 1 96.83 145 LYS B CA 1
ATOM 3421 C C . LYS B 1 145 ? 7.272 23.97 -8.738 1 96.83 145 LYS B C 1
ATOM 3423 O O . LYS B 1 145 ? 7.761 24.018 -9.868 1 96.83 145 LYS B O 1
ATOM 3428 N N . ASN B 1 146 ? 7.7 23.147 -7.831 1 96.82 146 ASN B N 1
ATOM 3429 C CA . ASN B 1 146 ? 8.521 21.962 -8.055 1 96.82 146 ASN B CA 1
ATOM 3430 C C . ASN B 1 146 ? 7.801 20.69 -7.616 1 96.82 146 ASN B C 1
ATOM 3432 O O . ASN B 1 146 ? 7.961 20.243 -6.479 1 96.82 146 ASN B O 1
ATOM 3436 N N . ASP B 1 147 ? 7.09 20.102 -8.531 1 93.83 147 ASP B N 1
ATOM 3437 C CA . ASP B 1 147 ? 6.165 19.022 -8.203 1 93.83 147 ASP B CA 1
ATOM 3438 C C . ASP B 1 147 ? 6.727 17.668 -8.63 1 93.83 147 ASP B C 1
ATOM 3440 O O . ASP B 1 147 ? 5.975 16.711 -8.824 1 93.83 147 ASP B O 1
ATOM 3444 N N . GLN B 1 148 ? 7.987 17.55 -8.685 1 90.19 148 GLN B N 1
ATOM 3445 C CA . GLN B 1 148 ? 8.647 16.366 -9.224 1 90.19 148 GLN B CA 1
ATOM 3446 C C . GLN B 1 148 ? 8.328 15.13 -8.387 1 90.19 148 GLN B C 1
ATOM 3448 O O . GLN B 1 148 ? 8.334 14.009 -8.899 1 90.19 148 GLN B O 1
ATOM 3453 N N . LEU B 1 149 ? 8.039 15.335 -7.146 1 91.18 149 LEU B N 1
ATOM 3454 C CA . LEU B 1 149 ? 7.783 14.187 -6.284 1 91.18 149 LEU B CA 1
ATOM 3455 C C . LEU B 1 149 ? 6.286 13.98 -6.083 1 91.18 149 LEU B C 1
ATOM 3457 O O . LEU B 1 149 ? 5.873 13.122 -5.299 1 91.18 149 LEU B O 1
ATOM 3461 N N . LEU B 1 150 ? 5.464 14.725 -6.842 1 95.9 150 LEU B N 1
ATOM 3462 C CA . LEU B 1 150 ? 4.022 14.678 -6.627 1 95.9 150 LEU B CA 1
ATOM 3463 C C . LEU B 1 150 ? 3.327 13.931 -7.761 1 95.9 150 LEU B C 1
ATOM 3465 O O . LEU B 1 150 ? 2.127 14.106 -7.981 1 95.9 150 LEU B O 1
ATOM 3469 N N . PHE B 1 151 ? 4.007 13.107 -8.489 1 92.22 151 PHE B N 1
ATOM 3470 C CA . PHE B 1 151 ? 3.462 12.428 -9.658 1 92.22 151 PHE B CA 1
ATOM 3471 C C . PHE B 1 151 ? 2.286 11.54 -9.269 1 92.22 151 PHE B C 1
ATOM 3473 O O . PHE B 1 151 ? 1.253 11.538 -9.942 1 92.22 151 PHE B O 1
ATOM 3480 N N . LEU B 1 152 ? 2.494 10.747 -8.204 1 91.53 152 LEU B N 1
ATOM 3481 C CA . LEU B 1 152 ? 1.421 9.859 -7.771 1 91.53 152 LEU B CA 1
ATOM 3482 C C . LEU B 1 152 ? 0.234 10.658 -7.245 1 91.53 152 LEU B C 1
ATOM 3484 O O . LEU B 1 152 ? -0.92 10.286 -7.471 1 91.53 152 LEU B O 1
ATOM 3488 N N . ASP B 1 153 ? 0.535 11.746 -6.58 1 96.15 153 ASP B N 1
ATOM 3489 C CA . ASP B 1 153 ? -0.522 12.636 -6.109 1 96.15 153 ASP B CA 1
ATOM 3490 C C . ASP B 1 153 ? -1.335 13.189 -7.278 1 96.15 153 ASP B C 1
ATOM 3492 O O . ASP B 1 153 ? -2.566 13.124 -7.269 1 96.15 153 ASP B O 1
ATOM 3496 N N . ASN B 1 154 ? -0.663 13.659 -8.164 1 96.78 154 ASN B N 1
ATOM 3497 C CA . ASN B 1 154 ? -1.318 14.305 -9.297 1 96.78 154 ASN B CA 1
ATOM 3498 C C . ASN B 1 154 ? -2.103 13.301 -10.137 1 96.78 154 ASN B C 1
ATOM 3500 O O . ASN B 1 154 ? -3.182 13.616 -10.642 1 96.78 154 ASN B O 1
ATOM 3504 N N . ASP B 1 155 ? -1.528 12.155 -10.27 1 93.81 155 ASP B N 1
ATOM 3505 C CA . ASP B 1 155 ? -2.269 11.099 -10.951 1 93.81 155 ASP B CA 1
ATOM 3506 C C . ASP B 1 155 ? -3.569 10.779 -10.216 1 93.81 155 ASP B C 1
ATOM 3508 O O . ASP B 1 155 ? -4.619 10.617 -10.843 1 93.81 155 ASP B O 1
ATOM 3512 N N . ALA B 1 156 ? -3.507 10.652 -8.937 1 95.51 156 ALA B N 1
ATOM 3513 C CA . ALA B 1 156 ? -4.688 10.38 -8.122 1 95.51 156 ALA B CA 1
ATOM 3514 C C . ALA B 1 156 ? -5.699 11.52 -8.223 1 95.51 156 ALA B C 1
ATOM 3516 O O . ALA B 1 156 ? -6.903 11.281 -8.344 1 95.51 156 ALA B O 1
ATOM 3517 N N . ILE B 1 157 ? -5.23 12.731 -8.17 1 98 157 ILE B N 1
ATOM 3518 C CA . ILE B 1 157 ? -6.091 13.905 -8.269 1 98 157 ILE B CA 1
ATOM 3519 C C . ILE B 1 157 ? -6.824 13.896 -9.608 1 98 157 ILE B C 1
ATOM 3521 O O . ILE B 1 157 ? -8.028 14.155 -9.666 1 98 157 ILE B O 1
ATOM 3525 N N . ASP B 1 158 ? -6.133 13.566 -10.665 1 96.81 158 ASP B N 1
ATOM 3526 C CA . ASP B 1 158 ? -6.715 13.552 -12.003 1 96.81 158 ASP B CA 1
ATOM 3527 C C . ASP B 1 158 ? -7.716 12.409 -12.155 1 96.81 158 ASP B C 1
ATOM 3529 O O . ASP B 1 158 ? -8.84 12.619 -12.616 1 96.81 158 ASP B O 1
ATOM 3533 N N . LYS B 1 159 ? -7.379 11.25 -11.755 1 94.14 159 LYS B N 1
ATOM 3534 C CA . LYS B 1 159 ? -8.225 10.073 -11.931 1 94.14 159 LYS B CA 1
ATOM 3535 C C . LYS B 1 159 ? -9.457 10.141 -11.034 1 94.14 159 LYS B C 1
ATOM 3537 O O . LYS B 1 159 ? -10.544 9.714 -11.43 1 94.14 159 LYS B O 1
ATOM 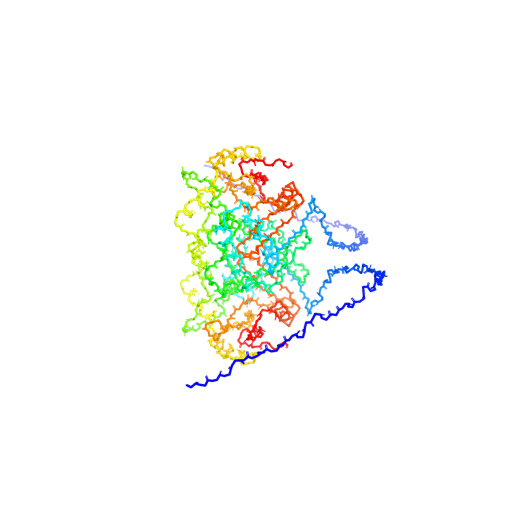3542 N N . GLY B 1 160 ? -9.226 10.666 -9.866 1 96.07 160 GLY B N 1
ATOM 3543 C CA . GLY B 1 160 ? -10.327 10.759 -8.921 1 96.07 160 GLY B CA 1
ATOM 3544 C C . GLY B 1 160 ? -11.137 12.033 -9.073 1 96.07 160 GLY B C 1
ATOM 3545 O O . GLY B 1 160 ? -12.168 12.201 -8.419 1 96.07 160 GLY B O 1
ATOM 3546 N N . LYS B 1 161 ? -10.638 12.945 -9.894 1 97.07 161 LYS B N 1
ATOM 3547 C CA . LYS B 1 161 ? -11.253 14.262 -10.031 1 97.07 161 LYS B CA 1
ATOM 3548 C C . LYS B 1 161 ? -11.45 14.92 -8.668 1 97.07 161 LYS B C 1
ATOM 3550 O O . LYS B 1 161 ? -12.536 15.42 -8.366 1 97.07 161 LYS B O 1
ATOM 3555 N N . VAL B 1 162 ? -10.429 14.866 -7.919 1 97.66 162 VAL B N 1
ATOM 3556 C CA . VAL B 1 162 ? -10.486 15.284 -6.522 1 97.66 162 VAL B CA 1
ATOM 3557 C C . VAL B 1 162 ? -10.461 16.808 -6.436 1 97.66 162 VAL B C 1
ATOM 3559 O O . VAL B 1 162 ? -11.111 17.398 -5.571 1 97.66 162 VAL B O 1
ATOM 3562 N N . PHE B 1 163 ? -9.631 17.453 -7.279 1 97.97 163 PHE B N 1
ATOM 3563 C CA . PHE B 1 163 ? -9.454 18.9 -7.306 1 97.97 163 PHE B CA 1
ATOM 3564 C C . PHE B 1 163 ? -9.661 19.444 -8.714 1 97.97 163 PHE B C 1
ATOM 3566 O O . PHE B 1 163 ? -9.448 18.732 -9.698 1 97.97 163 PHE B O 1
ATOM 3573 N N . ASP B 1 164 ? -10.113 20.696 -8.792 1 96.96 164 ASP B N 1
ATOM 3574 C CA . ASP B 1 164 ? -10.083 21.377 -10.083 1 96.96 164 ASP B CA 1
ATOM 3575 C C . ASP B 1 164 ? -8.678 21.882 -10.405 1 96.96 164 ASP B C 1
ATOM 3577 O O . ASP B 1 164 ? -7.75 21.695 -9.616 1 96.96 164 ASP B O 1
ATOM 3581 N N . SER B 1 165 ? -8.514 22.483 -11.511 1 97.03 165 SER B N 1
ATOM 3582 C CA . SER B 1 165 ? -7.196 22.876 -12.001 1 97.03 165 SER B CA 1
ATOM 3583 C C . SER B 1 165 ? -6.541 23.89 -11.07 1 97.03 165 SER B C 1
ATOM 3585 O O . SER B 1 165 ? -5.328 23.848 -10.853 1 97.03 165 SER B O 1
ATOM 3587 N N . GLN B 1 166 ? -7.32 24.798 -10.565 1 97.16 166 GLN B N 1
ATOM 3588 C CA . GLN B 1 166 ? -6.774 25.806 -9.661 1 97.16 166 GLN B CA 1
ATOM 3589 C C . GLN B 1 166 ? -6.29 25.172 -8.36 1 97.16 166 GLN B C 1
ATOM 3591 O O . GLN B 1 166 ? -5.184 25.461 -7.898 1 97.16 166 GLN B O 1
ATOM 3596 N N . ASP B 1 167 ? -7.163 24.333 -7.794 1 97.86 167 ASP B N 1
ATOM 3597 C CA . ASP B 1 167 ? -6.787 23.626 -6.573 1 97.86 167 ASP B CA 1
ATOM 3598 C C . ASP B 1 167 ? -5.532 22.784 -6.791 1 97.86 167 ASP B C 1
ATOM 3600 O O . ASP B 1 167 ? -4.657 22.728 -5.924 1 97.86 167 ASP B O 1
ATOM 3604 N N . LYS B 1 168 ? -5.486 22.131 -7.891 1 98.17 168 LYS B N 1
ATOM 3605 C CA . LYS B 1 168 ? -4.329 21.289 -8.183 1 98.17 168 LYS B CA 1
ATOM 3606 C C . LYS B 1 168 ? -3.052 22.121 -8.268 1 98.17 168 LYS B C 1
ATOM 3608 O O . LYS B 1 168 ? -2.006 21.716 -7.756 1 98.17 168 LYS B O 1
ATOM 3613 N N . GLU B 1 169 ? -3.118 23.264 -8.898 1 98.09 169 GLU B N 1
ATOM 3614 C CA . GLU B 1 169 ? -1.963 24.152 -8.991 1 98.09 169 GLU B CA 1
ATOM 3615 C C . GLU B 1 169 ? -1.506 24.611 -7.609 1 98.09 169 GLU B C 1
ATOM 3617 O O . GLU B 1 169 ? -0.31 24.605 -7.311 1 98.09 169 GLU B O 1
ATOM 3622 N N . GLU B 1 170 ? -2.392 25.008 -6.818 1 98.5 170 GLU B N 1
ATOM 3623 C CA . GLU B 1 170 ? -2.08 25.473 -5.47 1 98.5 170 GLU B CA 1
ATOM 3624 C C . GLU B 1 170 ? -1.546 24.336 -4.604 1 98.5 170 GLU B C 1
ATOM 3626 O O . GLU B 1 170 ? -0.62 24.533 -3.814 1 98.5 170 GLU B O 1
ATOM 3631 N N . PHE B 1 171 ? -2.14 23.163 -4.832 1 98.64 171 PHE B N 1
ATOM 3632 C CA . PHE B 1 171 ? -1.653 21.955 -4.177 1 98.64 171 PHE B CA 1
ATOM 3633 C C . PHE B 1 171 ? -0.185 21.716 -4.506 1 98.64 171 PHE B C 1
ATOM 3635 O O . PHE B 1 171 ? 0.627 21.478 -3.609 1 98.64 171 PHE B O 1
ATOM 3642 N N . ASP B 1 172 ? 0.16 21.846 -5.752 1 98.63 172 ASP B N 1
ATOM 3643 C CA . ASP B 1 172 ? 1.523 21.606 -6.216 1 98.63 172 ASP B CA 1
ATOM 3644 C C . ASP B 1 172 ? 2.49 22.636 -5.636 1 98.63 172 ASP B C 1
ATOM 3646 O O . ASP B 1 172 ? 3.65 22.32 -5.362 1 98.63 172 ASP B O 1
ATOM 3650 N N . ILE B 1 173 ? 2.023 23.83 -5.461 1 98.7 173 ILE B N 1
ATOM 3651 C CA . ILE B 1 173 ? 2.865 24.878 -4.894 1 98.7 173 ILE B CA 1
ATOM 3652 C C . ILE B 1 173 ? 3.09 24.61 -3.407 1 98.7 173 ILE B C 1
ATOM 3654 O O . ILE B 1 173 ? 4.225 24.66 -2.926 1 98.7 173 ILE B O 1
ATOM 3658 N N . LEU B 1 174 ? 2.067 24.28 -2.707 1 98.67 174 LEU B N 1
ATOM 3659 C CA . LEU B 1 174 ? 2.144 24.061 -1.267 1 98.67 174 LEU B CA 1
ATOM 3660 C C . LEU B 1 174 ? 3.1 22.919 -0.941 1 98.67 174 LEU B C 1
ATOM 3662 O O . LEU B 1 174 ? 3.859 22.996 0.028 1 98.67 174 LEU B O 1
ATOM 3666 N N . PHE B 1 175 ? 3.08 21.89 -1.758 1 98.53 175 PHE B N 1
ATOM 3667 C CA . PHE B 1 175 ? 3.86 20.698 -1.448 1 98.53 175 PHE B CA 1
ATOM 3668 C C . PHE B 1 175 ? 5.052 20.571 -2.388 1 98.53 175 PHE B C 1
ATOM 3670 O O . PHE B 1 175 ? 5.566 19.471 -2.603 1 98.53 175 PHE B O 1
ATOM 3677 N N . SER B 1 176 ? 5.473 21.72 -2.883 1 98.2 176 SER B N 1
ATOM 3678 C CA . SER B 1 176 ? 6.678 21.777 -3.703 1 98.2 176 SER B CA 1
ATOM 3679 C C . SER B 1 176 ? 7.909 21.349 -2.91 1 98.2 176 SER B C 1
ATOM 3681 O O . SER B 1 176 ? 8.015 21.637 -1.716 1 98.2 176 SER B O 1
ATOM 3683 N N . ARG B 1 177 ? 8.814 20.702 -3.57 1 97.22 177 ARG B N 1
ATOM 3684 C CA . ARG B 1 177 ? 10.128 20.518 -2.964 1 97.22 177 ARG B CA 1
ATOM 3685 C C . ARG B 1 177 ? 10.859 21.849 -2.825 1 97.22 177 ARG B C 1
ATOM 3687 O O . ARG B 1 177 ? 10.692 22.744 -3.656 1 97.22 177 ARG B O 1
ATOM 3694 N N . VAL B 1 178 ? 11.718 21.897 -1.849 1 98.34 178 VAL B N 1
ATOM 3695 C CA . VAL B 1 178 ? 12.419 23.133 -1.519 1 98.34 178 VAL B CA 1
ATOM 3696 C C . VAL B 1 178 ? 13.928 22.905 -1.587 1 98.34 178 VAL B C 1
ATOM 3698 O O . VAL B 1 178 ? 14.463 22.037 -0.893 1 98.34 178 VAL B O 1
ATOM 3701 N N . PRO B 1 179 ? 14.601 23.679 -2.457 1 97.97 179 PRO B N 1
ATOM 3702 C CA . PRO B 1 179 ? 16.057 23.525 -2.506 1 97.97 179 PRO B CA 1
ATOM 3703 C C . PRO B 1 179 ? 16.726 23.812 -1.164 1 97.97 179 PRO B C 1
ATOM 3705 O O . PRO B 1 179 ? 16.301 24.715 -0.438 1 97.97 179 PRO B O 1
ATOM 3708 N N . THR B 1 180 ? 17.692 23.011 -0.864 1 98.26 180 THR B N 1
ATOM 3709 C CA . THR B 1 180 ? 18.463 23.204 0.359 1 98.26 180 THR B CA 1
ATOM 3710 C C . THR B 1 180 ? 19.941 22.907 0.119 1 98.26 180 THR B C 1
ATOM 3712 O O . THR B 1 180 ? 20.421 22.995 -1.013 1 98.26 180 THR B O 1
ATOM 3715 N N . GLU B 1 181 ? 20.736 22.724 1.252 1 97.29 181 GLU B N 1
ATOM 3716 C CA . GLU B 1 181 ? 22.181 22.529 1.176 1 97.29 181 GLU B CA 1
ATOM 3717 C C . GLU B 1 181 ? 22.569 21.112 1.588 1 97.29 181 GLU B C 1
ATOM 3719 O O . GLU B 1 181 ? 21.801 20.424 2.263 1 97.29 181 GLU B O 1
ATOM 3724 N N . ALA B 1 182 ? 23.739 20.74 1.134 1 97.09 182 ALA B N 1
ATOM 3725 C CA . ALA B 1 182 ? 24.262 19.423 1.489 1 97.09 182 ALA B CA 1
ATOM 3726 C C . ALA B 1 182 ? 24.771 19.405 2.927 1 97.09 182 ALA B C 1
ATOM 3728 O O . ALA B 1 182 ? 25.961 19.614 3.174 1 97.09 182 ALA B O 1
ATOM 3729 N N . THR B 1 183 ? 23.995 19.221 3.866 1 98.1 183 THR B N 1
ATOM 3730 C CA . THR B 1 183 ? 24.323 19.172 5.286 1 98.1 183 THR B CA 1
ATOM 3731 C C . THR B 1 183 ? 23.342 18.275 6.037 1 98.1 183 THR B C 1
ATOM 3733 O O . THR B 1 183 ? 22.236 18.017 5.557 1 98.1 183 THR B O 1
ATOM 3736 N N . THR B 1 184 ? 23.72 17.735 7.095 1 97.26 184 THR B N 1
ATOM 3737 C CA . THR B 1 184 ? 22.83 16.941 7.935 1 97.26 184 THR B CA 1
ATOM 3738 C C . THR B 1 184 ? 22.306 17.771 9.104 1 97.26 184 THR B C 1
ATOM 3740 O O . THR B 1 184 ? 21.621 17.248 9.985 1 97.26 184 THR B O 1
ATOM 3743 N N . ASP B 1 185 ? 22.64 19.074 9.117 1 97.69 185 ASP B N 1
ATOM 3744 C CA . ASP B 1 185 ? 22.184 19.983 10.164 1 97.69 185 ASP B CA 1
ATOM 3745 C C . ASP B 1 185 ? 20.719 20.365 9.96 1 97.69 185 ASP B C 1
ATOM 3747 O O . ASP B 1 185 ? 20.399 21.176 9.088 1 97.69 185 ASP B O 1
ATOM 3751 N N . VAL B 1 186 ? 19.891 19.972 10.796 1 97.9 186 VAL B N 1
ATOM 3752 C CA . VAL B 1 186 ? 18.449 20.167 10.681 1 97.9 186 VAL B CA 1
ATOM 3753 C C . VAL B 1 186 ? 18.12 21.655 10.771 1 97.9 186 VAL B C 1
ATOM 3755 O O . VAL B 1 186 ? 17.18 22.129 10.127 1 97.9 186 VAL B O 1
ATOM 3758 N N . LYS B 1 187 ? 18.862 22.402 11.549 1 98.06 187 LYS B N 1
ATOM 3759 C CA . LYS B 1 187 ? 18.593 23.827 11.723 1 98.06 187 LYS B CA 1
ATOM 3760 C C . LYS B 1 187 ? 18.644 24.562 10.387 1 98.06 187 LYS B C 1
ATOM 3762 O O . LYS B 1 187 ? 17.82 25.442 10.126 1 98.06 187 LYS B O 1
ATOM 3767 N N . VAL B 1 188 ? 19.593 24.228 9.55 1 98.54 188 VAL B N 1
ATOM 3768 C CA . VAL B 1 188 ? 19.733 24.845 8.235 1 98.54 188 VAL B CA 1
ATOM 3769 C C . VAL B 1 188 ? 18.5 24.542 7.387 1 98.54 188 VAL B C 1
ATOM 3771 O O . VAL B 1 188 ? 17.949 25.435 6.74 1 98.54 188 VAL B O 1
ATOM 3774 N N . HIS B 1 189 ? 18.056 23.329 7.401 1 98.64 189 HIS B N 1
ATOM 3775 C CA . HIS B 1 189 ? 16.901 22.891 6.625 1 98.64 189 HIS B CA 1
ATOM 3776 C C . HIS B 1 189 ? 15.615 23.525 7.145 1 98.64 189 HIS B C 1
ATOM 3778 O O . HIS B 1 189 ? 14.76 23.938 6.358 1 98.64 189 HIS B O 1
ATOM 3784 N N . ALA B 1 190 ? 15.51 23.559 8.482 1 98.66 190 ALA B N 1
ATOM 3785 C CA . ALA B 1 190 ? 14.321 24.153 9.086 1 98.66 190 ALA B CA 1
ATOM 3786 C C . ALA B 1 190 ? 14.187 25.624 8.701 1 98.66 190 ALA B C 1
ATOM 3788 O O . ALA B 1 190 ? 13.083 26.106 8.437 1 98.66 190 ALA B O 1
ATOM 3789 N N . GLU B 1 191 ? 15.279 26.324 8.64 1 98.59 191 GLU B N 1
ATOM 3790 C CA . GLU B 1 191 ? 15.254 27.732 8.255 1 98.59 191 GLU B CA 1
ATOM 3791 C C . GLU B 1 191 ? 14.795 27.9 6.809 1 98.59 191 GLU B C 1
ATOM 3793 O O . GLU B 1 191 ? 14.051 28.83 6.493 1 98.59 191 GLU B O 1
ATOM 3798 N N . LYS B 1 192 ? 15.265 27.038 5.959 1 98.7 192 LYS B N 1
ATOM 3799 C CA . LYS B 1 192 ? 14.845 27.077 4.561 1 98.7 192 LYS B CA 1
ATOM 3800 C C . LYS B 1 192 ? 13.348 26.81 4.429 1 98.7 192 LYS B C 1
ATOM 3802 O O . LYS B 1 192 ? 12.659 27.478 3.655 1 98.7 192 LYS B O 1
ATOM 3807 N N . MET B 1 193 ? 12.848 25.84 5.194 1 98.72 193 MET B N 1
ATOM 3808 C CA . MET B 1 193 ? 11.427 25.509 5.133 1 98.72 193 MET B CA 1
ATOM 3809 C C . MET B 1 193 ? 10.58 26.633 5.721 1 98.72 193 MET B C 1
ATOM 3811 O O . MET B 1 193 ? 9.49 26.919 5.225 1 98.72 193 MET B O 1
ATOM 3815 N N . GLU B 1 194 ? 11.076 27.259 6.827 1 98.78 194 GLU B N 1
ATOM 3816 C CA . GLU B 1 194 ? 10.375 28.413 7.382 1 98.78 194 GLU B CA 1
ATOM 3817 C C . GLU B 1 194 ? 10.282 29.545 6.362 1 98.78 194 GLU B C 1
ATOM 3819 O O . GLU B 1 194 ? 9.239 30.191 6.239 1 98.78 194 GLU B O 1
ATOM 3824 N N . THR B 1 195 ? 11.376 29.761 5.663 1 98.6 195 THR B N 1
ATOM 3825 C CA . THR B 1 195 ? 11.375 30.8 4.638 1 98.6 195 THR B CA 1
ATOM 3826 C C . THR B 1 195 ? 10.349 30.487 3.553 1 98.6 195 THR B C 1
ATOM 3828 O O . THR B 1 195 ? 9.607 31.371 3.12 1 98.6 195 THR B O 1
ATOM 3831 N N . PHE B 1 196 ? 10.302 29.273 3.125 1 98.67 196 PHE B N 1
ATOM 3832 C CA . PHE B 1 196 ? 9.353 28.856 2.099 1 98.67 196 PHE B CA 1
ATOM 3833 C C . PHE B 1 196 ? 7.92 29.023 2.588 1 98.67 196 PHE B C 1
ATOM 3835 O O . PHE B 1 196 ? 7.102 29.661 1.923 1 98.67 196 PHE B O 1
ATOM 3842 N N . PHE B 1 197 ? 7.6 28.509 3.839 1 98.57 197 PHE B N 1
ATOM 3843 C CA . PHE B 1 197 ? 6.238 28.501 4.358 1 98.57 197 PHE B CA 1
ATOM 3844 C C . PHE B 1 197 ? 5.831 29.892 4.832 1 98.57 197 PHE B C 1
ATOM 3846 O O . PHE B 1 197 ? 4.642 30.177 4.989 1 98.57 197 PHE B O 1
ATOM 3853 N N . SER B 1 198 ? 6.775 30.792 5.08 1 98.16 198 SER B N 1
ATOM 3854 C CA . SER B 1 198 ? 6.459 32.148 5.519 1 98.16 198 SER B CA 1
ATOM 3855 C C . SER B 1 198 ? 5.719 32.922 4.433 1 98.16 198 SER B C 1
ATOM 3857 O O . SER B 1 198 ? 5.126 33.968 4.704 1 98.16 198 SER B O 1
ATOM 3859 N N . GLN B 1 199 ? 5.786 32.405 3.209 1 98.08 199 GLN B N 1
ATOM 3860 C CA . GLN B 1 199 ? 5.127 33.079 2.095 1 98.08 199 GLN B CA 1
ATOM 3861 C C . GLN B 1 199 ? 3.635 32.761 2.064 1 98.08 199 GLN B C 1
ATOM 3863 O O . GLN B 1 199 ? 2.88 33.374 1.307 1 98.08 199 GLN B O 1
ATOM 3868 N N . PHE B 1 200 ? 3.255 31.795 2.821 1 98.26 200 PHE B N 1
ATOM 3869 C CA . PHE B 1 200 ? 1.864 31.37 2.929 1 98.26 200 PHE B CA 1
ATOM 3870 C C . PHE B 1 200 ? 1.199 32 4.147 1 98.26 200 PHE B C 1
ATOM 3872 O O . PHE B 1 200 ? 1.878 32.402 5.094 1 98.26 200 PHE B O 1
ATOM 3879 N N . GLN B 1 201 ? -0.081 32.182 4.148 1 98.26 201 GLN B N 1
ATOM 3880 C CA . GLN B 1 201 ? -0.857 32.55 5.328 1 98.26 201 GLN B CA 1
ATOM 3881 C C . GLN B 1 201 ? -1.664 31.364 5.847 1 98.26 201 GLN B C 1
ATOM 3883 O O . GLN B 1 201 ? -2.655 30.963 5.232 1 98.26 201 GLN B O 1
ATOM 3888 N N . PHE B 1 202 ? -1.28 30.866 6.958 1 98.01 202 PHE B N 1
ATOM 3889 C CA . PHE B 1 202 ? -1.904 29.675 7.524 1 98.01 202 PHE B CA 1
ATOM 3890 C C . PHE B 1 202 ? -2.97 30.055 8.544 1 98.01 202 PHE B C 1
ATOM 3892 O O . PHE B 1 202 ? -2.918 31.138 9.13 1 98.01 202 PHE B O 1
ATOM 3899 N N . ASN B 1 203 ? -3.863 29.164 8.712 1 95.94 203 ASN B N 1
ATOM 3900 C CA . ASN B 1 203 ? -4.853 29.265 9.778 1 95.94 203 ASN B CA 1
ATOM 3901 C C . ASN B 1 203 ? -4.221 29.064 11.152 1 95.94 203 ASN B C 1
ATOM 3903 O O . ASN B 1 203 ? -3.402 28.161 11.337 1 95.94 203 ASN B O 1
ATOM 3907 N N . GLU B 1 204 ? -4.61 29.842 12.124 1 95.42 204 GLU B N 1
ATOM 3908 C CA . GLU B 1 204 ? -3.988 29.792 13.443 1 95.42 204 GLU B CA 1
ATOM 3909 C C . GLU B 1 204 ? -4.594 28.681 14.297 1 95.42 204 GLU B C 1
ATOM 3911 O O . GLU B 1 204 ? -3.974 28.223 15.259 1 95.42 204 GLU B O 1
ATOM 3916 N N . LYS B 1 205 ? -5.753 28.332 13.932 1 96.54 205 LYS B N 1
ATOM 3917 C CA . LYS B 1 205 ? -6.428 27.317 14.735 1 96.54 205 LYS B CA 1
ATOM 3918 C C . LYS B 1 205 ? -6.351 25.947 14.068 1 96.54 205 LYS B C 1
ATOM 3920 O O . LYS B 1 205 ? -6.031 24.95 14.719 1 96.54 205 LYS B O 1
ATOM 3925 N N . ALA B 1 206 ? -6.677 25.923 12.773 1 98.3 206 ALA B N 1
ATOM 3926 C CA . ALA B 1 206 ? -6.5 24.697 11.999 1 98.3 206 ALA B CA 1
ATOM 3927 C C . ALA B 1 206 ? -5.095 24.618 11.41 1 98.3 206 ALA B C 1
ATOM 3929 O O . ALA B 1 206 ? -4.858 25.076 10.29 1 98.3 206 ALA B O 1
ATOM 3930 N N . ARG B 1 207 ? -4.233 23.969 12.12 1 98.43 207 ARG B N 1
ATOM 3931 C CA . ARG B 1 207 ? -2.8 24.042 11.852 1 98.43 207 ARG B CA 1
ATOM 3932 C C . ARG B 1 207 ? -2.35 22.89 10.959 1 98.43 207 ARG B C 1
ATOM 3934 O O . ARG B 1 207 ? -2.778 21.749 11.146 1 98.43 207 ARG B O 1
ATOM 3941 N N . MET B 1 208 ? -1.524 23.175 9.987 1 98.82 208 MET B N 1
ATOM 3942 C CA . MET B 1 208 ? -0.872 22.153 9.173 1 98.82 208 MET B CA 1
ATOM 3943 C C . MET B 1 208 ? 0.397 21.646 9.85 1 98.82 208 MET B C 1
ATOM 3945 O O . MET B 1 208 ? 1.364 22.395 10.006 1 98.82 208 MET B O 1
ATOM 3949 N N . LEU B 1 209 ? 0.404 20.429 10.302 1 98.83 209 LEU B N 1
ATOM 3950 C CA . LEU B 1 209 ? 1.612 19.805 10.83 1 98.83 209 LEU B CA 1
ATOM 3951 C C . LEU B 1 209 ? 2.282 18.935 9.771 1 98.83 209 LEU B C 1
ATOM 3953 O O . LEU B 1 209 ? 1.668 18 9.252 1 98.83 209 LEU B O 1
ATOM 3957 N N . SER B 1 210 ? 3.512 19.253 9.493 1 98.7 210 SER B N 1
ATOM 3958 C CA . SER B 1 210 ? 4.225 18.54 8.438 1 98.7 210 SER B CA 1
ATOM 3959 C C . SER B 1 210 ? 5.505 17.902 8.969 1 98.7 210 SER B C 1
ATOM 3961 O O . SER B 1 210 ? 6.183 18.477 9.824 1 98.7 210 SER B O 1
ATOM 3963 N N . VAL B 1 211 ? 5.731 16.753 8.547 1 98.58 211 VAL B N 1
ATOM 3964 C CA . VAL B 1 211 ? 7.041 16.127 8.692 1 98.58 211 VAL B CA 1
ATOM 3965 C C . VAL B 1 211 ? 7.859 16.339 7.42 1 98.58 211 VAL B C 1
ATOM 3967 O O . VAL B 1 211 ? 7.479 15.872 6.344 1 98.58 211 VAL B O 1
ATOM 3970 N N . VAL B 1 212 ? 8.967 16.977 7.562 1 98.65 212 VAL B N 1
ATOM 3971 C CA . VAL B 1 212 ? 9.796 17.335 6.416 1 98.65 212 VAL B CA 1
ATOM 3972 C C . VAL B 1 212 ? 10.984 16.38 6.318 1 98.65 212 VAL B C 1
ATOM 3974 O O . VAL B 1 212 ? 11.643 16.093 7.32 1 98.65 212 VAL B O 1
ATOM 3977 N N . LEU B 1 213 ? 11.206 15.944 5.148 1 97.51 213 LEU B N 1
ATOM 3978 C CA . LEU B 1 213 ? 12.286 15.004 4.87 1 97.51 213 LEU B CA 1
ATOM 3979 C C . LEU B 1 213 ? 13.319 15.623 3.933 1 97.51 213 LEU B C 1
ATOM 3981 O O . LEU B 1 213 ? 12.997 16.527 3.159 1 97.51 213 LEU B O 1
ATOM 3985 N N . HIS B 1 214 ? 14.52 15.171 4.047 1 97.25 214 HIS B N 1
ATOM 3986 C CA . HIS B 1 214 ? 15.661 15.582 3.238 1 97.25 214 HIS B CA 1
ATOM 3987 C C . HIS B 1 214 ? 15.978 14.545 2.165 1 97.25 214 HIS B C 1
ATOM 3989 O O . HIS B 1 214 ? 16.029 13.346 2.451 1 97.25 214 HIS B O 1
ATOM 3995 N N . ASP B 1 215 ? 16.083 15.036 0.985 1 93.25 215 ASP B N 1
ATOM 3996 C CA . ASP B 1 215 ? 16.4 14.188 -0.159 1 93.25 215 ASP B CA 1
ATOM 3997 C C . ASP B 1 215 ? 17.641 14.694 -0.892 1 93.25 215 ASP B C 1
ATOM 3999 O O . ASP B 1 215 ? 17.815 15.902 -1.066 1 93.25 215 ASP B O 1
ATOM 4003 N N . ASN B 1 216 ? 18.497 13.736 -1.348 1 93.58 216 ASN B N 1
ATOM 4004 C CA . ASN B 1 216 ? 19.716 14.143 -2.039 1 93.58 216 ASN B CA 1
ATOM 4005 C C . ASN B 1 216 ? 19.912 13.363 -3.336 1 93.58 216 ASN B C 1
ATOM 4007 O O . ASN B 1 216 ? 21.031 13.267 -3.844 1 93.58 216 ASN B O 1
ATOM 4011 N N . LEU B 1 217 ? 18.967 12.766 -3.871 1 86.76 217 LEU B N 1
ATOM 4012 C CA . LEU B 1 217 ? 19.062 11.912 -5.05 1 86.76 217 LEU B CA 1
ATOM 4013 C C . LEU B 1 217 ? 19.414 12.731 -6.287 1 86.76 217 LEU B C 1
ATOM 4015 O O . LEU B 1 217 ? 20.311 12.361 -7.048 1 86.76 217 LEU B O 1
ATOM 4019 N N . ASP B 1 218 ? 18.697 13.787 -6.618 1 89.05 218 ASP B N 1
ATOM 4020 C CA . ASP B 1 218 ? 18.947 14.673 -7.751 1 89.05 218 ASP B CA 1
ATOM 4021 C C . ASP B 1 218 ? 19.168 16.11 -7.285 1 89.05 218 ASP B C 1
ATOM 4023 O O . 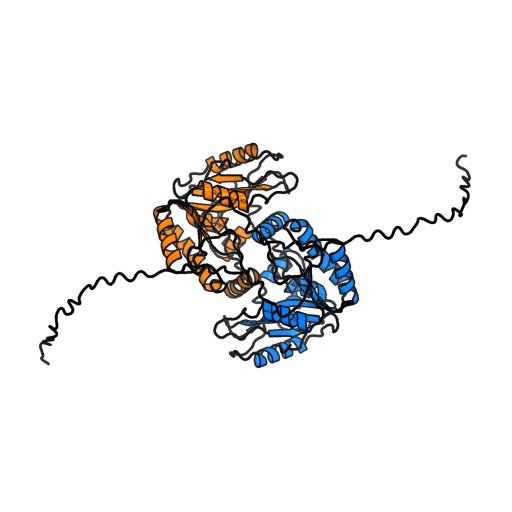ASP B 1 218 ? 18.59 17.045 -7.843 1 89.05 218 ASP B O 1
ATOM 4027 N N . GLY B 1 219 ? 20.032 16.178 -6.277 1 93.65 219 GLY B N 1
ATOM 4028 C CA . GLY B 1 219 ? 20.253 17.448 -5.603 1 93.65 219 GLY B CA 1
ATOM 4029 C C . GLY B 1 219 ? 19.717 17.47 -4.184 1 93.65 219 GLY B C 1
ATOM 4030 O O . GLY B 1 219 ? 19.138 16.487 -3.717 1 93.65 219 GLY B O 1
ATOM 4031 N N . GLU B 1 220 ? 19.962 18.58 -3.541 1 97.23 220 GLU B N 1
ATOM 4032 C CA . GLU B 1 220 ? 19.531 18.721 -2.154 1 97.23 220 GLU B CA 1
ATOM 4033 C C . GLU B 1 220 ? 18.161 19.388 -2.067 1 97.23 220 GLU B C 1
ATOM 4035 O O . GLU B 1 220 ? 18.007 20.553 -2.438 1 97.23 220 GLU B O 1
ATOM 4040 N N . TYR B 1 221 ? 17.211 18.634 -1.538 1 97.81 221 TYR B N 1
ATOM 4041 C CA . TYR B 1 221 ? 15.862 19.182 -1.449 1 97.81 221 TYR B CA 1
ATOM 4042 C C . TYR B 1 221 ? 15.179 18.743 -0.159 1 97.81 221 TYR B C 1
ATOM 4044 O O . TYR B 1 221 ? 15.537 17.715 0.422 1 97.81 221 TYR B O 1
ATOM 4052 N N . LEU B 1 222 ? 14.257 19.55 0.248 1 98.4 222 LEU B N 1
ATOM 4053 C CA . LEU B 1 222 ? 13.301 19.219 1.298 1 98.4 222 LEU B CA 1
ATOM 4054 C C . LEU B 1 222 ? 11.912 18.981 0.713 1 98.4 222 LEU B C 1
ATOM 4056 O O . LEU B 1 222 ? 11.541 19.599 -0.287 1 98.4 222 LEU B O 1
ATOM 4060 N N . PHE B 1 223 ? 11.238 18.131 1.314 1 97.09 223 PHE B N 1
ATOM 4061 C CA . PHE B 1 223 ? 9.849 17.943 0.911 1 97.09 223 PHE B CA 1
ATOM 4062 C C . PHE B 1 223 ? 9.003 17.475 2.089 1 97.09 223 PHE B C 1
ATOM 4064 O O . PHE B 1 223 ? 9.534 16.966 3.078 1 97.09 223 PHE B O 1
ATOM 4071 N N . VAL B 1 224 ? 7.731 17.641 1.97 1 97.89 224 VAL B N 1
ATOM 4072 C CA . VAL B 1 224 ? 6.792 17.17 2.982 1 97.89 224 VAL B CA 1
ATOM 4073 C C . VAL B 1 224 ? 6.523 15.68 2.785 1 97.89 224 VAL B C 1
ATOM 4075 O O . VAL B 1 224 ? 5.781 15.291 1.881 1 97.89 224 VAL B O 1
ATOM 4078 N N . GLY B 1 225 ? 7.085 14.918 3.683 1 96.45 225 GLY B N 1
ATOM 4079 C CA . GLY B 1 225 ? 6.902 13.477 3.61 1 96.45 225 GLY B CA 1
ATOM 4080 C C . GLY B 1 225 ? 5.601 13.009 4.235 1 96.45 225 GLY B C 1
ATOM 4081 O O . GLY B 1 225 ? 5.057 11.974 3.846 1 96.45 225 GLY B O 1
ATOM 4082 N N . HIS B 1 226 ? 5.182 13.727 5.235 1 97.45 226 HIS B N 1
ATOM 4083 C CA . HIS B 1 226 ? 3.891 13.478 5.866 1 97.45 226 HIS B CA 1
ATOM 4084 C C . HIS B 1 226 ? 3.26 14.775 6.361 1 97.45 226 HIS B C 1
ATOM 4086 O O . HIS B 1 226 ? 3.97 15.722 6.71 1 97.45 226 HIS B O 1
ATOM 4092 N N . VAL B 1 227 ? 1.941 14.742 6.369 1 98.58 227 VAL B N 1
ATOM 4093 C CA . VAL B 1 227 ? 1.254 15.955 6.799 1 98.58 227 VAL B CA 1
ATOM 4094 C C . VAL B 1 227 ? -0.147 15.608 7.295 1 98.58 227 VAL B C 1
ATOM 4096 O O . VAL B 1 227 ? -0.751 14.635 6.836 1 98.58 227 VAL B O 1
ATOM 4099 N N . GLY B 1 228 ? -0.623 16.322 8.273 1 98.75 228 GLY B N 1
ATOM 4100 C CA . GLY B 1 228 ? -1.982 16.282 8.792 1 98.75 228 GLY B CA 1
ATOM 4101 C C . GLY B 1 228 ? -2.466 17.626 9.301 1 98.75 228 GLY B C 1
ATOM 4102 O O . GLY B 1 228 ? -1.761 18.631 9.184 1 98.75 228 GLY B O 1
ATOM 4103 N N . VAL B 1 229 ? -3.702 17.643 9.769 1 98.91 229 VAL B N 1
ATOM 4104 C CA . VAL B 1 229 ? -4.322 18.873 10.25 1 98.91 229 VAL B CA 1
ATOM 4105 C C . VAL B 1 229 ? -4.65 18.74 11.735 1 98.91 229 VAL B C 1
ATOM 4107 O O . VAL B 1 229 ? -5.277 17.764 12.154 1 98.91 229 VAL B O 1
ATOM 4110 N N . LEU B 1 230 ? -4.218 19.708 12.507 1 98.88 230 LEU B N 1
ATOM 4111 C CA . LEU B 1 230 ? -4.442 19.752 13.947 1 98.88 230 LEU B CA 1
ATOM 4112 C C . LEU B 1 230 ? -5.395 20.884 14.315 1 98.88 230 LEU B C 1
ATOM 4114 O O . LEU B 1 230 ? -5.177 22.035 13.931 1 98.88 230 LEU B O 1
ATOM 4118 N N . VAL B 1 231 ? -6.46 20.59 15.039 1 98.78 231 VAL B N 1
ATOM 4119 C CA . VAL B 1 231 ? -7.394 21.611 15.5 1 98.78 231 VAL B CA 1
ATOM 4120 C C . VAL B 1 231 ? -7.609 21.474 17.006 1 98.78 231 VAL B C 1
ATOM 4122 O O . VAL B 1 231 ? -7.426 20.392 17.568 1 98.78 231 VAL B O 1
ATOM 4125 N N . PRO B 1 232 ? -7.991 22.568 17.636 1 98.16 232 PRO B N 1
ATOM 4126 C CA . PRO B 1 232 ? -8.386 22.446 19.041 1 98.16 232 PRO B CA 1
ATOM 4127 C C . PRO B 1 232 ? -9.649 21.607 19.228 1 98.16 232 PRO B C 1
ATOM 4129 O O . PRO B 1 232 ? -10.55 21.647 18.387 1 98.16 232 PRO B O 1
ATOM 4132 N N . ALA B 1 233 ? -9.658 20.897 20.25 1 96.54 233 ALA B N 1
ATOM 4133 C CA . ALA B 1 233 ? -10.834 20.16 20.704 1 96.54 233 ALA B CA 1
ATOM 4134 C C . ALA B 1 233 ? -11.263 20.616 22.096 1 96.54 233 ALA B C 1
ATOM 4136 O O . ALA B 1 233 ? -10.702 21.567 22.645 1 96.54 233 ALA B O 1
ATOM 4137 N N . ASP B 1 234 ? -12.397 20.006 22.592 1 90.91 234 ASP B N 1
ATOM 4138 C CA . ASP B 1 234 ? -12.878 20.386 23.917 1 90.91 234 ASP B CA 1
ATOM 4139 C C . ASP B 1 234 ? -11.804 20.157 24.978 1 90.91 234 ASP B C 1
ATOM 4141 O O . ASP B 1 234 ? -11.556 21.027 25.816 1 90.91 234 ASP B O 1
ATOM 4145 N N . ASP B 1 235 ? -11.339 18.965 24.908 1 92.46 235 ASP B N 1
ATOM 4146 C CA . ASP B 1 235 ? -10.211 18.605 25.761 1 92.46 235 ASP B CA 1
ATOM 414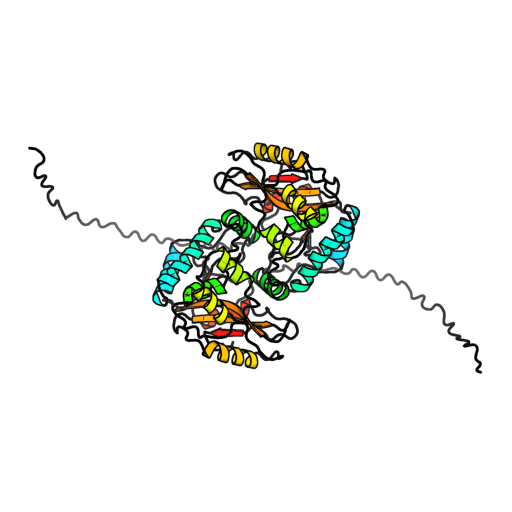7 C C . ASP B 1 235 ? -8.995 18.209 24.926 1 92.46 235 ASP B C 1
ATOM 4149 O O . ASP B 1 235 ? -8.912 17.079 24.44 1 92.46 235 ASP B O 1
ATOM 4153 N N . GLY B 1 236 ? -8.077 19.184 24.759 1 97.6 236 GLY B N 1
ATOM 4154 C CA . GLY B 1 236 ? -6.858 18.876 24.028 1 97.6 236 GLY B CA 1
ATOM 4155 C C . GLY B 1 236 ? -6.937 19.24 22.558 1 97.6 236 GLY B C 1
ATOM 4156 O O . GLY B 1 236 ? -7.358 20.344 22.208 1 97.6 236 GLY B O 1
ATOM 4157 N N . PHE B 1 237 ? -6.433 18.251 21.688 1 98.6 237 PHE B N 1
ATOM 4158 C CA . PHE B 1 237 ? -6.321 18.535 20.262 1 98.6 237 PHE B CA 1
ATOM 4159 C C . PHE B 1 237 ? -6.73 17.323 19.434 1 98.6 237 PHE B C 1
ATOM 4161 O O . PHE B 1 237 ? -6.585 16.182 19.88 1 98.6 237 PHE B O 1
ATOM 4168 N N . LEU B 1 238 ? -7.275 17.58 18.277 1 98.87 238 LEU B N 1
ATOM 4169 C CA . LEU B 1 238 ? -7.612 16.571 17.279 1 98.87 238 LEU B CA 1
ATOM 4170 C C . LEU B 1 238 ? -6.696 16.68 16.064 1 98.87 238 LEU B C 1
ATOM 4172 O O . LEU B 1 238 ? -6.574 17.753 15.468 1 98.87 238 LEU B O 1
ATOM 4176 N N . PHE B 1 239 ? -6.022 15.613 15.829 1 98.86 239 PHE B N 1
ATOM 4177 C CA . PHE B 1 239 ? -5.16 15.509 14.658 1 98.86 239 PHE B CA 1
ATOM 4178 C C . PHE B 1 239 ? -5.755 14.553 13.631 1 98.86 239 PHE B C 1
ATOM 4180 O O . PHE B 1 239 ? -6.046 13.397 13.947 1 98.86 239 PHE B O 1
ATOM 4187 N N . VAL B 1 240 ? -5.959 15.054 12.391 1 98.89 240 VAL B N 1
ATOM 4188 C CA . VAL B 1 240 ? -6.529 14.242 11.321 1 98.89 240 VAL B CA 1
ATOM 4189 C C . VAL B 1 240 ? -5.475 13.993 10.244 1 98.89 240 VAL B C 1
ATOM 4191 O O . VAL B 1 240 ? -4.829 14.93 9.77 1 98.89 240 VAL B O 1
ATOM 4194 N N . GLU B 1 241 ? -5.322 12.679 9.886 1 98.27 241 GLU B N 1
ATOM 4195 C CA . GLU B 1 241 ? -4.313 12.335 8.889 1 98.27 241 GLU B CA 1
ATOM 4196 C C . GLU B 1 241 ? -4.743 11.127 8.062 1 98.27 241 GLU B C 1
ATOM 4198 O O . GLU B 1 241 ? -5.67 10.408 8.44 1 98.27 241 GLU B O 1
ATOM 4203 N N . LYS B 1 242 ? -4.184 11.063 6.857 1 96.87 242 LYS B N 1
ATOM 4204 C CA . LYS B 1 242 ? -4.151 9.889 5.991 1 96.87 242 LYS B CA 1
ATOM 4205 C C . LYS B 1 242 ? -2.718 9.423 5.75 1 96.87 242 LYS B C 1
ATOM 4207 O O . LYS B 1 242 ? -1.857 10.218 5.366 1 96.87 242 LYS B O 1
ATOM 4212 N N . LEU B 1 243 ? -2.384 8.24 6.054 1 87.94 243 LEU B N 1
ATOM 4213 C CA . LEU B 1 243 ? -0.987 7.819 6.049 1 87.94 243 LEU B CA 1
ATOM 4214 C C . LEU B 1 243 ? -0.501 7.569 4.625 1 87.94 243 LEU B C 1
ATOM 4216 O O . LEU B 1 243 ? 0.478 8.175 4.184 1 87.94 243 LEU B O 1
ATOM 4220 N N . THR B 1 244 ? -1.074 6.6 3.909 1 89.79 244 THR B N 1
ATOM 4221 C CA . THR B 1 244 ? -0.758 6.298 2.518 1 89.79 244 THR B CA 1
ATOM 4222 C C . THR B 1 244 ? -2.031 6.193 1.684 1 89.79 244 THR B C 1
ATOM 4224 O O . THR B 1 244 ? -3.137 6.343 2.208 1 89.79 244 THR B O 1
ATOM 4227 N N . PHE B 1 245 ? -1.865 6.012 0.432 1 91.49 245 PHE B N 1
ATOM 4228 C CA . PHE B 1 245 ? -3.022 5.821 -0.435 1 91.49 245 PHE B CA 1
ATOM 4229 C C . PHE B 1 245 ? -3.851 4.627 0.023 1 91.49 245 PHE B C 1
ATOM 4231 O O . PHE B 1 245 ? -5.082 4.681 0.019 1 91.49 245 PHE B O 1
ATOM 4238 N N . GLU B 1 246 ? -3.167 3.592 0.544 1 88.32 246 GLU B N 1
ATOM 4239 C CA . GLU B 1 246 ? -3.846 2.339 0.86 1 88.32 246 GLU B CA 1
ATOM 4240 C C . GLU B 1 246 ? -4.298 2.308 2.317 1 88.32 246 GLU B C 1
ATOM 4242 O O . GLU B 1 246 ? -5.336 1.727 2.638 1 88.32 246 GLU B O 1
ATOM 4247 N N . GLU B 1 247 ? -3.569 2.96 3.194 1 92.3 247 GLU B N 1
ATOM 4248 C CA . GLU B 1 247 ? -3.882 2.874 4.617 1 92.3 247 GLU B CA 1
ATOM 4249 C C . GLU B 1 247 ? -5.026 3.813 4.989 1 92.3 247 GLU B C 1
ATOM 4251 O O . GLU B 1 247 ? -5.26 4.814 4.309 1 92.3 247 GLU B O 1
ATOM 4256 N N . PRO B 1 248 ? -5.702 3.531 6.022 1 95.21 248 PRO B N 1
ATOM 4257 C CA . PRO B 1 248 ? -6.943 4.226 6.371 1 95.21 248 PRO B CA 1
ATOM 4258 C C . PRO B 1 248 ? -6.702 5.648 6.874 1 95.21 248 PRO B C 1
ATOM 4260 O O . PRO B 1 248 ? -5.567 6.007 7.199 1 95.21 248 PRO B O 1
ATOM 4263 N N . TYR B 1 249 ? -7.823 6.371 6.864 1 97.62 249 TYR B N 1
ATOM 4264 C CA . TYR B 1 249 ? -7.898 7.655 7.552 1 97.62 249 TYR B CA 1
ATOM 4265 C C . TYR B 1 249 ? -7.812 7.471 9.062 1 97.62 249 TYR B C 1
ATOM 4267 O O . TYR B 1 249 ? -8.282 6.465 9.599 1 97.62 249 TYR B O 1
ATOM 4275 N N . GLN B 1 250 ? -7.231 8.492 9.663 1 97.97 250 GLN B N 1
ATOM 4276 C CA . GLN B 1 250 ? -7.156 8.472 11.12 1 97.97 250 GLN B CA 1
ATOM 4277 C C . GLN B 1 250 ? -7.478 9.844 11.706 1 97.97 250 GLN B C 1
ATOM 4279 O O . GLN B 1 250 ? -7.1 10.871 11.139 1 97.97 250 GLN B O 1
ATOM 4284 N N . ALA B 1 251 ? -8.248 9.766 12.743 1 98.71 251 ALA B N 1
ATOM 4285 C CA . ALA B 1 251 ? -8.358 10.884 13.677 1 98.71 251 ALA B CA 1
ATOM 4286 C C . ALA B 1 251 ? -7.792 10.512 15.045 1 98.71 251 ALA B C 1
ATOM 4288 O O . ALA B 1 251 ? -8.124 9.46 15.596 1 98.71 251 ALA B O 1
ATOM 4289 N N . ILE B 1 252 ? -6.952 11.371 15.54 1 98.65 252 ILE B N 1
ATOM 4290 C CA . ILE B 1 252 ? -6.244 11.067 16.779 1 98.65 252 ILE B CA 1
ATOM 4291 C C . ILE B 1 252 ? -6.438 12.206 17.778 1 98.65 252 ILE B C 1
ATOM 4293 O O . ILE B 1 252 ? -6.242 13.376 17.44 1 98.65 252 ILE B O 1
ATOM 4297 N N . LYS B 1 253 ? -6.738 11.878 18.966 1 98.37 253 LYS B N 1
ATOM 4298 C CA . LYS B 1 253 ? -6.875 12.859 20.038 1 98.37 253 LYS B CA 1
ATOM 4299 C C . LYS B 1 253 ? -5.648 12.857 20.946 1 98.37 253 LYS B C 1
ATOM 4301 O O . LYS B 1 253 ? -5.204 11.798 21.396 1 98.37 253 LYS B O 1
ATOM 4306 N N . PHE B 1 254 ? -5.212 14.04 21.154 1 98.35 254 PHE B N 1
ATOM 4307 C CA . PHE B 1 254 ? -4.096 14.256 22.067 1 98.35 254 PHE B CA 1
ATOM 4308 C C . PHE B 1 254 ? -4.493 15.204 23.193 1 98.35 254 PHE B C 1
ATOM 4310 O O . PHE B 1 254 ? -5.331 16.087 23.001 1 98.35 254 PHE B O 1
ATOM 4317 N N . ALA B 1 255 ? -3.823 15.08 24.301 1 96.29 255 ALA B N 1
ATOM 4318 C CA . ALA B 1 255 ? -4.062 16.014 25.398 1 96.29 255 ALA B CA 1
ATOM 4319 C C . ALA B 1 255 ? -3.399 17.361 25.125 1 96.29 255 ALA B C 1
ATOM 4321 O O . ALA B 1 255 ? -3.892 18.403 25.564 1 96.29 255 ALA B O 1
ATOM 4322 N N . SER B 1 256 ? -2.309 17.343 24.417 1 96.4 256 SER B N 1
ATOM 4323 C CA . SER B 1 256 ? -1.572 18.562 24.1 1 96.4 256 SER B CA 1
ATOM 4324 C C . SER B 1 256 ? -0.987 18.505 22.693 1 96.4 256 SER B C 1
ATOM 4326 O O . SER B 1 256 ? -0.872 17.426 22.107 1 96.4 256 SER B O 1
ATOM 4328 N N . LYS B 1 257 ? -0.546 19.656 22.175 1 96.37 257 LYS B N 1
ATOM 4329 C CA . LYS B 1 257 ? 0.131 19.692 20.882 1 96.37 257 LYS B CA 1
ATOM 4330 C C . LYS B 1 257 ? 1.464 18.951 20.939 1 96.37 257 LYS B C 1
ATOM 4332 O O . LYS B 1 257 ? 1.867 18.311 19.966 1 96.37 257 LYS B O 1
ATOM 4337 N N . GLU B 1 258 ? 2.093 19.05 22.083 1 97.14 258 GLU B N 1
ATOM 4338 C CA . GLU B 1 258 ? 3.395 18.417 22.272 1 97.14 258 GLU B CA 1
ATOM 4339 C C . GLU B 1 258 ? 3.304 16.904 22.092 1 97.14 258 GLU B C 1
ATOM 4341 O O . GLU B 1 258 ? 4.219 16.283 21.548 1 97.14 258 GLU B O 1
ATOM 4346 N N . ASP B 1 259 ? 2.211 16.377 22.541 1 97.31 259 ASP B N 1
ATOM 4347 C CA . ASP B 1 259 ? 2.018 14.942 22.354 1 97.31 259 ASP B CA 1
ATOM 4348 C C . ASP B 1 259 ? 1.905 14.592 20.872 1 97.31 259 ASP B C 1
ATOM 4350 O O . ASP B 1 259 ? 2.376 13.537 20.441 1 97.31 259 ASP B O 1
ATOM 4354 N N . CYS B 1 260 ? 1.285 15.44 20.162 1 98.24 260 CYS B N 1
ATOM 4355 C CA . CYS B 1 260 ? 1.189 15.221 18.723 1 98.24 260 CYS B CA 1
ATOM 4356 C C . CYS B 1 260 ? 2.559 15.325 18.064 1 98.24 260 CYS B C 1
ATOM 4358 O O . CYS B 1 260 ? 2.894 14.524 17.189 1 98.24 260 CYS B O 1
ATOM 4360 N N . TYR B 1 261 ? 3.389 16.319 18.529 1 98.51 261 TYR B N 1
ATOM 4361 C CA . TYR B 1 261 ? 4.747 16.439 18.012 1 98.51 261 TYR B CA 1
ATOM 4362 C C . TYR B 1 261 ? 5.555 15.18 18.304 1 98.51 261 TYR B C 1
ATOM 4364 O O . TYR B 1 261 ? 6.276 14.682 17.436 1 98.51 261 TYR B O 1
ATOM 4372 N N . LYS B 1 262 ? 5.385 14.687 19.484 1 97.55 262 LYS B N 1
ATOM 4373 C CA . LYS B 1 262 ? 6.106 13.479 19.877 1 97.55 262 LYS B CA 1
ATOM 4374 C C . LYS B 1 262 ? 5.65 12.275 19.058 1 97.55 262 LYS B C 1
ATOM 4376 O O . LYS B 1 262 ? 6.464 11.433 18.675 1 97.55 262 LYS B O 1
ATOM 4381 N N . TYR B 1 263 ? 4.36 12.187 18.828 1 97.66 263 TYR B N 1
ATOM 4382 C CA . TYR B 1 263 ? 3.813 11.125 17.991 1 97.66 263 TYR B CA 1
ATOM 4383 C C . TYR B 1 263 ? 4.458 11.133 16.61 1 97.66 263 TYR B C 1
ATOM 4385 O O . TYR B 1 263 ? 4.981 10.112 16.157 1 97.66 263 TYR B O 1
ATOM 4393 N N . LEU B 1 264 ? 4.534 12.29 15.953 1 97.85 264 LEU B N 1
ATOM 4394 C CA . LEU B 1 264 ? 5.117 12.419 14.622 1 97.85 264 LEU B CA 1
ATOM 4395 C C . LEU B 1 264 ? 6.624 12.194 14.665 1 97.85 264 LEU B C 1
ATOM 4397 O O . LEU B 1 264 ? 7.178 11.505 13.804 1 97.85 264 LEU B O 1
ATOM 4401 N N . GLY B 1 265 ? 7.229 12.777 15.673 1 96.67 265 GLY B N 1
ATOM 4402 C CA . GLY B 1 265 ? 8.667 12.624 15.819 1 96.67 265 GLY B CA 1
ATOM 4403 C C . GLY B 1 265 ? 9.098 11.183 16.018 1 96.67 265 GLY B C 1
ATOM 4404 O O . GLY B 1 265 ? 10.145 10.768 15.518 1 96.67 265 GLY B O 1
ATOM 4405 N N . THR B 1 266 ? 8.285 10.448 16.755 1 95.46 266 THR B N 1
ATOM 4406 C CA . THR B 1 266 ? 8.59 9.045 17.012 1 95.46 266 THR B CA 1
ATOM 4407 C C . THR B 1 266 ? 8.3 8.194 15.779 1 95.46 266 THR B C 1
ATOM 4409 O O . THR B 1 266 ? 9.118 7.358 15.389 1 95.46 266 THR B O 1
ATOM 4412 N N . LYS B 1 267 ? 7.235 8.446 15.183 1 93.64 267 LYS B N 1
ATOM 4413 C CA . LYS B 1 267 ? 6.79 7.633 14.054 1 93.64 267 LYS B CA 1
ATOM 4414 C C . LYS B 1 267 ? 7.755 7.749 12.878 1 93.64 267 LYS B C 1
ATOM 4416 O O . LYS B 1 267 ? 8.013 6.766 12.181 1 93.64 267 LYS B O 1
ATOM 4421 N N . TYR B 1 268 ? 8.355 8.906 12.65 1 94.98 268 TYR B N 1
ATOM 4422 C CA . TYR B 1 268 ? 9.138 9.15 11.445 1 94.98 268 TYR B CA 1
ATOM 4423 C C . TYR B 1 268 ? 10.617 9.31 11.778 1 94.98 268 TYR B C 1
ATOM 4425 O O . TYR B 1 268 ? 11.404 9.755 10.939 1 94.98 268 TYR B O 1
ATOM 4433 N N . ALA B 1 269 ? 11.006 8.92 12.944 1 92.63 269 ALA B N 1
ATOM 4434 C CA . ALA B 1 269 ? 12.361 9.126 13.448 1 92.63 269 ALA B CA 1
ATOM 4435 C C . ALA B 1 269 ? 13.392 8.463 12.538 1 92.63 269 ALA B C 1
ATOM 4437 O O . ALA B 1 269 ? 14.493 8.986 12.353 1 92.63 269 ALA B O 1
ATOM 4438 N N . ASP B 1 270 ? 12.967 7.388 11.915 1 89.35 270 ASP B N 1
ATOM 4439 C CA . ASP B 1 270 ? 13.957 6.608 11.179 1 89.35 270 ASP B CA 1
ATOM 4440 C C . ASP B 1 270 ? 13.785 6.784 9.672 1 89.35 270 ASP B C 1
ATOM 4442 O O . ASP B 1 270 ? 14.306 5.99 8.886 1 89.35 270 ASP B O 1
ATOM 4446 N N . TYR B 1 271 ? 13.058 7.774 9.316 1 91.48 271 TYR B N 1
ATOM 4447 C CA . TYR B 1 271 ? 12.912 8.091 7.9 1 91.48 271 TYR B CA 1
ATOM 4448 C C . TYR B 1 271 ? 14.099 8.904 7.398 1 91.48 271 TYR B C 1
ATOM 4450 O O . TYR B 1 271 ? 13.946 10.067 7.017 1 91.48 271 TYR B O 1
ATOM 4458 N N . THR B 1 272 ? 15.276 8.287 7.519 1 89.08 272 THR B N 1
ATOM 4459 C CA . THR B 1 272 ? 16.539 8.906 7.131 1 89.08 272 THR B CA 1
ATOM 4460 C C . THR B 1 272 ? 17.488 7.871 6.533 1 89.08 272 THR B C 1
ATOM 4462 O O . THR B 1 272 ? 17.153 6.687 6.456 1 89.08 272 THR B O 1
ATOM 4465 N N . GLY B 1 273 ? 18.56 8.382 5.904 1 85.12 273 GLY B N 1
ATOM 4466 C CA . GLY B 1 273 ? 19.584 7.552 5.291 1 85.12 273 GLY B CA 1
ATOM 4467 C C . GLY B 1 273 ? 20.958 8.195 5.298 1 85.12 273 GLY B C 1
ATOM 4468 O O . GLY B 1 273 ? 21.166 9.219 5.952 1 85.12 273 GLY B O 1
ATOM 4469 N N . GLU B 1 274 ? 21.791 7.525 4.614 1 85.11 274 GLU B N 1
ATOM 4470 C CA . GLU B 1 274 ? 23.168 8.007 4.571 1 85.11 274 GLU B CA 1
ATOM 4471 C C . GLU B 1 274 ? 23.243 9.41 3.977 1 85.11 274 GLU B C 1
ATOM 4473 O O . GLU B 1 274 ? 22.698 9.664 2.9 1 85.11 274 GLU B O 1
ATOM 4478 N N . GLY B 1 275 ? 23.809 10.341 4.694 1 91.66 275 GLY B N 1
ATOM 4479 C CA . GLY B 1 275 ? 24.026 11.696 4.212 1 91.66 275 GLY B CA 1
ATOM 4480 C C . GLY B 1 275 ? 22.8 12.579 4.345 1 91.66 275 GLY B C 1
ATOM 4481 O O . GLY B 1 275 ? 22.814 13.738 3.923 1 91.66 275 GLY B O 1
ATOM 4482 N N . LEU B 1 276 ? 21.805 12.065 4.919 1 95.36 276 LEU B N 1
ATOM 4483 C CA . LEU B 1 276 ? 20.563 12.822 5.027 1 95.36 276 LEU B CA 1
ATOM 4484 C C . LEU B 1 276 ? 20.35 13.317 6.454 1 95.36 276 LEU B C 1
ATOM 4486 O O . LEU B 1 276 ? 20.734 12.643 7.413 1 95.36 276 LEU B O 1
ATOM 4490 N N . ALA B 1 277 ? 19.782 14.498 6.541 1 97.3 277 ALA B N 1
ATOM 4491 C CA . ALA B 1 277 ? 19.361 15.003 7.845 1 97.3 277 ALA B CA 1
ATOM 4492 C C . ALA B 1 277 ? 18.136 14.25 8.356 1 97.3 277 ALA B C 1
ATOM 4494 O O . ALA B 1 277 ? 17.331 13.753 7.565 1 97.3 277 ALA B O 1
ATOM 4495 N N . LYS B 1 278 ? 17.986 14.217 9.666 1 96.7 278 LYS B N 1
ATOM 4496 C CA . LYS B 1 278 ? 16.803 13.621 10.28 1 96.7 278 LYS B CA 1
ATOM 4497 C C . LYS B 1 278 ? 15.546 14.414 9.934 1 96.7 278 LYS B C 1
ATOM 4499 O O . LYS B 1 278 ? 15.608 15.627 9.724 1 96.7 278 LYS B O 1
ATOM 4504 N N . PRO B 1 279 ? 14.445 13.702 9.931 1 97.86 279 PRO B N 1
ATOM 4505 C CA . PRO B 1 279 ? 13.182 14.414 9.725 1 97.86 279 PRO B CA 1
ATOM 4506 C C . PRO B 1 279 ? 12.902 15.446 10.815 1 97.86 279 PRO B C 1
ATOM 4508 O O . PRO B 1 279 ? 13.353 15.286 11.952 1 97.86 279 PRO B O 1
ATOM 4511 N N . PHE B 1 280 ? 12.182 16.488 10.468 1 98.61 280 PHE B N 1
ATOM 4512 C CA . PHE B 1 280 ? 11.789 17.486 11.456 1 98.61 280 PHE B CA 1
ATOM 4513 C C . PHE B 1 280 ? 10.358 17.951 11.216 1 98.61 280 PHE B C 1
ATOM 4515 O O . PHE B 1 280 ? 9.79 17.706 10.15 1 98.61 280 PHE B O 1
ATOM 4522 N N . ILE B 1 281 ? 9.777 18.569 12.23 1 98.79 281 ILE B N 1
ATOM 4523 C CA . ILE B 1 281 ? 8.357 18.9 12.218 1 98.79 281 ILE B CA 1
ATOM 4524 C C . ILE B 1 281 ? 8.18 20.406 12.036 1 98.79 281 ILE B C 1
ATOM 4526 O O . ILE B 1 281 ? 8.9 21.2 12.646 1 98.79 281 ILE B O 1
ATOM 4530 N N . MET B 1 282 ? 7.292 20.757 11.131 1 98.84 282 MET B N 1
ATOM 4531 C CA . MET B 1 282 ? 6.816 22.131 10.996 1 98.84 282 MET B CA 1
ATOM 4532 C C . MET B 1 282 ? 5.389 22.266 11.517 1 98.84 282 MET B C 1
ATOM 4534 O O . MET B 1 282 ? 4.529 21.442 11.205 1 98.84 282 MET B O 1
ATOM 4538 N N . ASP B 1 283 ? 5.151 23.169 12.359 1 98.79 283 ASP B N 1
ATOM 4539 C CA . ASP B 1 283 ? 3.82 23.647 12.72 1 98.79 283 ASP B CA 1
ATOM 4540 C C . ASP B 1 283 ? 3.474 24.93 11.968 1 98.79 283 ASP B C 1
ATOM 4542 O O . ASP B 1 283 ? 3.889 26.02 12.366 1 98.79 283 ASP B O 1
ATOM 4546 N N . ASN B 1 284 ? 2.634 24.712 10.909 1 98.56 284 ASN B N 1
ATOM 4547 C CA . ASN B 1 284 ? 2.516 25.78 9.921 1 98.56 284 ASN B CA 1
ATOM 4548 C C . ASN B 1 284 ? 3.883 26.211 9.396 1 98.56 284 ASN B C 1
ATOM 4550 O O . ASN B 1 284 ? 4.615 25.404 8.822 1 98.56 284 ASN B O 1
ATOM 4554 N N . ASP B 1 285 ? 4.278 27.437 9.598 1 98.48 285 ASP B N 1
ATOM 4555 C CA . ASP B 1 285 ? 5.517 27.952 9.024 1 98.48 285 ASP B CA 1
ATOM 4556 C C . ASP B 1 285 ? 6.638 27.967 10.062 1 98.48 285 ASP B C 1
ATOM 4558 O O . ASP B 1 285 ? 7.683 28.583 9.845 1 98.48 285 ASP B O 1
ATOM 4562 N N . LYS B 1 286 ? 6.473 27.234 11.188 1 98.4 286 LYS B N 1
ATOM 4563 C CA . LYS B 1 286 ? 7.462 27.301 12.26 1 98.4 286 LYS B CA 1
ATOM 4564 C C . LYS B 1 286 ? 8.035 25.921 12.566 1 98.4 286 LYS B C 1
ATOM 4566 O O . LYS B 1 286 ? 7.292 24.943 12.671 1 98.4 286 LYS B O 1
ATOM 4571 N N . TRP B 1 287 ? 9.311 25.899 12.754 1 98.64 287 TRP B N 1
ATOM 4572 C CA . TRP B 1 287 ? 10.01 24.681 13.149 1 98.64 287 TRP B CA 1
ATOM 4573 C C . TRP B 1 287 ? 9.71 24.327 14.602 1 98.64 287 TRP B C 1
ATOM 4575 O O . TRP B 1 287 ? 9.803 25.181 15.487 1 98.64 287 TRP B O 1
ATOM 4585 N N . VAL B 1 288 ? 9.303 23.059 14.802 1 98.07 288 VAL B N 1
ATOM 4586 C CA . VAL B 1 288 ? 9.076 22.545 16.148 1 98.07 288 VAL B CA 1
ATOM 4587 C C . VAL B 1 288 ? 10.363 21.925 16.688 1 98.07 288 VAL B C 1
ATOM 4589 O O . VAL B 1 288 ? 10.854 20.93 16.148 1 98.07 288 VAL B O 1
ATOM 4592 N N . LYS B 1 289 ? 10.898 22.43 17.727 1 91.55 289 LYS B N 1
ATOM 4593 C CA . LYS B 1 289 ? 12.1 21.89 18.356 1 91.55 289 LYS B CA 1
ATOM 4594 C C . LYS B 1 289 ? 11.747 20.831 19.397 1 91.55 289 LYS B C 1
ATOM 4596 O O . LYS B 1 289 ? 11.044 21.117 20.368 1 91.55 289 LYS B O 1
ATOM 4601 N N . LEU B 1 290 ? 11.987 19.595 19.005 1 83.62 290 LEU B N 1
ATOM 4602 C CA . LEU B 1 290 ? 11.704 18.493 19.919 1 83.62 290 LEU B CA 1
ATOM 4603 C C . LEU B 1 290 ? 12.894 18.226 20.834 1 83.62 290 LEU B C 1
ATOM 4605 O O . LEU B 1 290 ? 14.042 18.459 20.449 1 83.62 290 LEU B O 1
#

Nearest PDB structures (foldseek):
  5hho-assembly1_D  TM=2.936E-01  e=4.657E+00  Homo sapiens
  7s8i-assembly1_A  TM=2.934E-01  e=7.028E+00  Homo sapiens
  5hho-assembly1_D  TM=2.935E-01  e=4.663E+00  Homo sapiens
  7s8i-assembly1_A  TM=2.938E-01  e=7.037E+00  Homo sapiens

Secondary structure (DSSP, 8-state):
-------------------------------------------S--EEEE---SHHHHHHHHHHHHTTS-HHHHHHHHHHHHHHHHHHGGGT---S-EE-S-----HHHHHHHHHHHHTT-----HHHHHHHHHTTTSBPP------TT-HHHHHHHHHHT-S-HHHHHHHHHHT--EE--S---HHHHHHHHHHHHTTSB--SSSEEEEEEEEE-TTS-EEEEEEEEEEEE-SSSEEEEEE-SSSSPEEEEEESSHHHHHHHHHHHTTT---TT-PPPEEEETTEEE--/-------------------------------------------S--EEEE---SHHHHHHHHHHHHTTS-HHHHHHHHHHHHHHHHHHGGGT---S-EE-S-----HHHHHHHHHHHHTT-----HHHHHHHHHTTTSBPP------TT-HHHHHHHHHHT-S-HHHHHHHHHHT--EE--S---HHHHHHHHHHHHTTSB--SSSEEEEEEEEE-TTS-EEEEEEEEEEEE-SSSEEEEEE-SSSSPEEEEEESSHHHHHHHHHHHTTT---TT-PPPEEEETTEEE--

pLDDT: mean 85.66, std 25.16, range [15.67, 98.91]

Solvent-accessible surface area (backbone atoms only — not comparable to full-atom values): 32946 Å² total; per-residue (Å²): 136,92,80,85,79,80,63,83,67,89,64,86,70,86,81,80,82,78,81,75,81,75,78,77,73,79,74,77,74,74,75,70,77,74,71,76,63,79,63,77,71,85,63,94,48,67,41,29,33,20,42,51,52,37,68,66,43,38,51,53,51,49,52,48,48,44,73,61,37,52,56,68,27,48,50,53,44,46,52,53,51,49,56,50,39,72,60,38,37,86,70,74,55,40,27,58,73,39,75,61,91,74,87,85,77,60,54,60,61,37,46,52,46,43,39,74,74,46,53,78,37,67,53,56,28,14,62,57,51,36,43,46,44,35,60,86,49,40,48,74,64,95,64,89,59,41,48,82,85,38,53,62,57,51,51,23,33,62,67,57,59,71,53,55,73,67,54,45,52,49,49,34,42,75,59,23,51,38,79,58,69,95,54,54,56,49,70,63,53,42,51,51,50,25,58,60,39,60,64,39,49,70,38,90,56,47,26,46,38,32,36,37,33,55,45,66,88,92,48,37,30,32,32,70,73,40,36,26,37,35,29,64,44,96,77,35,25,38,37,39,37,27,74,30,48,72,48,65,48,38,39,33,40,22,69,40,70,64,33,50,50,44,48,52,50,61,74,40,56,75,61,55,55,92,83,37,19,59,46,48,41,26,56,55,44,37,70,55,86,127,133,76,94,81,81,84,67,89,76,82,80,89,84,73,86,85,74,85,71,80,76,79,76,74,73,78,73,78,75,72,77,72,77,74,70,75,64,79,62,77,72,83,64,94,48,64,41,29,34,19,41,51,52,36,68,67,43,39,52,54,51,51,52,47,48,44,73,63,38,53,57,68,28,48,50,54,44,47,51,53,50,48,56,49,38,73,62,40,37,86,69,73,54,40,26,58,72,38,77,61,91,74,86,86,76,60,55,59,61,35,45,50,45,42,38,73,73,46,54,75,35,66,54,57,30,13,63,58,52,35,44,45,44,34,61,88,48,42,50,73,64,94,65,87,59,40,48,81,86,39,52,61,56,52,48,23,32,60,66,57,60,70,53,56,72,66,55,46,52,48,49,34,43,74,61,24,50,38,78,55,68,94,55,54,56,49,67,63,54,42,52,50,50,26,58,60,39,59,64,39,48,69,37,88,56,47,27,45,39,31,37,36,31,55,44,66,87,92,48,39,31,33,34,70,73,42,35,24,38,36,31,67,45,97,76,36,26,38,37,39,39,26,73,30,48,70,48,65,48,38,40,33,42,21,70,40,69,65,34,49,51,43,48,53,50,60,74,41,55,73,61,54,56,91,83,37,19,58,46,47,40,27,56,55,46,38,70,56,86,126

Organism: Streptococcus pneumoniae serotype 2 (strain D39 / NCTC 7466) (NCBI:txid373153)